Protein AF-0000000065913576 (afdb_homodimer)

Sequence (512 aa):
MQIKIGEIESKLNNIIEEEGAAYFVLIDPDEKNYREIANHVKDYADAIIIGGSIGIINLDEVTKEIKEITGLPVILFPGNVDGVTKEADAVLFMSLMNSKNTYWNMTAPTLGALTIKKYGLETLPMAYLGIEPISKTAVGFVGEVNEIPQKKPEIAGIYSLSASYFGMRWVYLEAGSGAEYPVNNEMIGVSKKLSGINIIVGGGIRTPEVAYEKVMSGADVIVTGTLTEKDPKAVEEMKKAIKKAGMDKLKMLSKKMQIKIGEIESKLNNIIEEEGAAYFVLIDPDEKNYREIANHVKDYADAIIIGGSIGIINLDEVTKEIKEITGLPVILFPGNVDGVTKEADAVLFMSLMNSKNTYWNMTAPTLGALTIKKYGLETLPMAYLGIEPISKTAVGFVGEVNEIPQKKPEIAGIYSLSASYFGMRWVYLEAGSGAEYPVNNEMIGVSKKLSGINIIVGGGIRTPEVAYEKVMSGADVIVTGTLTEKDPKAVEEMKKAIKKAGMDKLKMLSKK

Nearest PDB structures (foldseek):
  5ndy-assembly1_C  TM=9.199E-01  e=2.000E-26  Methanothermobacter thermautotrophicus str. Delta H
  5ndy-assembly1_A  TM=9.075E-01  e=5.983E-26  Methanothermobacter thermautotrophicus str. Delta H
  5nez-assembly1_C  TM=8.947E-01  e=2.519E-26  Methanothermobacter thermautotrophicus str. Delta H
  5ndy-assembly1_D  TM=9.399E-01  e=7.570E-25  Methanothermobacter thermautotrophicus str. Delta H
  4jej-assembly1_A-2  TM=9.334E-01  e=2.730E-21  Flavobacterium johnsoniae UW101

Radius of gyration: 23.65 Å; Cα contacts (8 Å, |Δi|>4): 1248; chains: 2; bounding box: 50×68×53 Å

pLDDT: mean 95.75, std 6.7, range [57.53, 98.94]

Foldseek 3Di:
DDDDADPQRVQLVVCCVVLVAFEEEEAELPQPCSLVLLQLCLVQHQEYEYEDDDPDDPLAVSLQNSCVNRVHQYEYDYPFLPRDDLNHQAYALEAQCQAPDVCRRPVGSVSNVVVCVVSVHHYQFEYEAEAPPACPAPSCVVRNGPHHYLVCLVVLLVVLQVSLVVVHQEYEYEHHAQHCAWRHLQSQQSNCVNRVHAYETEDHDAALVSLLSNSLSHHRYYYYYVNCSVPSNRSNSNSVSNSVSSVVSVVVVVVD/DDDDADPQRVQLVVCCVVQVAFEEEEAELPQPCSLVLLQLCLVQHQEYEYEDDDPDDPLAVSLQNSCVNRVHQYEYDYPFLPRDDLNHQAYALEAQCQAPDVCRRPVGSVSNVVVCVVSVHHYQFEYEAEAPPACPAPSVVVRNGPHHYLVCLVVLLVVLQVSLVVVHQEYEYEHHAQHCAWRHLQSQQSNCVNRVHAYETEDHDQALVSLLSNSLSHHRYYYYYVNCSVPSNRSNSNSVSNSVSSVVSVVVVVVD

Structure (mmCIF, N/CA/C/O backbone):
data_AF-0000000065913576-model_v1
#
loop_
_entity.id
_entity.type
_entity.pdbx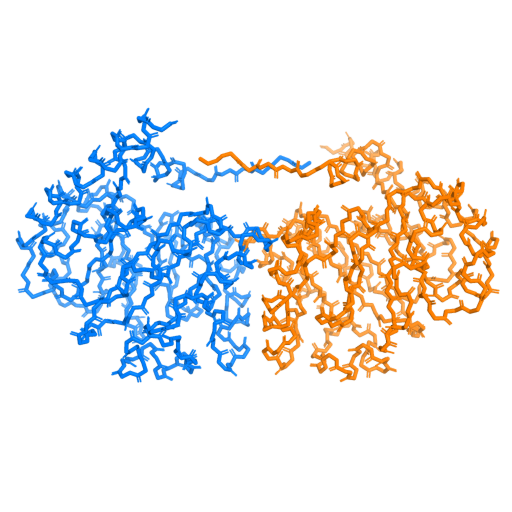_description
1 polymer 'Geranylgeranylglyceryl phosphate synthase'
#
loop_
_atom_site.group_PDB
_atom_site.id
_atom_site.type_symbol
_atom_site.label_atom_id
_atom_site.label_alt_id
_atom_site.label_comp_id
_atom_site.label_asym_id
_atom_site.label_entity_id
_atom_site.label_seq_id
_atom_site.pdbx_PDB_ins_code
_atom_site.Cartn_x
_atom_site.Cartn_y
_atom_site.Cartn_z
_atom_site.occupancy
_atom_site.B_iso_or_equiv
_atom_site.auth_seq_id
_atom_site.auth_comp_id
_atom_site.auth_asym_id
_atom_site.auth_atom_id
_atom_site.pdbx_PDB_model_num
ATOM 1 N N . MET A 1 1 ? 8.867 -12.695 8.68 1 57.53 1 MET A N 1
ATOM 2 C CA . MET A 1 1 ? 8.977 -11.25 8.477 1 57.53 1 MET A CA 1
ATOM 3 C C . MET A 1 1 ? 8.273 -10.492 9.602 1 57.53 1 MET A C 1
ATOM 5 O O . MET A 1 1 ? 7.152 -10.836 9.977 1 57.53 1 MET A O 1
ATOM 9 N N . GLN A 1 2 ? 8.945 -9.875 10.484 1 67.5 2 GLN A N 1
ATOM 10 C CA . GLN A 1 2 ? 8.328 -9.062 11.523 1 67.5 2 GLN A CA 1
ATOM 11 C C . GLN A 1 2 ? 8.156 -7.613 11.062 1 67.5 2 GLN A C 1
ATOM 13 O O . GLN A 1 2 ? 9.078 -7.027 10.492 1 67.5 2 GLN A O 1
ATOM 18 N N . ILE A 1 3 ? 6.883 -7.137 11.023 1 79.44 3 ILE A N 1
ATOM 19 C CA . ILE A 1 3 ? 6.609 -5.754 10.648 1 79.44 3 ILE A CA 1
ATOM 20 C C . ILE A 1 3 ? 7.023 -4.82 11.781 1 79.44 3 ILE A C 1
ATOM 22 O O . ILE A 1 3 ? 6.551 -4.957 12.914 1 79.44 3 ILE A O 1
ATOM 26 N N . LYS A 1 4 ? 8.016 -4.012 11.492 1 84.56 4 LYS A N 1
ATOM 27 C CA . LYS A 1 4 ? 8.5 -3.055 12.477 1 84.56 4 LYS A CA 1
ATOM 28 C C . LYS A 1 4 ? 7.902 -1.671 12.242 1 84.56 4 LYS A C 1
ATOM 30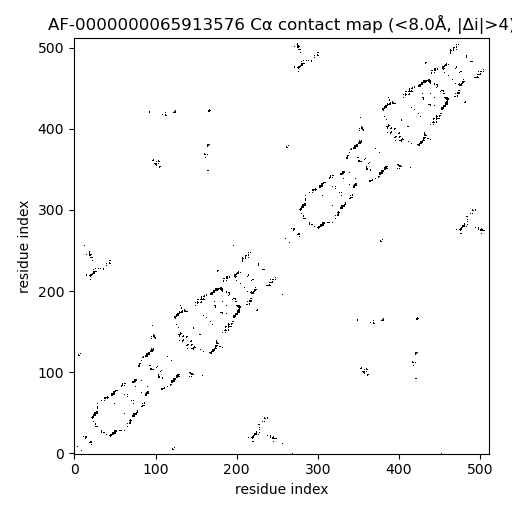 O O . LYS A 1 4 ? 7.988 -1.129 11.141 1 84.56 4 LYS A O 1
ATOM 35 N N . ILE A 1 5 ? 7.215 -1.186 13.25 1 94 5 ILE A N 1
ATOM 36 C CA . ILE A 1 5 ? 6.699 0.18 13.227 1 94 5 ILE A CA 1
ATOM 37 C C . ILE A 1 5 ? 7.789 1.15 13.68 1 94 5 ILE A C 1
ATOM 39 O O . ILE A 1 5 ? 8.461 0.912 14.68 1 94 5 ILE A O 1
ATOM 43 N N . GLY A 1 6 ? 8.031 2.223 12.953 1 96.25 6 GLY A N 1
ATOM 44 C CA . GLY A 1 6 ? 9.078 3.186 13.25 1 96.25 6 GLY A CA 1
ATOM 45 C C . GLY A 1 6 ? 8.828 3.957 14.539 1 96.25 6 GLY A C 1
ATOM 46 O O . GLY A 1 6 ? 7.746 3.877 15.117 1 96.25 6 GLY A O 1
ATOM 47 N N . GLU A 1 7 ? 9.758 4.668 14.984 1 97.62 7 GLU A N 1
ATOM 48 C CA . GLU A 1 7 ? 9.727 5.398 16.25 1 97.62 7 GLU A CA 1
ATOM 49 C C . GLU A 1 7 ? 8.664 6.492 16.219 1 97.62 7 GLU A C 1
ATOM 51 O O . GLU A 1 7 ? 7.902 6.652 17.172 1 97.62 7 GLU A O 1
ATOM 56 N N . ILE A 1 8 ? 8.625 7.258 15.148 1 98.62 8 ILE A N 1
ATOM 57 C CA . ILE A 1 8 ? 7.684 8.367 15.039 1 98.62 8 ILE A CA 1
ATOM 58 C C . ILE A 1 8 ? 6.254 7.828 15.031 1 98.62 8 ILE A C 1
ATOM 60 O O . ILE A 1 8 ? 5.395 8.312 15.773 1 98.62 8 ILE A O 1
ATOM 64 N N . GLU A 1 9 ? 6.016 6.852 14.203 1 98.12 9 GLU A N 1
ATOM 65 C CA . GLU A 1 9 ? 4.684 6.262 14.125 1 98.12 9 GLU A CA 1
ATOM 66 C C . GLU A 1 9 ? 4.266 5.668 15.469 1 98.12 9 GLU A C 1
ATOM 68 O O . GLU A 1 9 ? 3.105 5.789 15.867 1 98.12 9 GLU A O 1
ATOM 73 N N . SER A 1 10 ? 5.18 4.988 16.156 1 97.75 10 SER A N 1
ATOM 74 C CA . SER A 1 10 ? 4.891 4.426 17.469 1 97.75 10 SER A CA 1
ATOM 75 C C . SER A 1 10 ? 4.473 5.512 18.453 1 97.75 10 SER A C 1
ATOM 77 O O . SER A 1 10 ? 3.506 5.34 19.203 1 97.75 10 SER A O 1
ATOM 79 N N . LYS A 1 11 ? 5.172 6.617 18.391 1 98.19 11 LYS A N 1
ATOM 80 C CA . LYS A 1 11 ? 4.84 7.738 19.266 1 98.19 11 LYS A CA 1
ATOM 81 C C . LYS A 1 11 ? 3.445 8.281 18.953 1 98.19 11 LYS A C 1
ATOM 83 O O . LYS A 1 11 ? 2.66 8.539 19.875 1 98.19 11 LYS A O 1
ATOM 88 N N . LEU A 1 12 ? 3.16 8.43 17.734 1 98.56 12 LEU A N 1
ATOM 89 C CA . LEU A 1 12 ? 1.86 8.953 17.328 1 98.56 12 LEU A CA 1
ATOM 90 C C . LEU A 1 12 ? 0.745 7.977 17.688 1 98.56 12 LEU A C 1
ATOM 92 O O . LEU A 1 12 ? -0.314 8.391 18.172 1 98.56 12 LEU A O 1
ATOM 96 N N . ASN A 1 13 ? 1.003 6.672 17.453 1 98.06 13 ASN A N 1
ATOM 97 C CA . ASN A 1 13 ? 0.038 5.648 17.844 1 98.06 13 ASN A CA 1
ATOM 98 C C . ASN A 1 13 ? -0.236 5.676 19.344 1 98.06 13 ASN A C 1
ATOM 100 O O . ASN A 1 13 ? -1.38 5.523 19.781 1 98.06 13 ASN A O 1
ATOM 104 N N . ASN A 1 14 ? 0.768 5.879 20.094 1 98.19 14 ASN A N 1
ATOM 105 C CA . ASN A 1 14 ? 0.604 5.949 21.547 1 98.19 14 ASN A CA 1
ATOM 106 C C . ASN A 1 14 ? -0.275 7.129 21.953 1 98.19 14 ASN A C 1
ATOM 108 O O . ASN A 1 14 ? -1.13 6.996 22.828 1 98.19 14 ASN A O 1
ATOM 112 N N . ILE A 1 15 ? -0.072 8.25 21.312 1 98.56 15 ILE A N 1
ATOM 113 C CA . ILE A 1 15 ? -0.89 9.422 21.594 1 98.56 15 ILE A CA 1
ATOM 114 C C . ILE A 1 15 ? -2.352 9.125 21.281 1 98.56 15 ILE A C 1
ATOM 116 O O . ILE A 1 15 ? -3.24 9.398 22.094 1 98.56 15 ILE A O 1
ATOM 120 N N . ILE A 1 16 ? -2.572 8.539 20.125 1 98.44 16 ILE A N 1
ATOM 121 C CA . ILE A 1 16 ? -3.928 8.242 19.672 1 98.44 16 ILE A CA 1
ATOM 122 C C . ILE A 1 16 ? -4.574 7.238 20.625 1 98.44 16 ILE A C 1
ATOM 124 O O . ILE A 1 16 ? -5.746 7.375 20.984 1 98.44 16 ILE A O 1
ATOM 128 N N . GLU A 1 17 ? -3.83 6.223 21.047 1 97.06 17 GLU A N 1
ATOM 129 C CA . GLU A 1 17 ? -4.348 5.18 21.938 1 97.06 17 GLU A CA 1
ATOM 130 C C . GLU A 1 17 ? -4.652 5.73 23.312 1 97.06 17 GLU A C 1
ATOM 132 O O . GLU A 1 17 ? -5.676 5.391 23.922 1 97.06 17 GLU A O 1
ATOM 137 N N . GLU A 1 18 ? -3.838 6.613 23.812 1 97.81 18 GLU A N 1
ATOM 138 C CA . GLU A 1 18 ? -3.943 7.082 25.188 1 97.81 18 GLU A CA 1
ATOM 139 C C . GLU A 1 18 ? -4.871 8.289 25.297 1 97.81 18 GLU A C 1
ATOM 141 O O . GLU A 1 18 ? -5.566 8.461 26.297 1 97.81 18 GLU A O 1
ATOM 146 N N . GLU A 1 19 ? -4.844 9.102 24.203 1 98.44 19 GLU A N 1
ATOM 147 C CA . GLU A 1 19 ? -5.539 10.383 24.312 1 98.44 19 GLU A CA 1
ATOM 148 C C . GLU A 1 19 ? -6.734 10.438 23.359 1 98.44 19 GLU A C 1
ATOM 150 O O . GLU A 1 19 ? -7.5 11.398 23.375 1 98.44 19 GLU A O 1
ATOM 155 N N . GLY A 1 20 ? -6.84 9.5 22.516 1 98.25 20 GLY A N 1
ATOM 156 C CA . GLY A 1 20 ? -8 9.344 21.656 1 98.25 20 GLY A CA 1
ATOM 157 C C . GLY A 1 20 ? -7.867 10.086 20.344 1 98.25 20 GLY A C 1
ATOM 158 O O . GLY A 1 20 ? -8.562 9.773 19.375 1 98.25 20 GLY A O 1
ATOM 159 N N . ALA A 1 21 ? -6.965 11.07 20.297 1 98.81 21 ALA A N 1
ATOM 160 C CA . ALA A 1 21 ? -6.738 11.844 19.078 1 98.81 21 ALA A CA 1
ATOM 161 C C . ALA A 1 21 ? -5.457 12.664 19.172 1 98.81 21 ALA A C 1
ATOM 163 O O . ALA A 1 21 ? -4.984 12.953 20.266 1 98.81 21 ALA A O 1
ATOM 164 N N . ALA A 1 22 ? -4.906 12.977 18.094 1 98.94 22 ALA A N 1
ATOM 165 C CA . ALA A 1 22 ? -3.729 13.836 18 1 98.94 22 ALA A CA 1
ATOM 166 C C . ALA A 1 22 ? -4.012 15.078 17.156 1 98.94 22 ALA A C 1
ATOM 168 O O . ALA A 1 22 ? -4.98 15.102 16.391 1 98.94 22 ALA A O 1
ATOM 169 N N . TYR A 1 23 ? -3.217 16.078 17.359 1 98.88 23 TYR A N 1
ATOM 170 C CA . TYR A 1 23 ? -3.314 17.359 16.656 1 98.88 23 TYR A CA 1
ATOM 171 C C . TYR A 1 23 ? -2.033 17.656 15.891 1 98.88 23 TYR A C 1
ATOM 173 O O . TYR A 1 23 ? -0.972 17.844 16.5 1 98.88 23 TYR A O 1
ATOM 181 N N . PHE A 1 24 ? -2.139 17.656 14.547 1 98.81 24 PHE A N 1
ATOM 182 C CA . PHE A 1 24 ? -1.02 18.047 13.695 1 98.81 24 PHE A CA 1
ATOM 183 C C . PHE A 1 24 ? -1.224 19.453 13.141 1 98.81 24 PHE A C 1
ATOM 185 O O . PHE A 1 24 ? -2.34 19.828 12.781 1 98.81 24 PHE A O 1
ATOM 192 N N . VAL A 1 25 ? -0.173 20.188 13.062 1 98.19 25 VAL A N 1
ATOM 193 C CA . VAL A 1 25 ? -0.225 21.5 12.438 1 98.19 25 VAL A CA 1
ATOM 194 C C . VAL A 1 25 ? 0.643 21.516 11.18 1 98.19 25 VAL A C 1
ATOM 196 O O . VAL A 1 25 ? 1.811 21.125 11.219 1 98.19 25 VAL A O 1
ATOM 199 N N . LEU A 1 26 ? 0.047 21.891 10.102 1 96.94 26 LEU A N 1
ATOM 200 C CA . LEU A 1 26 ? 0.75 22.047 8.828 1 96.94 26 LEU A CA 1
ATOM 201 C C . LEU A 1 26 ? 1.43 23.406 8.734 1 96.94 26 LEU A C 1
ATOM 203 O O . LEU A 1 26 ? 0.79 24.438 8.945 1 96.94 26 LEU A O 1
ATOM 207 N N . ILE A 1 27 ? 2.658 23.391 8.516 1 95.12 27 ILE A N 1
ATOM 208 C CA . ILE A 1 27 ? 3.406 24.609 8.273 1 95.12 27 ILE A CA 1
ATOM 209 C C . ILE A 1 27 ? 3.941 24.625 6.848 1 95.12 27 ILE A C 1
ATOM 211 O O . ILE A 1 27 ? 4.66 23.703 6.441 1 95.12 27 ILE A O 1
ATOM 215 N N . ASP A 1 28 ? 3.568 25.594 6.117 1 92.5 28 ASP A N 1
ATOM 216 C CA . ASP A 1 28 ? 4.125 25.844 4.793 1 92.5 28 ASP A CA 1
ATOM 217 C C . ASP A 1 28 ? 5.512 26.484 4.887 1 92.5 28 ASP A C 1
ATOM 219 O O . ASP A 1 28 ? 5.656 27.594 5.402 1 92.5 28 ASP A O 1
ATOM 223 N N . PRO A 1 29 ? 6.445 25.859 4.332 1 91.44 29 PRO A N 1
ATOM 224 C CA . PRO A 1 29 ? 7.805 26.375 4.469 1 91.44 29 PRO A CA 1
ATOM 225 C C . PRO A 1 29 ? 8.008 27.703 3.734 1 91.44 29 PRO A C 1
ATOM 227 O O . PRO A 1 29 ? 8.992 28.406 3.98 1 91.44 29 PRO A O 1
ATOM 230 N N . ASP A 1 30 ? 7.117 28.031 2.869 1 88.38 30 ASP A N 1
ATOM 231 C CA . ASP A 1 30 ? 7.238 29.281 2.105 1 88.38 30 ASP A CA 1
ATOM 232 C C . ASP A 1 30 ? 6.582 30.438 2.838 1 88.38 30 ASP A C 1
ATOM 234 O O . ASP A 1 30 ? 6.711 31.594 2.426 1 88.38 30 ASP A O 1
ATOM 238 N N . GLU A 1 31 ? 5.918 30.141 3.92 1 88.69 31 GLU A N 1
ATOM 239 C CA . GLU A 1 31 ? 5.309 31.219 4.695 1 88.69 31 GLU A CA 1
ATOM 240 C C . GLU A 1 31 ? 6.367 32.062 5.398 1 88.69 31 GLU A C 1
ATOM 242 O O . GLU A 1 31 ? 7.25 31.516 6.07 1 88.69 31 GLU A O 1
ATOM 247 N N . LYS A 1 32 ? 6.277 33.312 5.324 1 88.31 32 LYS A N 1
ATOM 248 C CA . LYS A 1 32 ? 7.27 34.219 5.863 1 88.31 32 LYS A CA 1
ATOM 249 C C . LYS A 1 32 ? 7.293 34.188 7.387 1 88.31 32 LYS A C 1
ATOM 251 O O . LYS A 1 32 ? 8.336 34.406 8.008 1 88.31 32 LYS A O 1
ATOM 256 N N . ASN A 1 33 ? 6.207 33.812 7.973 1 92.19 33 ASN A N 1
ATOM 257 C CA . ASN A 1 33 ? 6.121 33.844 9.43 1 92.19 33 ASN A CA 1
ATOM 258 C C . ASN A 1 33 ? 6.156 32.438 10.023 1 92.19 33 ASN A C 1
ATOM 260 O O . ASN A 1 33 ? 5.562 32.219 11.078 1 92.19 33 ASN A O 1
ATOM 264 N N . TYR A 1 34 ? 6.816 31.469 9.352 1 93.75 34 TYR A N 1
ATOM 265 C CA . TYR A 1 34 ? 6.809 30.094 9.805 1 93.75 34 TYR A CA 1
ATOM 266 C C . TYR A 1 34 ? 7.43 29.969 11.195 1 93.75 34 TYR A C 1
ATOM 268 O O . TYR A 1 34 ? 7.035 29.109 11.992 1 93.75 34 TYR A O 1
ATOM 276 N N . ARG A 1 35 ? 8.375 30.875 11.602 1 96.12 35 ARG A N 1
ATOM 277 C CA . ARG A 1 35 ? 8.984 30.844 12.922 1 96.12 35 ARG A CA 1
ATOM 278 C C . ARG A 1 35 ? 7.973 31.203 14 1 96.12 35 ARG A C 1
ATOM 280 O O . ARG A 1 35 ? 7.93 30.578 15.062 1 96.12 35 ARG A O 1
ATOM 287 N N . GLU A 1 36 ? 7.293 32.219 13.703 1 95.44 36 GLU A N 1
ATOM 288 C CA . GLU A 1 36 ? 6.25 32.656 14.633 1 95.44 36 GLU A CA 1
ATOM 289 C C . GLU A 1 36 ? 5.215 31.547 14.836 1 95.44 36 GLU A C 1
ATOM 291 O O . GLU A 1 36 ? 4.812 31.266 15.961 1 95.44 36 GLU A O 1
ATOM 296 N N . ILE A 1 37 ? 4.785 30.969 13.742 1 96.31 37 ILE A N 1
ATOM 297 C CA . ILE A 1 37 ? 3.824 29.875 13.805 1 96.31 37 ILE A CA 1
ATOM 298 C C . ILE A 1 37 ? 4.387 28.75 14.672 1 96.31 37 ILE A C 1
ATOM 300 O O . ILE A 1 37 ? 3.725 28.281 15.602 1 96.31 37 ILE A O 1
ATOM 304 N N . ALA A 1 38 ? 5.664 28.359 14.406 1 97.56 38 ALA A N 1
ATOM 305 C CA . ALA A 1 38 ? 6.312 27.266 15.141 1 97.56 38 ALA A CA 1
ATOM 306 C C . ALA A 1 38 ? 6.348 27.562 16.641 1 97.56 38 ALA A C 1
ATOM 308 O O . ALA A 1 38 ? 6.078 26.688 17.453 1 97.56 38 ALA A O 1
ATOM 309 N N . ASN A 1 39 ? 6.574 28.781 17 1 97 39 ASN A N 1
ATOM 310 C CA . ASN A 1 39 ? 6.672 29.188 18.391 1 97 39 ASN A CA 1
ATOM 311 C C . ASN A 1 39 ? 5.32 29.109 19.094 1 97 39 ASN A C 1
ATOM 313 O O . ASN A 1 39 ? 5.254 28.828 20.297 1 97 39 ASN A O 1
ATOM 317 N N . HIS A 1 40 ? 4.301 29.344 18.422 1 95.5 40 HIS A N 1
ATOM 318 C CA . HIS A 1 40 ? 2.969 29.328 19 1 95.5 40 HIS A CA 1
ATOM 319 C C . HIS A 1 40 ? 2.422 27.906 19.094 1 95.5 40 HIS A C 1
ATOM 321 O O . HIS A 1 40 ? 1.656 27.594 20.016 1 95.5 40 HIS A O 1
ATOM 327 N N . VAL A 1 41 ? 2.855 27.094 18.172 1 96.31 41 VAL A N 1
ATOM 328 C CA . VAL A 1 41 ? 2.189 25.812 18.047 1 96.31 41 VAL A CA 1
ATOM 329 C C . VAL A 1 41 ? 2.924 24.766 18.891 1 96.31 41 VAL A C 1
ATOM 331 O O . VAL A 1 41 ? 2.361 23.719 19.219 1 96.31 41 VAL A O 1
ATOM 334 N N . LYS A 1 42 ? 4.16 25.031 19.281 1 97.31 42 LYS A N 1
ATOM 335 C CA . LYS A 1 42 ? 5.059 24.047 19.891 1 97.31 42 LYS A CA 1
ATOM 336 C C . LYS A 1 42 ? 4.461 23.484 21.172 1 97.31 42 LYS A C 1
ATOM 338 O O . LYS A 1 42 ? 4.727 22.328 21.531 1 97.31 42 LYS A O 1
ATOM 343 N N . ASP A 1 43 ? 3.58 24.188 21.859 1 96.88 43 ASP A N 1
ATOM 344 C CA . ASP A 1 43 ? 3.041 23.75 23.141 1 96.88 43 ASP A CA 1
ATOM 345 C C . ASP A 1 43 ? 1.685 23.062 22.953 1 96.88 43 ASP A C 1
ATOM 347 O O . ASP A 1 43 ? 1.113 22.547 23.922 1 96.88 43 ASP A O 1
ATOM 351 N N . TYR A 1 44 ? 1.19 23.047 21.766 1 98 44 TYR A N 1
ATOM 352 C CA . TYR A 1 44 ? -0.194 22.641 21.562 1 98 44 TYR A CA 1
ATOM 353 C C . TYR A 1 44 ? -0.287 21.5 20.562 1 98 44 TYR A C 1
ATOM 355 O O . TYR A 1 44 ? -1.075 20.562 20.734 1 98 44 TYR A O 1
ATOM 363 N N . ALA A 1 45 ? 0.55 21.422 19.547 1 98.56 45 ALA A N 1
ATOM 364 C CA . ALA A 1 45 ? 0.521 20.375 18.531 1 98.56 45 ALA A CA 1
ATOM 365 C C . ALA A 1 45 ? 1.227 19.109 19.016 1 98.56 45 ALA A C 1
ATOM 367 O O . ALA A 1 45 ? 2.09 19.172 19.891 1 98.56 45 ALA A O 1
ATOM 368 N N . ASP A 1 46 ? 0.812 18.016 18.5 1 98.75 46 ASP A N 1
ATOM 369 C CA . ASP A 1 46 ? 1.493 16.75 18.797 1 98.75 46 ASP A CA 1
ATOM 370 C C . ASP A 1 46 ? 2.584 16.469 17.766 1 98.75 46 ASP A C 1
ATOM 372 O O . ASP A 1 46 ? 3.527 15.727 18.047 1 98.75 46 ASP A O 1
ATOM 376 N N . ALA A 1 47 ? 2.467 16.984 16.594 1 98.81 47 ALA A N 1
ATOM 377 C CA . ALA A 1 47 ? 3.457 16.906 15.523 1 98.81 47 ALA A CA 1
ATOM 378 C C . ALA A 1 47 ? 3.299 18.062 14.539 1 98.81 47 ALA A C 1
ATOM 380 O O . ALA A 1 47 ? 2.238 18.688 14.477 1 98.81 47 ALA A O 1
ATOM 381 N N . ILE A 1 48 ? 4.395 18.359 13.852 1 98.38 48 ILE A N 1
ATOM 382 C CA . ILE A 1 48 ? 4.383 19.328 12.766 1 98.38 48 ILE A CA 1
ATOM 383 C C . ILE A 1 48 ? 4.457 18.609 11.422 1 98.38 48 ILE A C 1
ATOM 385 O O . ILE A 1 48 ? 5.262 17.688 11.242 1 98.38 48 ILE A O 1
ATOM 389 N N . ILE A 1 49 ? 3.6 18.953 10.531 1 97.62 49 ILE A N 1
ATOM 390 C CA . ILE A 1 49 ? 3.678 18.516 9.148 1 97.62 49 ILE A CA 1
ATOM 391 C C . ILE A 1 49 ? 4.184 19.641 8.266 1 97.62 49 ILE A C 1
ATOM 393 O O . ILE A 1 49 ? 3.703 20.781 8.367 1 97.62 49 ILE A O 1
ATOM 397 N N . ILE A 1 50 ? 5.172 19.406 7.469 1 96.06 50 ILE A N 1
ATOM 398 C CA . ILE A 1 50 ? 5.73 20.422 6.586 1 96.06 50 ILE A CA 1
ATOM 399 C C . ILE A 1 50 ? 5.348 20.109 5.141 1 96.06 50 ILE A C 1
ATOM 401 O O . ILE A 1 50 ? 5.691 19.047 4.609 1 96.06 50 ILE A O 1
ATOM 405 N N . GLY A 1 51 ? 4.652 20.969 4.531 1 91.12 51 GLY A N 1
ATOM 406 C CA . GLY A 1 51 ? 4.227 20.828 3.148 1 91.12 51 GLY A CA 1
ATOM 407 C C . GLY A 1 51 ? 3.379 21.984 2.668 1 91.12 51 GLY A C 1
ATOM 408 O O . GLY A 1 51 ? 3.281 23.016 3.346 1 91.12 51 GLY A O 1
ATOM 409 N N . GLY A 1 52 ? 2.686 21.875 1.479 1 70.44 52 GLY A N 1
ATOM 410 C CA . GLY A 1 52 ? 1.706 22.844 1.027 1 70.44 52 GLY A CA 1
ATOM 411 C C . GLY A 1 52 ? 2.131 23.578 -0.23 1 70.44 52 GLY A C 1
ATOM 412 O O . GLY A 1 52 ? 1.288 24.094 -0.97 1 70.44 52 GLY A O 1
ATOM 413 N N . SER A 1 53 ? 3.496 23.703 -0.396 1 65.38 53 SER A N 1
ATOM 414 C CA . SER A 1 53 ? 3.865 24.594 -1.484 1 65.38 53 SER A CA 1
ATOM 415 C C . SER A 1 53 ? 4.555 23.844 -2.615 1 65.38 53 SER A C 1
ATOM 417 O O . SER A 1 53 ? 5.164 22.797 -2.387 1 65.38 53 SER A O 1
ATOM 419 N N . ILE A 1 54 ? 4.051 24.406 -3.781 1 60.69 54 ILE A N 1
ATOM 420 C CA . ILE A 1 54 ? 4.73 24.016 -5.016 1 60.69 54 ILE A CA 1
ATOM 421 C C . ILE A 1 54 ? 6.086 24.719 -5.094 1 60.69 54 ILE A C 1
ATOM 423 O O . ILE A 1 54 ? 6.184 25.922 -4.875 1 60.69 54 ILE A O 1
ATOM 427 N N . GLY A 1 55 ? 7.121 24 -5.234 1 62.25 55 GLY A N 1
ATOM 428 C CA . GLY A 1 55 ? 8.43 24.547 -5.535 1 62.25 55 GLY A CA 1
ATOM 429 C C . GLY A 1 55 ? 9.172 25.031 -4.301 1 62.25 55 GLY A C 1
ATOM 430 O O . GLY A 1 55 ? 9.578 26.203 -4.23 1 62.25 55 GLY A O 1
ATOM 431 N N . ILE A 1 56 ? 9.219 24.25 -3.348 1 64.5 56 ILE A N 1
ATOM 432 C CA . ILE A 1 56 ? 9.781 24.609 -2.051 1 64.5 56 ILE A CA 1
ATOM 433 C C . ILE A 1 56 ? 11.258 24.938 -2.201 1 64.5 56 ILE A C 1
ATOM 435 O O . ILE A 1 56 ? 12.031 24.141 -2.736 1 64.5 56 ILE A O 1
ATOM 439 N N . ILE A 1 57 ? 11.484 26.219 -1.78 1 72.38 57 ILE A N 1
ATOM 440 C CA . ILE A 1 57 ? 12.883 26.656 -1.681 1 72.38 57 ILE A CA 1
ATOM 441 C C . ILE A 1 57 ? 13.336 26.578 -0.226 1 72.38 57 ILE A C 1
ATOM 443 O O . ILE A 1 57 ? 12.523 26.703 0.694 1 72.38 57 ILE A O 1
ATOM 447 N N . ASN A 1 58 ? 14.492 26.156 0.191 1 87.31 58 ASN A N 1
ATOM 448 C CA . ASN A 1 58 ? 15.172 26.156 1.482 1 87.31 58 ASN A CA 1
ATOM 449 C C . ASN A 1 58 ? 14.531 25.156 2.445 1 87.31 58 ASN A C 1
ATOM 451 O O . ASN A 1 58 ? 14.383 25.438 3.633 1 87.31 58 ASN A O 1
ATOM 455 N N . LEU A 1 59 ? 13.984 24.141 1.993 1 93.69 59 LEU A N 1
ATOM 456 C CA . LEU A 1 59 ? 13.289 23.109 2.771 1 93.69 59 LEU A CA 1
ATOM 457 C C . LEU A 1 59 ? 14.164 22.609 3.914 1 93.69 59 LEU A C 1
ATOM 459 O O . LEU A 1 59 ? 13.68 22.438 5.035 1 93.69 59 LEU A O 1
ATOM 463 N N . ASP A 1 60 ? 15.477 22.438 3.643 1 95.19 60 ASP A N 1
ATOM 464 C CA . ASP A 1 60 ? 16.406 21.953 4.664 1 95.19 60 ASP A CA 1
ATOM 465 C C . ASP A 1 60 ? 16.469 22.922 5.848 1 95.19 60 ASP A C 1
ATOM 467 O O . ASP A 1 60 ? 16.234 22.516 6.992 1 95.19 60 ASP A O 1
ATOM 471 N N . GLU A 1 61 ? 16.672 24.156 5.582 1 95.62 61 GLU A N 1
ATOM 472 C CA . GLU A 1 61 ? 16.844 25.172 6.617 1 95.62 61 GLU A CA 1
ATOM 473 C C . GLU A 1 61 ? 15.555 25.359 7.418 1 95.62 61 GLU A C 1
ATOM 475 O O . GLU A 1 61 ? 15.578 25.391 8.648 1 95.62 61 GLU A O 1
ATOM 480 N N . VAL A 1 62 ? 14.445 25.469 6.758 1 95.69 62 VAL A N 1
ATOM 481 C CA . VAL A 1 62 ? 13.164 25.719 7.41 1 95.69 62 VAL A CA 1
ATOM 482 C C . VAL A 1 62 ? 12.789 24.531 8.289 1 95.69 62 VAL A C 1
ATOM 484 O O . VAL A 1 62 ? 12.359 24.703 9.43 1 95.69 62 VAL A O 1
ATOM 487 N N . THR A 1 63 ? 13.016 23.328 7.793 1 97.25 63 THR A N 1
ATOM 488 C CA . THR A 1 63 ? 12.688 22.125 8.555 1 97.25 63 THR A CA 1
ATOM 489 C C . THR A 1 63 ? 13.547 22.016 9.812 1 97.25 63 THR A C 1
ATOM 491 O O . THR A 1 63 ? 13.039 21.75 10.898 1 97.25 63 THR A O 1
ATOM 494 N N . LYS A 1 64 ? 14.797 22.297 9.617 1 97.44 64 LYS A N 1
ATOM 495 C CA . LYS A 1 64 ? 15.711 22.266 10.75 1 97.44 64 LYS A CA 1
ATOM 496 C C . LYS A 1 64 ? 15.297 23.266 11.82 1 97.44 64 LYS A C 1
ATOM 498 O O . LYS A 1 64 ? 15.281 22.938 13.008 1 97.44 64 LYS A O 1
ATOM 503 N N . GLU A 1 65 ? 14.93 24.453 11.461 1 97.44 65 GLU A N 1
ATOM 504 C CA . GLU A 1 65 ? 14.547 25.5 12.391 1 97.44 65 GLU A CA 1
ATOM 505 C C . GLU A 1 65 ? 13.258 25.141 13.125 1 97.44 65 GLU A C 1
ATOM 507 O O . GLU A 1 65 ? 13.148 25.344 14.336 1 97.44 65 GLU A O 1
ATOM 512 N N . ILE A 1 66 ? 12.305 24.641 12.375 1 97.75 66 ILE A N 1
ATOM 513 C CA . ILE A 1 66 ? 11.031 24.281 12.977 1 97.75 66 ILE A CA 1
ATOM 514 C C . ILE A 1 66 ? 11.242 23.188 14.031 1 97.75 66 ILE A C 1
ATOM 516 O O . ILE A 1 66 ? 10.672 23.234 15.117 1 97.75 66 ILE A O 1
ATOM 520 N N . LYS A 1 67 ? 12.094 22.234 13.703 1 98.12 67 LYS A N 1
ATOM 521 C CA . LYS A 1 67 ? 12.406 21.156 14.641 1 98.12 67 LYS A CA 1
ATOM 522 C C . LYS A 1 67 ? 13.062 21.703 15.906 1 98.12 67 LYS A C 1
ATOM 524 O O . LYS A 1 67 ? 12.719 21.297 17.016 1 98.12 67 LYS A O 1
ATOM 529 N N . GLU A 1 68 ? 13.969 22.625 15.734 1 98.25 68 GLU A N 1
ATOM 530 C CA . GLU A 1 68 ? 14.68 23.219 16.859 1 98.25 68 GLU A CA 1
ATOM 531 C C . GLU A 1 68 ? 13.734 24.047 17.734 1 98.25 68 GLU A C 1
ATOM 533 O O . GLU A 1 68 ? 13.82 24.016 18.969 1 98.25 68 GLU A O 1
ATOM 538 N N . ILE A 1 69 ? 12.859 24.734 17.156 1 98.44 69 ILE A N 1
ATOM 539 C CA . ILE A 1 69 ? 11.953 25.625 17.875 1 98.44 69 ILE A CA 1
ATOM 540 C C . ILE A 1 69 ? 10.922 24.797 18.641 1 98.44 69 ILE A C 1
ATOM 542 O O . ILE A 1 69 ? 10.633 25.078 19.797 1 98.44 69 ILE A O 1
ATOM 546 N N . THR A 1 70 ? 10.359 23.75 18.031 1 98.38 70 THR A N 1
ATOM 547 C CA . THR A 1 70 ? 9.18 23.094 18.578 1 98.38 70 THR A CA 1
ATOM 548 C C . THR A 1 70 ? 9.578 21.906 19.453 1 98.38 70 THR A C 1
ATOM 550 O O . THR A 1 70 ? 8.891 21.578 20.422 1 98.38 70 THR A O 1
ATOM 553 N N . GLY A 1 71 ? 10.656 21.203 19 1 98.31 71 GLY A N 1
ATOM 554 C CA . GLY A 1 71 ? 11.008 19.969 19.656 1 98.31 71 GLY A CA 1
ATOM 555 C C . GLY A 1 71 ? 10.016 18.844 19.391 1 98.31 71 GLY A C 1
ATOM 556 O O . GLY A 1 71 ? 10 17.844 20.125 1 98.31 71 GLY A O 1
ATOM 557 N N . LEU A 1 72 ? 9.164 19.016 18.453 1 98.69 72 LEU A N 1
ATOM 558 C CA . LEU A 1 72 ? 8.125 18.047 18.109 1 98.69 72 LEU A CA 1
ATOM 559 C C . LEU A 1 72 ? 8.555 17.203 16.922 1 98.69 72 LEU A C 1
ATOM 561 O O . LEU A 1 72 ? 9.453 17.578 16.172 1 98.69 72 LEU A O 1
ATOM 565 N N . PRO A 1 73 ? 7.945 16.016 16.781 1 98.81 73 PRO A N 1
ATOM 566 C CA . PRO A 1 73 ? 8.141 15.297 15.516 1 98.81 73 PRO A CA 1
ATOM 567 C C . PRO A 1 73 ? 7.809 16.156 14.297 1 98.81 73 PRO A C 1
ATOM 569 O O . PRO A 1 73 ? 6.754 16.781 14.25 1 98.81 73 PRO A O 1
ATOM 572 N N . VAL A 1 74 ? 8.719 16.172 13.359 1 98.69 74 VAL A N 1
ATOM 573 C CA . VAL A 1 74 ? 8.516 16.891 12.109 1 98.69 74 VAL A CA 1
ATOM 574 C C . VAL A 1 74 ? 8.398 15.906 10.953 1 98.69 74 VAL A C 1
ATOM 576 O O . VAL A 1 74 ? 9.336 15.156 10.672 1 98.69 74 VAL A O 1
ATOM 579 N N . ILE A 1 75 ? 7.254 15.914 10.297 1 98.75 75 ILE A N 1
ATOM 580 C CA . ILE A 1 75 ? 6.902 14.945 9.258 1 98.75 75 ILE A CA 1
ATOM 581 C C . ILE A 1 75 ? 6.66 15.672 7.938 1 98.75 75 ILE A C 1
ATOM 583 O O . ILE A 1 75 ? 5.918 16.656 7.887 1 98.75 75 ILE A O 1
ATOM 587 N N . LEU A 1 76 ? 7.281 15.188 6.879 1 97.31 76 LEU A N 1
ATOM 588 C CA . LEU A 1 76 ? 7.125 15.82 5.574 1 97.31 76 LEU A CA 1
ATOM 589 C C . LEU A 1 76 ? 5.801 15.422 4.93 1 97.31 76 LEU A C 1
ATOM 591 O O . LEU A 1 76 ? 5.395 14.266 5.004 1 97.31 76 LEU A O 1
ATOM 595 N N . PHE A 1 77 ? 5.117 16.344 4.418 1 96.88 77 PHE A N 1
ATOM 596 C CA . PHE A 1 77 ? 3.947 16.219 3.557 1 96.88 77 PHE A CA 1
ATOM 597 C C . PHE A 1 77 ? 4.262 16.719 2.148 1 96.88 77 PHE A C 1
ATOM 599 O O . PHE A 1 77 ? 3.846 17.812 1.76 1 96.88 77 PHE A O 1
ATOM 606 N N . PRO A 1 78 ? 4.918 15.875 1.335 1 94.38 78 PRO A N 1
ATOM 607 C CA . PRO A 1 78 ? 5.512 16.359 0.088 1 94.38 78 PRO A CA 1
ATOM 608 C C . PRO A 1 78 ? 4.477 16.594 -1.012 1 94.38 78 PRO A C 1
ATOM 610 O O . PRO A 1 78 ? 3.551 15.781 -1.169 1 94.38 78 PRO A O 1
ATOM 613 N N . GLY A 1 79 ? 4.727 17.641 -1.774 1 91.56 79 GLY A N 1
ATOM 614 C CA . GLY A 1 79 ? 3.891 17.891 -2.939 1 91.56 79 GLY A CA 1
ATOM 615 C C . GLY A 1 79 ? 4.383 17.172 -4.184 1 91.56 79 GLY A C 1
ATOM 616 O O . GLY A 1 79 ? 3.627 16.984 -5.141 1 91.56 79 GLY A O 1
ATOM 617 N N . ASN A 1 80 ? 5.664 16.875 -4.164 1 92.31 80 ASN A N 1
ATOM 618 C CA . ASN A 1 80 ? 6.32 16.172 -5.266 1 92.31 80 ASN A CA 1
ATOM 619 C C . ASN A 1 80 ? 7.625 15.516 -4.82 1 92.31 80 ASN A C 1
ATOM 621 O O . ASN A 1 80 ? 7.934 15.492 -3.627 1 92.31 80 ASN A O 1
ATOM 625 N N . VAL A 1 81 ? 8.383 14.969 -5.723 1 92.75 81 VAL A N 1
ATOM 626 C CA . VAL A 1 81 ? 9.578 14.172 -5.465 1 92.75 81 VAL A CA 1
ATOM 627 C C . VAL A 1 81 ? 10.656 15.047 -4.812 1 92.75 81 VAL A C 1
ATOM 629 O O . VAL A 1 81 ? 11.508 14.547 -4.082 1 92.75 81 VAL A O 1
ATOM 632 N N . ASP A 1 82 ? 10.625 16.281 -5.027 1 89.38 82 ASP A N 1
ATOM 633 C CA . ASP A 1 82 ? 11.656 17.172 -4.52 1 89.38 82 ASP A CA 1
ATOM 634 C C . ASP A 1 82 ? 11.281 17.75 -3.156 1 89.38 82 ASP A C 1
ATOM 636 O O . ASP A 1 82 ? 12.008 18.562 -2.592 1 89.38 82 ASP A O 1
ATOM 640 N N . GLY A 1 83 ? 10.188 17.406 -2.58 1 92.5 83 GLY A N 1
ATOM 641 C CA . GLY A 1 83 ? 9.727 17.922 -1.299 1 92.5 83 GLY A CA 1
ATOM 642 C C . GLY A 1 83 ? 10.25 17.125 -0.116 1 92.5 83 GLY A C 1
ATOM 643 O O . GLY A 1 83 ? 9.555 16.969 0.889 1 92.5 83 GLY A O 1
ATOM 644 N N . VAL A 1 84 ? 11.445 16.578 -0.18 1 94.94 84 VAL A N 1
ATOM 645 C CA . VAL A 1 84 ? 11.984 15.781 0.918 1 94.94 84 VAL A CA 1
ATOM 646 C C . VAL A 1 84 ? 13.305 16.375 1.392 1 94.94 84 VAL A C 1
ATOM 648 O O . VAL A 1 84 ? 14.047 16.969 0.601 1 94.94 84 VAL A O 1
ATOM 651 N N . THR A 1 85 ? 13.562 16.266 2.67 1 96.38 85 THR A N 1
ATOM 652 C CA . THR A 1 85 ? 14.797 16.719 3.291 1 96.38 85 THR A CA 1
ATOM 653 C C . THR A 1 85 ? 15.25 15.758 4.383 1 96.38 85 THR A C 1
ATOM 655 O O . THR A 1 85 ? 14.422 15.18 5.09 1 96.38 85 THR A O 1
ATOM 658 N N . LYS A 1 86 ? 16.516 15.648 4.562 1 97.5 86 LYS A N 1
ATOM 659 C CA . LYS A 1 86 ? 17.094 14.766 5.566 1 97.5 86 LYS A CA 1
ATOM 660 C C . LYS A 1 86 ? 16.875 15.305 6.977 1 97.5 86 LYS A C 1
ATOM 662 O O . LYS A 1 86 ? 17.078 14.602 7.961 1 97.5 86 LYS A O 1
ATOM 667 N N . GLU A 1 87 ? 16.422 16.578 7.043 1 97.94 87 GLU A N 1
ATOM 668 C CA . GLU A 1 87 ? 16.297 17.25 8.336 1 97.94 87 GLU A CA 1
ATOM 669 C C . GLU A 1 87 ? 15.016 16.812 9.047 1 97.94 87 GLU A C 1
ATOM 671 O O . GLU A 1 87 ? 14.844 17.078 10.242 1 97.94 87 GLU A O 1
ATOM 676 N N . ALA A 1 88 ? 14.086 16.141 8.383 1 98.25 88 ALA A N 1
ATOM 677 C CA . ALA A 1 88 ? 12.812 15.734 8.977 1 98.25 88 ALA A CA 1
ATOM 678 C C . ALA A 1 88 ? 12.945 14.391 9.68 1 98.25 88 ALA A C 1
ATOM 680 O O . ALA A 1 88 ? 13.961 13.703 9.531 1 98.25 88 ALA A O 1
ATOM 681 N N . ASP A 1 89 ? 11.961 14.062 10.484 1 98.75 89 ASP A N 1
ATOM 682 C CA . ASP A 1 89 ? 11.969 12.805 11.211 1 98.75 89 ASP A CA 1
ATOM 683 C C . ASP A 1 89 ? 11.289 11.695 10.406 1 98.75 89 ASP A C 1
ATOM 685 O O . ASP A 1 89 ? 11.609 10.516 10.562 1 98.75 89 ASP A O 1
ATOM 689 N N . ALA A 1 90 ? 10.352 12.078 9.641 1 98.81 90 ALA A N 1
ATOM 690 C CA . ALA A 1 90 ? 9.531 11.125 8.891 1 98.81 90 ALA A CA 1
ATOM 691 C C . ALA A 1 90 ? 8.898 11.789 7.672 1 98.81 90 ALA A C 1
ATOM 693 O O . ALA A 1 90 ? 9.062 12.992 7.453 1 98.81 90 ALA A O 1
ATOM 694 N N . VAL A 1 91 ? 8.312 11 6.848 1 98.56 91 VAL A N 1
ATOM 695 C CA . VAL A 1 91 ? 7.602 11.469 5.664 1 98.56 91 VAL A CA 1
ATOM 696 C C . VAL A 1 91 ? 6.277 10.727 5.527 1 98.56 91 VAL A C 1
ATOM 698 O O . VAL A 1 91 ? 6.207 9.516 5.762 1 98.56 91 VAL A O 1
ATOM 701 N N . LEU A 1 92 ? 5.172 11.508 5.312 1 98.5 92 LEU A N 1
ATOM 702 C CA . LEU A 1 92 ? 3.951 10.852 4.852 1 98.5 92 LEU A CA 1
ATOM 703 C C . LEU A 1 92 ? 4.164 10.211 3.488 1 98.5 92 LEU A C 1
ATOM 705 O O . LEU A 1 92 ? 4.207 10.906 2.469 1 98.5 92 LEU A O 1
ATOM 709 N N . PHE A 1 93 ? 4.406 8.922 3.449 1 98.69 93 PHE A N 1
ATOM 710 C CA . PHE A 1 93 ? 4.57 8.242 2.172 1 98.69 93 PHE A CA 1
ATOM 711 C C . PHE A 1 93 ? 3.215 7.898 1.563 1 98.69 93 PHE A C 1
ATOM 713 O O . PHE A 1 93 ? 2.631 6.859 1.883 1 98.69 93 PHE A O 1
ATOM 720 N N . MET A 1 94 ? 2.832 8.734 0.569 1 97.62 94 MET A N 1
ATOM 721 C CA . MET A 1 94 ? 1.408 8.75 0.247 1 97.62 94 MET A CA 1
ATOM 722 C C . MET A 1 94 ? 1.173 8.328 -1.197 1 97.62 94 MET A C 1
ATOM 724 O O . MET A 1 94 ? 1.975 8.641 -2.08 1 97.62 94 MET A O 1
ATOM 728 N N . SER A 1 95 ? 0.145 7.637 -1.403 1 98.62 95 SER A N 1
ATOM 729 C CA . SER A 1 95 ? -0.508 7.48 -2.699 1 98.62 95 SER A CA 1
ATOM 730 C C . SER A 1 95 ? -1.771 8.328 -2.787 1 98.62 95 SER A C 1
ATOM 732 O O . SER A 1 95 ? -2.662 8.219 -1.945 1 98.62 95 SER A O 1
ATOM 734 N N . LEU A 1 96 ? -1.786 9.289 -3.727 1 98.5 96 LEU A N 1
ATOM 735 C CA . LEU A 1 96 ? -3.055 9.945 -4.027 1 98.5 96 LEU A CA 1
ATOM 736 C C . LEU A 1 96 ? -3.99 9.008 -4.773 1 98.5 96 LEU A C 1
ATOM 738 O O . LEU A 1 96 ? -4.117 9.094 -6 1 98.5 96 LEU A O 1
ATOM 742 N N . MET A 1 97 ? -4.762 8.188 -4.074 1 98.81 97 MET A N 1
ATOM 743 C CA . MET A 1 97 ? -5.387 6.977 -4.602 1 98.81 97 MET A CA 1
ATOM 744 C C . MET A 1 97 ? -6.496 7.316 -5.59 1 98.81 97 MET A C 1
ATOM 746 O O . MET A 1 97 ? -6.77 6.543 -6.508 1 98.81 97 MET A O 1
ATOM 750 N N . ASN A 1 98 ? -7.121 8.461 -5.352 1 98.75 98 ASN A N 1
ATOM 751 C CA . ASN A 1 98 ? -8.219 8.797 -6.254 1 98.75 98 ASN A CA 1
ATOM 752 C C . ASN A 1 98 ? -7.805 9.875 -7.254 1 98.75 98 ASN A C 1
ATOM 754 O O . ASN A 1 98 ? -8.625 10.703 -7.652 1 98.75 98 ASN A O 1
ATOM 758 N N . SER A 1 99 ? -6.539 9.984 -7.605 1 98.56 99 SER A N 1
ATOM 759 C CA . SER A 1 99 ? -6.082 10.789 -8.727 1 98.56 99 SER A CA 1
ATOM 760 C C . SER A 1 99 ? -6.406 10.125 -10.062 1 98.56 99 SER A C 1
ATOM 762 O O . SER A 1 99 ? -6.41 8.891 -10.164 1 98.56 99 SER A O 1
ATOM 764 N N . LYS A 1 100 ? -6.602 10.883 -11.094 1 98.19 100 LYS A N 1
ATOM 765 C CA . LYS A 1 100 ? -6.816 10.391 -12.453 1 98.19 100 LYS A CA 1
ATOM 766 C C . LYS A 1 100 ? -5.488 10.164 -13.172 1 98.19 100 LYS A C 1
ATOM 768 O O . LYS A 1 100 ? -5.465 9.734 -14.328 1 98.19 100 LYS A O 1
ATOM 773 N N . ASN A 1 101 ? -4.391 10.438 -12.484 1 98.25 101 ASN A N 1
ATOM 774 C CA . ASN A 1 101 ? -3.043 10.414 -13.047 1 98.25 101 ASN A CA 1
ATOM 775 C C . ASN A 1 101 ? -2.143 9.43 -12.297 1 98.25 101 ASN A C 1
ATOM 777 O O . ASN A 1 101 ? -1.919 9.586 -11.094 1 98.25 101 ASN A O 1
ATOM 781 N N . THR A 1 102 ? -1.567 8.43 -13.023 1 98.5 102 THR A N 1
ATOM 782 C CA . THR A 1 102 ? -0.736 7.406 -12.398 1 98.5 102 THR A CA 1
ATOM 783 C C . THR A 1 102 ? 0.496 8.031 -11.75 1 98.5 102 THR A C 1
ATOM 785 O O . THR A 1 102 ? 1.075 7.453 -10.828 1 98.5 102 THR A O 1
ATOM 788 N N . TYR A 1 103 ? 0.87 9.203 -12.203 1 98.06 103 TYR A N 1
ATOM 789 C CA . TYR A 1 103 ? 2.031 9.875 -11.625 1 98.06 103 TYR A CA 1
ATOM 790 C C . TYR A 1 103 ? 1.838 10.117 -10.133 1 98.06 103 TYR A C 1
ATOM 792 O O . TYR A 1 103 ? 2.736 9.844 -9.328 1 98.06 103 TYR A O 1
ATOM 800 N N . TRP A 1 104 ? 0.654 10.539 -9.719 1 97.69 104 TRP A N 1
ATOM 801 C CA . TRP A 1 104 ? 0.398 10.93 -8.336 1 97.69 104 TRP A CA 1
ATOM 802 C C . TRP A 1 104 ? -0.036 9.727 -7.508 1 97.69 104 TRP A C 1
ATOM 804 O O . TRP A 1 104 ? 0.115 9.727 -6.281 1 97.69 104 TRP A O 1
ATOM 814 N N . ASN A 1 105 ? -0.521 8.672 -8.203 1 97.44 105 ASN A N 1
ATOM 815 C CA . ASN A 1 105 ? -0.912 7.445 -7.52 1 97.44 105 ASN A CA 1
ATOM 816 C C . ASN A 1 105 ? 0.303 6.602 -7.145 1 97.44 105 ASN A C 1
ATOM 818 O O . ASN A 1 105 ? 0.337 5.992 -6.074 1 97.44 105 ASN A O 1
ATOM 822 N N . MET A 1 106 ? 1.25 6.613 -8.055 1 98.25 106 MET A N 1
ATOM 823 C CA . MET A 1 106 ? 2.258 5.566 -7.91 1 98.25 106 MET A CA 1
ATOM 824 C C . MET A 1 106 ? 3.643 6.094 -8.273 1 98.25 106 MET A C 1
ATOM 826 O O . MET A 1 106 ? 4.609 5.867 -7.539 1 98.25 106 MET A O 1
ATOM 830 N N . THR A 1 107 ? 3.773 6.883 -9.359 1 98.06 107 THR A N 1
ATOM 831 C CA . THR A 1 107 ? 5.07 7.184 -9.953 1 98.06 107 THR A CA 1
ATOM 832 C C . THR A 1 107 ? 5.867 8.133 -9.062 1 98.06 107 THR A C 1
ATOM 834 O O . THR A 1 107 ? 7.031 7.863 -8.742 1 98.06 107 THR A O 1
ATOM 837 N N . ALA A 1 108 ? 5.246 9.188 -8.602 1 97.5 108 ALA A N 1
ATOM 838 C CA . ALA A 1 108 ? 5.965 10.195 -7.828 1 97.5 108 ALA A CA 1
ATOM 839 C C . ALA A 1 108 ? 6.516 9.609 -6.531 1 97.5 108 ALA A C 1
ATOM 841 O O . ALA A 1 108 ? 7.711 9.711 -6.254 1 97.5 108 ALA A O 1
ATOM 842 N N . PRO A 1 109 ? 5.656 8.914 -5.691 1 97.94 109 PRO A N 1
ATOM 843 C CA . PRO A 1 109 ? 6.246 8.328 -4.488 1 97.94 109 PRO A CA 1
ATOM 844 C C . PRO A 1 109 ? 7.34 7.309 -4.805 1 97.94 109 PRO A C 1
ATOM 846 O O . PRO A 1 109 ? 8.344 7.23 -4.09 1 97.94 109 PRO A O 1
ATOM 849 N N . THR A 1 110 ? 7.184 6.598 -5.863 1 98.69 110 THR A N 1
ATOM 850 C CA . THR A 1 110 ? 8.18 5.605 -6.258 1 98.69 110 THR A CA 1
ATOM 851 C C . THR A 1 110 ? 9.5 6.281 -6.605 1 98.69 110 THR A C 1
ATOM 853 O O . THR A 1 110 ? 10.562 5.848 -6.156 1 98.69 110 THR A O 1
ATOM 856 N N . LEU A 1 111 ? 9.414 7.352 -7.336 1 97.94 111 LEU A N 1
ATOM 857 C CA . LEU A 1 111 ? 10.609 8.086 -7.742 1 97.94 111 LEU A CA 1
ATOM 858 C C . LEU A 1 111 ? 11.305 8.703 -6.535 1 97.94 111 LEU A C 1
ATOM 860 O O . LEU A 1 111 ? 12.523 8.883 -6.539 1 97.94 111 LEU A O 1
ATOM 864 N N . GLY A 1 112 ? 10.578 8.984 -5.453 1 97.69 112 GLY A N 1
ATOM 865 C CA . GLY A 1 112 ? 11.141 9.594 -4.258 1 97.69 112 GLY A CA 1
ATOM 866 C C . GLY A 1 112 ? 11.695 8.586 -3.273 1 97.69 112 GLY A C 1
ATOM 867 O O . GLY A 1 112 ? 12.406 8.945 -2.334 1 97.69 112 GLY A O 1
ATOM 868 N N . ALA A 1 113 ? 11.461 7.305 -3.48 1 98.44 113 ALA A N 1
ATOM 869 C CA . ALA A 1 113 ? 11.719 6.27 -2.482 1 98.44 113 ALA A CA 1
ATOM 870 C C . ALA A 1 113 ? 13.211 6.156 -2.188 1 98.44 113 ALA A C 1
ATOM 872 O O . ALA A 1 113 ? 13.609 6 -1.031 1 98.44 113 ALA A O 1
ATOM 873 N N . LEU A 1 114 ? 14.047 6.238 -3.205 1 97.19 114 LEU A N 1
ATOM 874 C CA . LEU A 1 114 ? 15.477 6.074 -2.994 1 97.19 114 LEU A CA 1
ATOM 875 C C . LEU A 1 114 ? 16.047 7.234 -2.182 1 97.19 114 LEU A C 1
ATOM 877 O O . LEU A 1 114 ? 16.906 7.035 -1.319 1 97.19 114 LEU A O 1
ATOM 881 N N . THR A 1 115 ? 15.586 8.445 -2.479 1 97.88 115 THR A N 1
ATOM 882 C CA . THR A 1 115 ? 16.016 9.609 -1.708 1 97.88 115 THR A CA 1
ATOM 883 C C . THR A 1 115 ? 15.586 9.477 -0.249 1 97.88 115 THR A C 1
ATOM 885 O O . THR A 1 115 ? 16.359 9.773 0.66 1 97.88 115 THR A O 1
ATOM 888 N N . ILE A 1 116 ? 14.406 9.016 -0.046 1 98.5 116 ILE A N 1
ATOM 889 C CA . ILE A 1 116 ? 13.883 8.797 1.3 1 98.5 116 ILE A CA 1
ATOM 890 C C . ILE A 1 116 ? 14.758 7.789 2.037 1 98.5 116 ILE A C 1
ATOM 892 O O . ILE A 1 116 ? 15.102 7.988 3.203 1 98.5 116 ILE A O 1
ATOM 896 N N . LYS A 1 117 ? 15.094 6.738 1.342 1 98.38 117 LYS A N 1
ATOM 897 C CA . LYS A 1 117 ? 15.977 5.734 1.922 1 98.38 117 LYS A CA 1
ATOM 898 C C . LYS A 1 117 ? 17.344 6.332 2.264 1 98.38 117 LYS A C 1
ATOM 900 O O . LYS A 1 117 ? 17.859 6.109 3.357 1 98.38 117 LYS A O 1
ATOM 905 N N . LYS A 1 118 ? 17.938 7.066 1.357 1 98.12 118 LYS A N 1
ATOM 906 C CA . LYS A 1 118 ? 19.234 7.68 1.542 1 98.12 118 LYS A CA 1
ATOM 907 C C . LYS A 1 118 ? 19.234 8.633 2.736 1 98.12 118 LYS A C 1
ATOM 909 O O . LYS A 1 118 ? 20.219 8.695 3.486 1 98.12 118 LYS A O 1
ATOM 914 N N . TYR A 1 119 ? 18.125 9.344 2.951 1 98.19 119 TYR A N 1
ATOM 915 C CA . TYR A 1 119 ? 18.016 10.336 4.02 1 98.19 119 TYR A CA 1
ATOM 916 C C . TYR A 1 119 ? 17.703 9.664 5.352 1 98.19 119 TYR A C 1
ATOM 918 O O . TYR A 1 119 ? 17.766 10.297 6.406 1 98.19 119 TYR A O 1
ATOM 926 N N . GLY A 1 120 ? 17.312 8.352 5.312 1 98.06 120 GLY A N 1
ATOM 927 C CA . GLY A 1 120 ? 16.969 7.637 6.535 1 98.06 120 GLY A CA 1
ATOM 928 C C . GLY A 1 120 ? 15.664 8.102 7.152 1 98.06 120 GLY A C 1
ATOM 929 O O . GLY A 1 120 ? 15.5 8.062 8.375 1 98.06 120 GLY A O 1
ATOM 930 N N . LEU A 1 121 ? 14.773 8.57 6.34 1 98.56 121 LEU A N 1
ATOM 931 C CA . LEU A 1 121 ? 13.484 9.039 6.836 1 98.56 121 LEU A CA 1
ATOM 932 C C . LEU A 1 121 ? 12.562 7.867 7.16 1 98.56 121 LEU A C 1
ATOM 934 O O . LEU A 1 121 ? 12.516 6.887 6.414 1 98.56 121 LEU A O 1
ATOM 938 N N . GLU A 1 122 ? 11.914 7.965 8.328 1 98.62 122 GLU A N 1
ATOM 939 C CA . GLU A 1 122 ? 10.82 7.035 8.609 1 98.62 122 GLU A CA 1
ATOM 940 C C . GLU A 1 122 ? 9.625 7.301 7.703 1 98.62 122 GLU A C 1
ATOM 942 O O . GLU A 1 122 ? 9.273 8.461 7.461 1 98.62 122 GLU A O 1
ATOM 947 N N . THR A 1 123 ? 9.07 6.227 7.148 1 98.62 123 THR A N 1
ATOM 948 C CA . THR A 1 123 ? 7.91 6.402 6.273 1 98.62 123 THR A CA 1
ATOM 949 C C . THR A 1 123 ? 6.621 6.047 7.008 1 98.62 123 THR A C 1
ATOM 951 O O . THR A 1 123 ? 6.582 5.078 7.766 1 98.62 123 THR A O 1
ATOM 954 N N . LEU A 1 124 ? 5.621 6.844 6.871 1 98.69 124 LEU A N 1
ATOM 955 C CA . LEU A 1 124 ? 4.258 6.531 7.285 1 98.69 124 LEU A CA 1
ATOM 956 C C . LEU A 1 124 ? 3.402 6.133 6.086 1 98.69 124 LEU A C 1
ATOM 958 O O . LEU A 1 124 ? 3.053 6.977 5.262 1 98.69 124 LEU A O 1
ATOM 962 N N . PRO A 1 125 ? 3.076 4.879 5.945 1 98.44 125 PRO A N 1
ATOM 963 C CA . PRO A 1 125 ? 2.307 4.434 4.781 1 98.44 125 PRO A CA 1
ATOM 964 C C . PRO A 1 125 ? 0.889 5 4.762 1 98.44 125 PRO A C 1
ATOM 966 O O . PRO A 1 125 ? 0.087 4.707 5.648 1 98.44 125 PRO A O 1
ATOM 969 N N . MET A 1 126 ? 0.566 5.715 3.66 1 98.06 126 MET A N 1
ATOM 970 C CA . MET A 1 126 ? -0.598 6.594 3.73 1 98.06 126 MET A CA 1
ATOM 971 C C . MET A 1 126 ? -1.38 6.566 2.422 1 98.06 126 MET A C 1
ATOM 973 O O . MET A 1 126 ? -0.806 6.75 1.347 1 98.06 126 MET A O 1
ATOM 977 N N . ALA A 1 127 ? -2.713 6.273 2.566 1 98.88 127 ALA A N 1
ATOM 978 C CA . ALA A 1 127 ? -3.627 6.656 1.492 1 98.88 127 ALA A CA 1
ATOM 979 C C . ALA A 1 127 ? -4.012 8.125 1.598 1 98.88 127 ALA A C 1
ATOM 981 O O . ALA A 1 127 ? -4.465 8.586 2.652 1 98.88 127 ALA A O 1
ATOM 982 N N . TYR A 1 128 ? -3.732 8.883 0.587 1 98.75 128 TYR A N 1
ATOM 983 C CA . TYR A 1 128 ? -4.176 10.266 0.485 1 98.75 128 TYR A CA 1
ATOM 984 C C . TYR A 1 128 ? -5.402 10.383 -0.412 1 98.75 128 TYR A C 1
ATOM 986 O O . TYR A 1 128 ? -5.34 10.078 -1.604 1 98.75 128 TYR A O 1
ATOM 994 N N . LEU A 1 129 ? -6.535 10.789 0.178 1 98.88 129 LEU A N 1
ATOM 995 C CA . LEU A 1 129 ? -7.809 10.867 -0.532 1 98.88 129 LEU A CA 1
ATOM 996 C C . LEU A 1 129 ? -8.305 12.305 -0.603 1 98.88 129 LEU A C 1
ATOM 998 O O . LEU A 1 129 ? -8.469 12.961 0.428 1 98.88 129 LEU A O 1
ATOM 1002 N N . GLY A 1 130 ? -8.492 12.766 -1.826 1 98.75 130 GLY A N 1
ATOM 1003 C CA . GLY A 1 130 ? -9.078 14.086 -2.023 1 98.75 130 GLY A CA 1
ATOM 1004 C C . GLY A 1 130 ? -10.594 14.078 -1.926 1 98.75 130 GLY A C 1
ATOM 1005 O O . GLY A 1 130 ? -11.266 13.383 -2.686 1 98.75 130 GLY A O 1
ATOM 1006 N N . ILE A 1 131 ? -11.086 14.875 -1.052 1 98.88 131 ILE A N 1
ATOM 1007 C CA . ILE A 1 131 ? -12.516 14.93 -0.759 1 98.88 131 ILE A CA 1
ATOM 1008 C C . ILE A 1 131 ? -13.086 16.266 -1.21 1 98.88 131 ILE A C 1
ATOM 1010 O O . ILE A 1 131 ? -12.438 17.312 -1.043 1 98.88 131 ILE A O 1
ATOM 1014 N N . GLU A 1 132 ? -14.188 16.203 -1.793 1 98.5 132 GLU A N 1
ATOM 1015 C CA . GLU A 1 132 ? -14.883 17.438 -2.098 1 98.5 132 GLU A CA 1
ATOM 1016 C C . GLU A 1 132 ? -14.914 18.359 -0.884 1 98.5 132 GLU A C 1
ATOM 1018 O O . GLU A 1 132 ? -15.234 17.938 0.225 1 98.5 132 GLU A O 1
ATOM 1023 N N . PRO A 1 133 ? -14.453 19.688 -1.134 1 98.38 133 PRO A N 1
ATOM 1024 C CA . PRO A 1 133 ? -14.359 20.438 -2.387 1 98.38 133 PRO A CA 1
ATOM 1025 C C . PRO A 1 133 ? -12.914 20.656 -2.832 1 98.38 133 PRO A C 1
ATOM 1027 O O . PRO A 1 133 ? -12.562 21.766 -3.248 1 98.38 133 PRO A O 1
ATOM 1030 N N . ILE A 1 134 ? -12.07 19.719 -2.807 1 97.62 134 ILE A N 1
ATOM 1031 C CA . ILE A 1 134 ? -10.633 19.828 -3 1 97.62 134 ILE A CA 1
ATOM 1032 C C . ILE A 1 134 ? -10.336 20.266 -4.43 1 97.62 134 ILE A C 1
ATOM 1034 O O . ILE A 1 134 ? -9.266 20.812 -4.711 1 97.62 134 ILE A O 1
ATOM 1038 N N . SER A 1 135 ? -11.266 19.953 -5.375 1 96.12 135 SER A N 1
ATOM 1039 C CA . SER A 1 135 ? -11.047 20.281 -6.781 1 96.12 135 SER A CA 1
ATOM 1040 C C . SER A 1 135 ? -10.867 21.781 -6.98 1 96.12 135 SER A C 1
ATOM 1042 O O . SER A 1 135 ? -10.359 22.219 -8.016 1 96.12 135 SER A O 1
ATOM 1044 N N . LYS A 1 136 ? -11.211 22.578 -6.02 1 94.06 136 LYS A N 1
ATOM 1045 C CA . LYS A 1 136 ? -11.102 24.031 -6.094 1 94.06 136 LYS A CA 1
ATOM 1046 C C . LYS A 1 136 ? -9.805 24.516 -5.457 1 94.06 136 LYS A C 1
ATOM 1048 O O . LYS A 1 136 ? -9.586 25.734 -5.32 1 94.06 136 LYS A O 1
ATOM 1053 N N . THR A 1 137 ? -8.977 23.641 -5.043 1 92.31 137 THR A N 1
ATOM 1054 C CA . THR A 1 137 ? -7.719 23.969 -4.387 1 92.31 137 THR A CA 1
ATOM 1055 C C . THR A 1 137 ? -6.535 23.609 -5.273 1 92.31 137 THR A C 1
ATOM 1057 O O . THR A 1 137 ? -6.699 22.922 -6.289 1 92.31 137 THR A O 1
ATOM 1060 N N . ALA A 1 138 ? -5.34 24.031 -4.867 1 88.81 138 ALA A N 1
ATOM 1061 C CA . ALA A 1 138 ? -4.113 23.734 -5.605 1 88.81 138 ALA A CA 1
ATOM 1062 C C . ALA A 1 138 ? -3.865 22.234 -5.691 1 88.81 138 ALA A C 1
ATOM 1064 O O . ALA A 1 138 ? -3.543 21.719 -6.762 1 88.81 138 ALA A O 1
ATOM 1065 N N . VAL A 1 139 ? -4.055 21.547 -4.656 1 92.12 139 VAL A N 1
ATOM 1066 C CA . VAL A 1 139 ? -3.811 20.109 -4.598 1 92.12 139 VAL A CA 1
ATOM 1067 C C . VAL A 1 139 ? -4.762 19.391 -5.543 1 92.12 139 VAL A C 1
ATOM 1069 O O . VAL A 1 139 ? -4.371 18.438 -6.211 1 92.12 139 VAL A O 1
ATOM 1072 N N . GLY A 1 140 ? -6.027 19.844 -5.512 1 95.25 140 GLY A N 1
ATOM 1073 C CA . GLY A 1 140 ? -6.988 19.234 -6.414 1 95.25 140 GLY A CA 1
ATOM 1074 C C . GLY A 1 140 ? -6.617 19.391 -7.875 1 95.25 140 GLY A C 1
ATOM 1075 O O . GLY A 1 140 ? -6.711 18.438 -8.656 1 95.25 140 GLY A O 1
ATOM 1076 N N . PHE A 1 141 ? -6.199 20.609 -8.195 1 94.31 141 PHE A N 1
ATOM 1077 C CA . PHE A 1 141 ? -5.855 20.906 -9.578 1 94.31 141 PHE A CA 1
ATOM 1078 C C . PHE A 1 141 ? -4.582 20.188 -9.992 1 94.31 141 PHE A C 1
ATOM 1080 O O . PHE A 1 141 ? -4.582 19.422 -10.961 1 94.31 141 PHE A O 1
ATOM 1087 N N . VAL A 1 142 ? -3.48 20.328 -9.258 1 93.62 142 VAL A N 1
ATOM 1088 C CA . VAL A 1 142 ? -2.17 19.781 -9.594 1 93.62 142 VAL A CA 1
ATOM 1089 C C . VAL A 1 142 ? -2.219 18.266 -9.539 1 93.62 142 VAL A C 1
ATOM 1091 O O . VAL A 1 142 ? -1.647 17.594 -10.406 1 93.62 142 VAL A O 1
ATOM 1094 N N . GLY A 1 143 ? -2.932 17.703 -8.547 1 96.38 143 GLY A N 1
ATOM 1095 C CA . GLY A 1 143 ? -2.986 16.266 -8.328 1 96.38 143 GLY A CA 1
ATOM 1096 C C . GLY A 1 143 ? -3.963 15.547 -9.242 1 96.38 143 GLY A C 1
ATOM 1097 O O . GLY A 1 143 ? -4.074 14.32 -9.211 1 96.38 143 GLY A O 1
ATOM 1098 N N . GLU A 1 144 ? -4.715 16.375 -10.062 1 97.62 144 GLU A N 1
ATOM 1099 C CA . GLU A 1 144 ? -5.746 15.82 -10.93 1 97.62 144 GLU A CA 1
ATOM 1100 C C . GLU A 1 144 ? -6.676 14.891 -10.148 1 97.62 144 GLU A C 1
ATOM 1102 O O . GLU A 1 144 ? -6.922 13.758 -10.57 1 97.62 144 GLU A O 1
ATOM 1107 N N . VAL A 1 145 ? -7.195 15.406 -9.094 1 98.12 145 VAL A N 1
ATOM 1108 C CA . VAL A 1 145 ? -7.965 14.602 -8.148 1 98.12 145 VAL A CA 1
ATOM 1109 C C . VAL A 1 145 ? -9.359 14.344 -8.711 1 98.12 145 VAL A C 1
ATOM 1111 O O . VAL A 1 145 ? -10.016 15.258 -9.203 1 98.12 145 VAL A O 1
ATOM 1114 N N . ASN A 1 146 ? -9.828 13.109 -8.734 1 98.31 146 ASN A N 1
ATOM 1115 C CA . ASN A 1 146 ? -11.242 12.75 -8.844 1 98.31 146 ASN A CA 1
ATOM 1116 C C . ASN A 1 146 ? -11.945 12.812 -7.492 1 98.31 146 ASN A C 1
ATOM 1118 O O . ASN A 1 146 ? -12.125 11.789 -6.836 1 98.31 146 ASN A O 1
ATOM 1122 N N . GLU A 1 147 ? -12.297 14 -7.09 1 98.5 147 GLU A N 1
ATOM 1123 C CA . GLU A 1 147 ? -12.695 14.211 -5.703 1 98.5 147 GLU A CA 1
ATOM 1124 C C . GLU A 1 147 ? -13.875 13.312 -5.332 1 98.5 147 GLU A C 1
ATOM 1126 O O . GLU A 1 147 ? -14.773 13.086 -6.145 1 98.5 147 GLU A O 1
ATOM 1131 N N . ILE A 1 148 ? -13.891 12.75 -4.207 1 98.81 148 ILE A N 1
ATOM 1132 C CA . ILE A 1 148 ? -14.992 11.961 -3.662 1 98.81 148 ILE A CA 1
ATOM 1133 C C . ILE A 1 148 ? -16.094 12.883 -3.139 1 98.81 148 ILE A C 1
ATOM 1135 O O . ILE A 1 148 ? -15.828 13.758 -2.305 1 98.81 148 ILE A O 1
ATOM 1139 N N . PRO A 1 149 ? -17.297 12.719 -3.621 1 98.69 149 PRO A N 1
ATOM 1140 C CA . PRO A 1 149 ? -18.375 13.594 -3.16 1 98.69 149 PRO A CA 1
ATOM 1141 C C . PRO A 1 149 ? -18.688 13.406 -1.68 1 98.69 149 PRO A C 1
ATOM 1143 O O . PRO A 1 149 ? -18.766 12.266 -1.199 1 98.69 149 PRO A O 1
ATOM 1146 N N . GLN A 1 150 ? -18.938 14.492 -0.979 1 97.75 150 GLN A N 1
ATOM 1147 C CA . GLN A 1 150 ? -19.25 14.445 0.446 1 97.75 150 GLN A CA 1
ATOM 1148 C C . GLN A 1 150 ? -20.469 13.57 0.719 1 97.75 150 GLN A C 1
ATOM 1150 O O . GLN A 1 150 ? -20.547 12.922 1.767 1 97.75 150 GLN A O 1
ATOM 1155 N N . LYS A 1 151 ? -21.344 13.492 -0.18 1 98.12 151 LYS A N 1
ATOM 1156 C CA . LYS A 1 151 ? -22.609 12.789 0.004 1 98.12 151 LYS A CA 1
ATOM 1157 C C . LYS A 1 151 ? -22.453 11.297 -0.291 1 98.12 151 LYS A C 1
ATOM 1159 O O . LYS A 1 151 ? -23.422 10.539 -0.171 1 98.12 151 LYS A O 1
ATOM 1164 N N . LYS A 1 152 ? -21.328 10.852 -0.647 1 98.44 152 LYS A N 1
ATOM 1165 C CA . LYS A 1 152 ? -21.062 9.438 -0.897 1 98.44 152 LYS A CA 1
ATOM 1166 C C . LYS A 1 152 ? -19.969 8.906 0.036 1 98.44 152 LYS A C 1
ATOM 1168 O O . LYS A 1 152 ? -18.922 8.453 -0.42 1 98.44 152 LYS A O 1
ATOM 1173 N N . PRO A 1 153 ? -20.266 8.867 1.308 1 98.62 153 PRO A N 1
ATOM 1174 C CA . PRO A 1 153 ? -19.266 8.484 2.303 1 98.62 153 PRO A CA 1
ATOM 1175 C C . PRO A 1 153 ? -18.719 7.07 2.08 1 98.62 153 PRO A C 1
ATOM 1177 O O . PRO A 1 153 ? -17.562 6.789 2.42 1 98.62 153 PRO A O 1
ATOM 1180 N N . GLU A 1 154 ? -19.516 6.223 1.432 1 98.31 154 GLU A N 1
ATOM 1181 C CA . GLU A 1 154 ? -19.125 4.828 1.237 1 98.31 154 GLU A CA 1
ATOM 1182 C C . GLU A 1 154 ? -17.938 4.719 0.3 1 98.31 154 GLU A C 1
ATOM 1184 O O . GLU A 1 154 ? -17.125 3.797 0.426 1 98.31 154 GLU A O 1
ATOM 1189 N N . ILE A 1 155 ? -17.828 5.672 -0.62 1 98.69 155 ILE A N 1
ATOM 1190 C CA . ILE A 1 155 ? -16.703 5.648 -1.555 1 98.69 155 ILE A CA 1
ATOM 1191 C C . ILE A 1 155 ? -15.398 5.836 -0.796 1 98.69 155 ILE A C 1
ATOM 1193 O O . ILE A 1 155 ? -14.453 5.07 -0.985 1 98.69 155 ILE A O 1
ATOM 1197 N N . ALA A 1 156 ? -15.359 6.777 0.13 1 98.88 156 ALA A N 1
ATOM 1198 C CA . ALA A 1 156 ? -14.172 6.973 0.952 1 98.88 156 ALA A CA 1
ATOM 1199 C C . ALA A 1 156 ? -13.906 5.754 1.832 1 98.88 156 ALA A C 1
ATOM 1201 O O . ALA A 1 156 ? -12.75 5.375 2.051 1 98.88 156 ALA A O 1
ATOM 1202 N N . GLY A 1 157 ? -15 5.215 2.32 1 98.88 157 GLY A N 1
ATOM 1203 C CA . GLY A 1 157 ? -14.867 4.004 3.119 1 98.88 157 GLY A CA 1
ATOM 1204 C C . GLY A 1 157 ? -14.211 2.863 2.369 1 98.88 157 GLY A C 1
ATOM 1205 O O . GLY A 1 157 ? -13.305 2.207 2.895 1 98.88 157 GLY A O 1
ATOM 1206 N N . ILE A 1 158 ? -14.602 2.664 1.146 1 98.81 158 ILE A N 1
ATOM 1207 C CA . ILE A 1 158 ? -14.086 1.563 0.341 1 98.81 158 ILE A CA 1
ATOM 1208 C C . ILE A 1 158 ? -12.617 1.818 0.001 1 98.81 158 ILE A C 1
ATOM 1210 O O . ILE A 1 158 ? -11.797 0.896 0.027 1 98.81 158 ILE A O 1
ATOM 1214 N N . TYR A 1 159 ? -12.273 3.059 -0.311 1 98.94 159 TYR A N 1
ATOM 1215 C CA . TYR A 1 159 ? -10.875 3.402 -0.534 1 98.94 159 TYR A CA 1
ATOM 1216 C C . TYR A 1 159 ? -10.047 3.146 0.718 1 98.94 159 TYR A C 1
ATOM 1218 O O . TYR A 1 159 ? -8.93 2.631 0.635 1 98.94 159 TYR A O 1
ATOM 1226 N N . SER A 1 160 ? -10.586 3.484 1.869 1 98.94 160 SER A N 1
ATOM 1227 C CA . SER A 1 160 ? -9.875 3.275 3.127 1 98.94 160 SER A CA 1
ATOM 1228 C C . SER A 1 160 ? -9.68 1.791 3.414 1 98.94 160 SER A C 1
ATOM 1230 O O . SER A 1 160 ? -8.617 1.373 3.863 1 98.94 160 SER A O 1
ATOM 1232 N N . LEU A 1 161 ? -10.719 1.046 3.152 1 98.88 161 LEU A N 1
ATOM 1233 C CA . LEU A 1 161 ? -10.617 -0.403 3.289 1 98.88 161 LEU A CA 1
ATOM 1234 C C . LEU A 1 161 ? -9.523 -0.958 2.379 1 98.88 161 LEU A C 1
ATOM 1236 O O . LEU A 1 161 ? -8.68 -1.735 2.824 1 98.88 161 LEU A O 1
ATOM 1240 N N . SER A 1 162 ? -9.57 -0.52 1.159 1 98.88 162 SER A N 1
ATOM 1241 C CA . SER A 1 162 ? -8.57 -0.935 0.183 1 98.88 162 SER A CA 1
ATOM 1242 C C . SER A 1 162 ? -7.16 -0.588 0.653 1 98.88 162 SER A C 1
ATOM 1244 O O . SER A 1 162 ? -6.246 -1.409 0.551 1 98.88 162 SER A O 1
ATOM 1246 N N . ALA A 1 163 ? -6.98 0.604 1.174 1 98.81 163 ALA A N 1
ATOM 1247 C CA . ALA A 1 163 ? -5.688 1.031 1.703 1 98.81 163 ALA A CA 1
ATOM 1248 C C . ALA A 1 163 ? -5.191 0.069 2.779 1 98.81 163 ALA A C 1
ATOM 1250 O O . ALA A 1 163 ? -4.02 -0.319 2.779 1 98.81 163 ALA A O 1
ATOM 1251 N N . SER A 1 164 ? -6.074 -0.355 3.65 1 98.44 164 SER A N 1
ATOM 1252 C CA . SER A 1 164 ? -5.691 -1.294 4.699 1 98.44 164 SER A CA 1
ATOM 1253 C C . SER A 1 164 ? -5.273 -2.639 4.117 1 98.44 164 SER A C 1
ATOM 1255 O O . SER A 1 164 ? -4.336 -3.271 4.609 1 98.44 164 SER A O 1
ATOM 1257 N N . TYR A 1 165 ? -5.91 -3.053 3.041 1 98.5 165 TYR A N 1
ATOM 1258 C CA . TYR A 1 165 ? -5.574 -4.32 2.402 1 98.5 165 TYR A CA 1
ATOM 1259 C C . TYR A 1 165 ? -4.211 -4.246 1.725 1 98.5 165 TYR A C 1
ATOM 1261 O O . TYR A 1 165 ? -3.49 -5.246 1.654 1 98.5 165 TYR A O 1
ATOM 1269 N N . PHE A 1 166 ? -3.811 -3.051 1.259 1 98.5 166 PHE A N 1
ATOM 1270 C CA . PHE A 1 166 ? -2.492 -2.855 0.663 1 98.5 166 PHE A CA 1
ATOM 1271 C C . PHE A 1 166 ? -1.409 -2.854 1.734 1 98.5 166 PHE A C 1
ATOM 1273 O O . PHE A 1 166 ? -0.223 -2.99 1.425 1 98.5 166 PHE A O 1
ATOM 1280 N N . GLY A 1 167 ? -1.802 -2.701 2.994 1 97.38 167 GLY A N 1
ATOM 1281 C CA . GLY A 1 167 ? -0.845 -2.654 4.086 1 97.38 167 GLY A CA 1
ATOM 1282 C C . GLY A 1 167 ? -0.605 -1.25 4.609 1 97.38 167 GLY A C 1
ATOM 1283 O O . GLY A 1 167 ? 0.2 -1.051 5.523 1 97.38 167 GLY A O 1
ATOM 1284 N N . MET A 1 168 ? -1.315 -0.286 4.027 1 98.19 168 MET A N 1
ATOM 1285 C CA . MET A 1 168 ? -1.215 1.067 4.566 1 98.19 168 MET A CA 1
ATOM 1286 C C . MET A 1 168 ? -1.817 1.144 5.965 1 98.19 168 MET A C 1
ATOM 1288 O O . MET A 1 168 ? -2.697 0.354 6.309 1 98.19 168 MET A O 1
ATOM 1292 N N . ARG A 1 169 ? -1.333 2.109 6.75 1 98.12 169 ARG A N 1
ATOM 1293 C CA . ARG A 1 169 ? -1.764 2.15 8.141 1 98.12 169 ARG A CA 1
ATOM 1294 C C . ARG A 1 169 ? -2.428 3.482 8.469 1 98.12 169 ARG A C 1
ATOM 1296 O O . ARG A 1 169 ? -2.982 3.654 9.555 1 98.12 169 ARG A O 1
ATOM 1303 N N . TRP A 1 170 ? -2.406 4.41 7.453 1 98.69 170 TRP A N 1
ATOM 1304 C CA . TRP A 1 170 ? -3.002 5.734 7.605 1 98.69 170 TRP A CA 1
ATOM 1305 C C . TRP A 1 170 ? -3.818 6.105 6.371 1 98.69 170 TRP A C 1
ATOM 1307 O O . TRP A 1 170 ? -3.471 5.723 5.25 1 98.69 170 TRP A O 1
ATOM 1317 N N . VAL A 1 171 ? -4.891 6.809 6.594 1 98.88 171 VAL A N 1
ATOM 1318 C CA . VAL A 1 171 ? -5.641 7.469 5.531 1 98.88 171 VAL A CA 1
ATOM 1319 C C . VAL A 1 171 ? -5.789 8.953 5.852 1 98.88 171 VAL A C 1
ATOM 1321 O O . VAL A 1 171 ? -6.133 9.328 6.977 1 98.88 171 VAL A O 1
ATOM 1324 N N . TYR A 1 172 ? -5.449 9.797 4.945 1 98.88 172 TYR A N 1
ATOM 1325 C CA . TYR A 1 172 ? -5.672 11.234 5.039 1 98.88 172 TYR A CA 1
ATOM 1326 C C . TYR A 1 172 ? -6.875 11.656 4.203 1 98.88 172 TYR A C 1
ATOM 1328 O O . TYR A 1 172 ? -6.805 11.68 2.973 1 98.88 172 TYR A O 1
ATOM 1336 N N . LEU A 1 173 ? -8 11.883 4.863 1 98.94 173 LEU A N 1
ATOM 1337 C CA . LEU A 1 173 ? -9.156 12.5 4.215 1 98.94 173 LEU A CA 1
ATOM 1338 C C . LEU A 1 173 ? -8.984 14.008 4.125 1 98.94 173 LEU A C 1
ATOM 1340 O O . LEU A 1 173 ? -9.086 14.711 5.133 1 98.94 173 LEU A O 1
ATOM 1344 N N . GLU A 1 174 ? -8.773 14.508 2.912 1 98.38 174 GLU A N 1
ATOM 1345 C CA . GLU A 1 174 ? -8.344 15.891 2.725 1 98.38 174 GLU A CA 1
ATOM 1346 C C . GLU A 1 174 ? -9.352 16.672 1.891 1 98.38 174 GLU A C 1
ATOM 1348 O O . GLU A 1 174 ? -9.57 16.359 0.717 1 98.38 174 GLU A O 1
ATOM 1353 N N . ALA A 1 175 ? -9.891 17.734 2.473 1 98.25 175 ALA A N 1
ATOM 1354 C CA . ALA A 1 175 ? -10.797 18.594 1.735 1 98.25 175 ALA A CA 1
ATOM 1355 C C . ALA A 1 175 ? -10.031 19.672 0.97 1 98.25 175 ALA A C 1
ATOM 1357 O O . ALA A 1 175 ? -10.578 20.297 0.06 1 98.25 175 ALA A O 1
ATOM 1358 N N . GLY A 1 176 ? -8.836 19.922 1.32 1 95.5 176 GLY A N 1
ATOM 1359 C CA . GLY A 1 176 ? -7.996 20.906 0.653 1 95.5 176 GLY A CA 1
ATOM 1360 C C . GLY A 1 176 ? -7.742 22.156 1.492 1 95.5 176 GLY A C 1
ATOM 1361 O O . GLY A 1 176 ? -8.609 22.562 2.268 1 95.5 176 GLY A O 1
ATOM 1362 N N . SER A 1 177 ? -6.559 22.719 1.315 1 91.88 177 SER A N 1
ATOM 1363 C CA . SER A 1 177 ? -6.234 23.953 2.006 1 91.88 177 SER A CA 1
ATOM 1364 C C . SER A 1 177 ? -7.23 25.062 1.657 1 91.88 177 SER A C 1
ATOM 1366 O O . SER A 1 177 ? -7.461 25.344 0.48 1 91.88 177 SER A O 1
ATOM 1368 N N . GLY A 1 178 ? -7.844 25.641 2.676 1 90.88 178 GLY A N 1
ATOM 1369 C CA . GLY A 1 178 ? -8.773 26.734 2.455 1 90.88 178 GLY A CA 1
ATOM 1370 C C . GLY A 1 178 ? -10.133 26.281 1.958 1 90.88 178 GLY A C 1
ATOM 1371 O O . GLY A 1 178 ? -10.953 27.094 1.534 1 90.88 178 GLY A O 1
ATOM 1372 N N . ALA A 1 179 ? -10.359 25 2.035 1 95 179 ALA A N 1
ATOM 1373 C CA . ALA A 1 179 ? -11.617 24.453 1.544 1 95 179 ALA A CA 1
ATOM 1374 C C . ALA A 1 179 ? -12.82 25.156 2.172 1 95 179 ALA A C 1
ATOM 1376 O O . ALA A 1 179 ? -12.781 25.531 3.348 1 95 179 ALA A O 1
ATOM 1377 N N . GLU A 1 180 ? -13.906 25.203 1.441 1 95.56 180 GLU A N 1
ATOM 1378 C CA . GLU A 1 180 ? -15.125 25.891 1.859 1 95.56 180 GLU A CA 1
ATOM 1379 C C . GLU A 1 180 ? -15.758 25.203 3.072 1 95.56 180 GLU A C 1
ATOM 1381 O O . GLU A 1 180 ? -16.312 25.875 3.945 1 95.56 180 GLU A O 1
ATOM 1386 N N . TYR A 1 181 ? -15.695 23.953 3.092 1 97.12 181 TYR A N 1
ATOM 1387 C CA . TYR A 1 181 ? -16.219 23.141 4.191 1 97.12 181 TYR A CA 1
ATOM 1388 C C . TYR A 1 181 ? -15.383 21.891 4.406 1 97.12 181 TYR A C 1
ATOM 1390 O O . TYR A 1 181 ? -14.695 21.438 3.49 1 97.12 181 TYR A O 1
ATOM 1398 N N . PRO A 1 182 ? -15.391 21.359 5.656 1 98.31 182 PRO A N 1
ATOM 1399 C CA . PRO A 1 182 ? -14.547 20.203 5.977 1 98.31 182 PRO A CA 1
ATOM 1400 C C . PRO A 1 182 ? -15.172 18.875 5.539 1 98.31 182 PRO A C 1
ATOM 1402 O O . PRO A 1 182 ? -16.312 18.844 5.086 1 98.31 182 PRO A O 1
ATOM 1405 N N . VAL A 1 183 ? -14.43 17.797 5.66 1 98.81 183 VAL A N 1
ATOM 1406 C CA . VAL A 1 183 ? -14.859 16.438 5.355 1 98.81 183 VAL A CA 1
ATOM 1407 C C . VAL A 1 183 ? -16.094 16.094 6.172 1 98.81 183 VAL A C 1
ATOM 1409 O O . VAL A 1 183 ? -16.172 16.406 7.363 1 98.81 183 VAL A O 1
ATOM 1412 N N . ASN A 1 184 ? -16.922 15.383 5.523 1 98 184 ASN A N 1
ATOM 1413 C CA . ASN A 1 184 ? -18.188 14.953 6.133 1 98 184 ASN A CA 1
ATOM 1414 C C . ASN A 1 184 ? -17.938 13.984 7.285 1 98 184 ASN A C 1
ATOM 1416 O O . ASN A 1 184 ? -17.078 13.117 7.203 1 98 184 ASN A O 1
ATOM 1420 N N . ASN A 1 185 ? -18.797 14.203 8.391 1 98.81 185 ASN A N 1
ATOM 1421 C CA . ASN A 1 185 ? -18.625 13.367 9.578 1 98.81 185 ASN A CA 1
ATOM 1422 C C . ASN A 1 185 ? -18.922 11.898 9.273 1 98.81 185 ASN A C 1
ATOM 1424 O O . ASN A 1 185 ? -18.203 11.008 9.742 1 98.81 185 ASN A O 1
ATOM 1428 N N . GLU A 1 186 ? -19.938 11.664 8.523 1 98.88 186 GLU A N 1
ATOM 1429 C CA . GLU A 1 186 ? -20.312 10.289 8.188 1 98.88 186 GLU A CA 1
ATOM 1430 C C . GLU A 1 186 ? -19.188 9.594 7.418 1 98.88 186 GLU A C 1
ATOM 1432 O O . GLU A 1 186 ? -18.922 8.414 7.641 1 98.88 186 GLU A O 1
ATOM 1437 N N . MET A 1 187 ? -18.547 10.328 6.559 1 98.88 187 MET A N 1
ATOM 1438 C CA . MET A 1 187 ? -17.438 9.805 5.77 1 98.88 187 MET A CA 1
ATOM 1439 C C . MET A 1 187 ? -16.297 9.359 6.668 1 98.88 187 MET A C 1
ATOM 1441 O O . MET A 1 187 ? -15.703 8.297 6.457 1 98.88 187 MET A O 1
ATOM 1445 N N . ILE A 1 188 ? -15.984 10.141 7.652 1 98.94 188 ILE A N 1
ATOM 1446 C CA . ILE A 1 188 ? -14.93 9.82 8.609 1 98.94 188 ILE A CA 1
ATOM 1447 C C . ILE A 1 188 ? -15.273 8.523 9.336 1 98.94 188 ILE A C 1
ATOM 1449 O O . ILE A 1 188 ? -14.445 7.613 9.414 1 98.94 188 ILE A O 1
ATOM 1453 N N . GLY A 1 189 ? -16.5 8.453 9.789 1 98.81 189 GLY A N 1
ATOM 1454 C CA . GLY A 1 189 ? -16.938 7.289 10.539 1 98.81 189 GLY A CA 1
ATOM 1455 C C . GLY A 1 189 ? -16.891 6.008 9.727 1 98.81 189 GLY A C 1
ATOM 1456 O O . GLY A 1 189 ? -16.391 4.984 10.195 1 98.81 189 GLY A O 1
ATOM 1457 N N . VAL A 1 190 ? -17.438 6.051 8.492 1 98.81 190 VAL A N 1
ATOM 1458 C CA . VAL A 1 190 ? -17.484 4.867 7.633 1 98.81 190 VAL A CA 1
ATOM 1459 C C . VAL A 1 190 ? -16.078 4.426 7.27 1 98.81 190 VAL A C 1
ATOM 1461 O O . VAL A 1 190 ? -15.781 3.23 7.238 1 98.81 190 VAL A O 1
ATOM 1464 N N . SER A 1 191 ? -15.18 5.367 7.023 1 98.88 191 SER A N 1
ATOM 1465 C CA . SER A 1 191 ? -13.789 5.055 6.699 1 98.88 191 SER A CA 1
ATOM 1466 C C . SER A 1 191 ? -13.094 4.359 7.863 1 98.88 191 SER A C 1
ATOM 1468 O O . SER A 1 191 ? -12.391 3.365 7.668 1 98.88 191 SER A O 1
ATOM 1470 N N . LYS A 1 192 ? -13.328 4.887 9.062 1 98.62 192 LYS A N 1
ATOM 1471 C CA . LYS A 1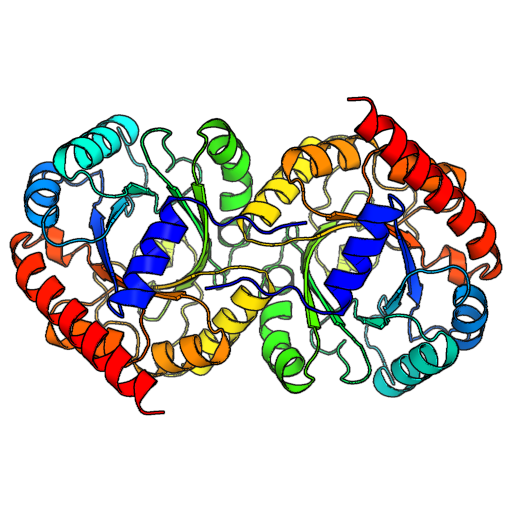 192 ? -12.75 4.297 10.258 1 98.62 192 LYS A CA 1
ATOM 1472 C C . LYS A 1 192 ? -13.273 2.883 10.492 1 98.62 192 LYS A C 1
ATOM 1474 O O . LYS A 1 192 ? -12.5 1.953 10.719 1 98.62 192 LYS A O 1
ATOM 1479 N N . LYS A 1 193 ? -14.508 2.738 10.383 1 98.12 193 LYS A N 1
ATOM 1480 C CA . LYS A 1 193 ? -15.148 1.458 10.664 1 98.12 193 LYS A CA 1
ATOM 1481 C C . LYS A 1 193 ? -14.703 0.388 9.672 1 98.12 193 LYS A C 1
ATOM 1483 O O . LYS A 1 193 ? -14.406 -0.744 10.062 1 98.12 193 LYS A O 1
ATOM 1488 N N . LEU A 1 194 ? -14.609 0.723 8.43 1 98.38 194 LEU A N 1
ATOM 1489 C CA . LEU A 1 194 ? -14.312 -0.267 7.402 1 98.38 194 LEU A CA 1
ATOM 1490 C C . LEU A 1 194 ? -12.836 -0.626 7.41 1 98.38 194 LEU A C 1
ATOM 1492 O O . LEU A 1 194 ? -12.469 -1.785 7.199 1 98.38 194 LEU A O 1
ATOM 1496 N N . SER A 1 195 ? -11.977 0.333 7.617 1 97.81 195 SER A N 1
ATOM 1497 C CA . SER A 1 195 ? -10.555 0.089 7.406 1 97.81 195 SER A CA 1
ATOM 1498 C C . SER A 1 195 ? -9.867 -0.316 8.703 1 97.81 195 SER A C 1
ATOM 1500 O O . SER A 1 195 ? -8.891 -1.074 8.688 1 97.81 195 SER A O 1
ATOM 1502 N N . GLY A 1 196 ? -10.32 0.352 9.789 1 97.06 196 GLY A N 1
ATOM 1503 C CA . GLY A 1 196 ? -9.695 0.091 11.078 1 97.06 196 GLY A CA 1
ATOM 1504 C C . GLY A 1 196 ? -8.344 0.763 11.234 1 97.06 196 GLY A C 1
ATOM 1505 O O . GLY A 1 196 ? -7.664 0.575 12.25 1 97.06 196 GLY A O 1
ATOM 1506 N N . ILE A 1 197 ? -7.855 1.497 10.258 1 97.81 197 ILE A N 1
ATOM 1507 C CA . ILE A 1 197 ? -6.543 2.123 10.359 1 97.81 197 ILE A CA 1
ATOM 1508 C C . ILE A 1 197 ? -6.699 3.59 10.75 1 97.81 197 ILE A C 1
ATOM 1510 O O . ILE A 1 197 ? -7.816 4.078 10.914 1 97.81 197 ILE A O 1
ATOM 1514 N N . ASN A 1 198 ? -5.629 4.328 11.031 1 98.75 198 ASN A N 1
ATOM 1515 C CA . ASN A 1 198 ? -5.684 5.691 11.539 1 98.75 198 ASN A CA 1
ATOM 1516 C C . ASN A 1 198 ? -6.238 6.66 10.5 1 98.75 198 ASN A C 1
ATOM 1518 O O . ASN A 1 198 ? -5.82 6.637 9.344 1 98.75 198 ASN A O 1
ATOM 1522 N N . ILE A 1 199 ? -7.156 7.535 10.93 1 98.94 199 ILE A N 1
ATOM 1523 C CA . ILE A 1 199 ? -7.781 8.5 10.023 1 98.94 199 ILE A CA 1
ATOM 1524 C C . ILE A 1 199 ? -7.297 9.906 10.359 1 98.94 199 ILE A C 1
ATOM 1526 O O . ILE A 1 199 ? -7.504 10.391 11.477 1 98.94 199 ILE A O 1
ATOM 1530 N N . ILE A 1 200 ? -6.664 10.523 9.406 1 98.94 200 ILE A N 1
ATOM 1531 C CA . ILE A 1 200 ? -6.32 11.945 9.461 1 98.94 200 ILE A CA 1
ATOM 1532 C C . ILE A 1 200 ? -7.363 12.75 8.695 1 98.94 200 ILE A C 1
ATOM 1534 O O . ILE A 1 200 ? -7.797 12.352 7.609 1 98.94 200 ILE A O 1
ATOM 1538 N N . VAL A 1 201 ? -7.785 13.836 9.258 1 98.94 201 VAL A N 1
ATOM 1539 C CA . VAL A 1 201 ? -8.734 14.711 8.586 1 98.94 201 VAL A CA 1
ATOM 1540 C C . VAL A 1 201 ? -8.172 16.125 8.516 1 98.94 201 VAL A C 1
ATOM 1542 O O . VAL A 1 201 ? -7.688 16.656 9.516 1 98.94 201 VAL A O 1
ATOM 1545 N N . GLY A 1 202 ? -8.195 16.719 7.336 1 98.25 202 GLY A N 1
ATOM 1546 C CA . GLY A 1 202 ? -7.75 18.078 7.133 1 98.25 202 GLY A CA 1
ATOM 1547 C C . GLY A 1 202 ? -8.578 18.844 6.109 1 98.25 202 GLY A C 1
ATOM 1548 O O . GLY A 1 202 ? -9.328 18.234 5.344 1 98.25 202 GLY A O 1
ATOM 1549 N N . GLY A 1 203 ? -8.438 20.141 6.145 1 97 203 GLY A N 1
ATOM 1550 C CA . GLY A 1 203 ? -9.125 21.016 5.207 1 97 203 GLY A CA 1
ATOM 1551 C C . GLY A 1 203 ? -10.438 21.547 5.742 1 97 203 GLY A C 1
ATOM 1552 O O . GLY A 1 203 ? -11.344 20.781 6.066 1 97 203 GLY A O 1
ATOM 1553 N N . GLY A 1 204 ? -10.539 22.828 5.852 1 96.5 204 GLY A N 1
ATOM 1554 C CA . GLY A 1 204 ? -11.805 23.484 6.152 1 96.5 204 GLY A CA 1
ATOM 1555 C C . GLY A 1 204 ? -12.148 23.469 7.629 1 96.5 204 GLY A C 1
ATOM 1556 O O . GLY A 1 204 ? -13.266 23.812 8.016 1 96.5 204 GLY A O 1
ATOM 1557 N N . ILE A 1 205 ? -11.281 23.047 8.484 1 98.06 205 ILE A N 1
ATOM 1558 C CA . ILE A 1 205 ? -11.539 23.031 9.922 1 98.06 205 ILE A CA 1
ATOM 1559 C C . ILE A 1 205 ? -11.133 24.375 10.539 1 98.06 205 ILE A C 1
ATOM 1561 O O . ILE A 1 205 ? -9.945 24.641 10.719 1 98.06 205 ILE A O 1
ATOM 1565 N N . ARG A 1 206 ? -12.133 25.172 11.031 1 96.81 206 ARG A N 1
ATOM 1566 C CA . ARG A 1 206 ? -11.844 26.547 11.383 1 96.81 206 ARG A CA 1
ATOM 1567 C C . ARG A 1 206 ? -12.195 26.828 12.844 1 96.81 206 ARG A C 1
ATOM 1569 O O . ARG A 1 206 ? -11.805 27.859 13.391 1 96.81 206 ARG A O 1
ATOM 1576 N N . THR A 1 207 ? -12.992 25.938 13.43 1 97.62 207 THR A N 1
ATOM 1577 C CA . THR A 1 207 ? -13.391 26.172 14.812 1 97.62 207 THR A CA 1
ATOM 1578 C C . THR A 1 207 ? -13.133 24.938 15.664 1 97.62 207 THR A C 1
ATOM 1580 O O . THR A 1 207 ? -13.117 23.812 15.148 1 97.62 207 THR A O 1
ATOM 1583 N N . PRO A 1 208 ? -12.953 25.156 16.953 1 98.5 208 PRO A N 1
ATOM 1584 C CA . PRO A 1 208 ? -12.781 24.016 17.859 1 98.5 208 PRO A CA 1
ATOM 1585 C C . PRO A 1 208 ? -13.969 23.047 17.844 1 98.5 208 PRO A C 1
ATOM 1587 O O . PRO A 1 208 ? -13.781 21.844 17.969 1 98.5 208 PRO A O 1
ATOM 1590 N N . GLU A 1 209 ? -15.172 23.609 17.641 1 98.69 209 GLU A N 1
ATOM 1591 C CA . GLU A 1 209 ? -16.375 22.781 17.625 1 98.69 209 GLU A CA 1
ATOM 1592 C C . GLU A 1 209 ? -16.328 21.781 16.469 1 98.69 209 GLU A C 1
ATOM 1594 O O . GLU A 1 209 ? -16.703 20.609 16.625 1 98.69 209 GLU A O 1
ATOM 1599 N N . VAL A 1 210 ? -15.914 22.25 15.336 1 98.69 210 VAL A N 1
ATOM 1600 C CA . VAL A 1 210 ? -15.828 21.391 14.164 1 98.69 210 VAL A CA 1
ATOM 1601 C C . VAL A 1 210 ? -14.773 20.312 14.398 1 98.69 210 VAL A C 1
ATOM 1603 O O . VAL A 1 210 ? -15.008 19.141 14.102 1 98.69 210 VAL A O 1
ATOM 1606 N N . ALA A 1 211 ? -13.609 20.672 14.953 1 98.88 211 ALA A N 1
ATOM 1607 C CA . ALA A 1 211 ? -12.562 19.719 15.266 1 98.88 211 ALA A CA 1
ATOM 1608 C C . ALA A 1 211 ? -13.07 18.625 16.203 1 98.88 211 ALA A C 1
ATOM 1610 O O . ALA A 1 211 ? -12.812 17.438 16 1 98.88 211 ALA A O 1
ATOM 1611 N N . TYR A 1 212 ? -13.781 19.094 17.219 1 98.88 212 TYR A N 1
ATOM 1612 C CA . TYR A 1 212 ? -14.367 18.172 18.188 1 98.88 212 TYR A CA 1
ATOM 1613 C C . TYR A 1 212 ? -15.258 17.141 17.484 1 98.88 212 TYR A C 1
ATOM 1615 O O . TYR A 1 212 ? -15.141 15.938 17.734 1 98.88 212 TYR A O 1
ATOM 1623 N N . GLU A 1 213 ? -16.094 17.641 16.609 1 98.81 213 GLU A N 1
ATOM 1624 C CA . GLU A 1 213 ? -17.047 16.781 15.906 1 98.81 213 GLU A CA 1
ATOM 1625 C C . GLU A 1 213 ? -16.312 15.758 15.047 1 98.81 213 GLU A C 1
ATOM 1627 O O . GLU A 1 213 ? -16.734 14.602 14.953 1 98.81 213 GLU A O 1
ATOM 1632 N N . LYS A 1 214 ? -15.273 16.219 14.359 1 98.94 214 LYS A N 1
ATOM 1633 C CA . LYS A 1 214 ? -14.523 15.305 13.492 1 98.94 214 LYS A CA 1
ATOM 1634 C C . LYS A 1 214 ? -13.914 14.164 14.305 1 98.94 214 LYS A C 1
ATOM 1636 O O . LYS A 1 214 ? -13.961 13 13.883 1 98.94 214 LYS A O 1
ATOM 1641 N N . VAL A 1 215 ? -13.344 14.477 15.461 1 98.94 215 VAL A N 1
ATOM 1642 C CA . VAL A 1 215 ? -12.734 13.461 16.312 1 98.94 215 VAL A CA 1
ATOM 1643 C C . VAL A 1 215 ? -13.812 12.492 16.797 1 98.94 215 VAL A C 1
ATOM 1645 O O . VAL A 1 215 ? -13.633 11.273 16.734 1 98.94 215 VAL A O 1
ATOM 1648 N N . MET A 1 216 ? -14.938 13.016 17.188 1 98.88 216 MET A N 1
ATOM 1649 C CA . MET A 1 216 ? -16.031 12.18 17.688 1 98.88 216 MET A CA 1
ATOM 1650 C C . MET A 1 216 ? -16.562 11.258 16.578 1 98.88 216 MET A C 1
ATOM 1652 O O . MET A 1 216 ? -17.094 10.188 16.875 1 98.88 216 MET A O 1
ATOM 1656 N N . SER A 1 217 ? -16.375 11.664 15.375 1 98.81 217 SER A N 1
ATOM 1657 C CA . SER A 1 217 ? -16.859 10.891 14.242 1 98.81 217 SER A CA 1
ATOM 1658 C C . SER A 1 217 ? -15.875 9.797 13.852 1 98.81 217 SER A C 1
ATOM 1660 O O . SER A 1 217 ? -16.156 8.984 12.969 1 98.81 217 SER A O 1
ATOM 1662 N N . GLY A 1 218 ? -14.672 9.781 14.445 1 98.62 218 GLY A N 1
ATOM 1663 C CA . GLY A 1 218 ? -13.766 8.672 14.211 1 98.62 218 GLY A CA 1
ATOM 1664 C C . GLY A 1 218 ? -12.375 9.125 13.789 1 98.62 218 GLY A C 1
ATOM 1665 O O . GLY A 1 218 ? -11.477 8.297 13.625 1 98.62 218 GLY A O 1
ATOM 1666 N N . ALA A 1 219 ? -12.164 10.453 13.609 1 98.94 219 ALA A N 1
ATOM 1667 C CA . ALA A 1 219 ? -10.836 10.938 13.25 1 98.94 219 ALA A CA 1
ATOM 1668 C C . ALA A 1 219 ? -9.828 10.672 14.367 1 98.94 219 ALA A C 1
ATOM 1670 O O . ALA A 1 219 ? -10.125 10.883 15.539 1 98.94 219 ALA A O 1
ATOM 1671 N N . ASP A 1 220 ? -8.688 10.203 14.031 1 98.88 220 ASP A N 1
ATOM 1672 C CA . ASP A 1 220 ? -7.605 9.984 14.984 1 98.88 220 ASP A CA 1
ATOM 1673 C C . ASP A 1 220 ? -6.664 11.18 15.039 1 98.88 220 ASP A C 1
ATOM 1675 O O . ASP A 1 220 ? -5.965 11.383 16.031 1 98.88 220 ASP A O 1
ATOM 1679 N N . VAL A 1 221 ? -6.605 11.938 13.938 1 98.94 221 VAL A N 1
ATOM 1680 C CA . VAL A 1 221 ? -5.758 13.125 13.852 1 98.94 221 VAL A CA 1
ATOM 1681 C C . VAL A 1 221 ? -6.508 14.25 13.148 1 98.94 221 VAL A C 1
ATOM 1683 O O . VAL A 1 221 ? -7.18 14.023 12.141 1 98.94 221 VAL A O 1
ATOM 1686 N N . ILE A 1 222 ? -6.43 15.414 13.68 1 98.94 222 ILE A N 1
ATOM 1687 C CA . ILE A 1 222 ? -6.887 16.625 13.023 1 98.94 222 ILE A CA 1
ATOM 1688 C C . ILE A 1 222 ? -5.684 17.453 12.547 1 98.94 222 ILE A C 1
ATOM 1690 O O . ILE A 1 222 ? -4.707 17.609 13.281 1 98.94 222 ILE A O 1
ATOM 1694 N N . VAL A 1 223 ? -5.766 17.906 11.336 1 98.62 223 VAL A N 1
ATOM 1695 C CA . VAL A 1 223 ? -4.715 18.766 10.789 1 98.62 223 VAL A CA 1
ATOM 1696 C C . VAL A 1 223 ? -5.273 20.156 10.508 1 98.62 223 VAL A C 1
ATOM 1698 O O . VAL A 1 223 ? -6.32 20.297 9.875 1 98.62 223 VAL A O 1
ATOM 1701 N N . THR A 1 224 ? -4.641 21.188 10.977 1 97.56 224 THR A N 1
ATOM 1702 C CA . THR A 1 224 ? -4.93 22.562 10.562 1 97.56 224 THR A CA 1
ATOM 1703 C C . THR A 1 224 ? -3.691 23.203 9.953 1 97.56 224 THR A C 1
ATOM 1705 O O . THR A 1 224 ? -2.562 22.875 10.328 1 97.56 224 THR A O 1
ATOM 1708 N N . GLY A 1 225 ? -3.861 24.047 8.961 1 94.81 225 GLY A N 1
ATOM 1709 C CA . GLY A 1 225 ? -2.797 24.781 8.289 1 94.81 225 GLY A CA 1
ATOM 1710 C C . GLY A 1 225 ? -3.113 26.25 8.102 1 94.81 225 GLY A C 1
ATOM 1711 O O . GLY A 1 225 ? -2.684 27.094 8.898 1 94.81 225 GLY A O 1
ATOM 1712 N N . THR A 1 226 ? -4.145 26.562 7.281 1 90.88 226 THR A N 1
ATOM 1713 C CA . THR A 1 226 ? -4.555 27.922 6.973 1 90.88 226 THR A CA 1
ATOM 1714 C C . THR A 1 226 ? -4.961 28.672 8.242 1 90.88 226 THR A C 1
ATOM 1716 O O . THR A 1 226 ? -4.688 29.859 8.391 1 90.88 226 THR A O 1
ATOM 1719 N N . LEU A 1 227 ? -5.57 28.016 9.148 1 91.31 227 LEU A N 1
ATOM 1720 C CA . LEU A 1 227 ? -6.004 28.594 10.406 1 91.31 227 LEU A CA 1
ATOM 1721 C C . LEU A 1 227 ? -4.82 29.172 11.18 1 91.31 227 LEU A C 1
ATOM 1723 O O . LEU A 1 227 ? -4.863 30.312 11.633 1 91.31 227 LEU A O 1
ATOM 1727 N N . THR A 1 228 ? -3.771 28.344 11.289 1 91.25 228 THR A N 1
ATOM 1728 C CA . THR A 1 228 ? -2.615 28.75 12.094 1 91.25 228 THR A CA 1
ATOM 1729 C C . THR A 1 228 ? -1.808 29.828 11.375 1 91.25 228 THR A C 1
ATOM 1731 O O . THR A 1 228 ? -1.15 30.641 12.023 1 91.25 228 THR A O 1
ATOM 1734 N N . GLU A 1 229 ? -1.851 29.797 10.062 1 91 229 GLU A N 1
ATOM 1735 C CA . GLU A 1 229 ? -1.201 30.844 9.281 1 91 229 GLU A CA 1
ATOM 1736 C C . GLU A 1 229 ? -1.846 32.219 9.547 1 91 229 GLU A C 1
ATOM 1738 O O . GLU A 1 229 ? -1.151 33.219 9.641 1 91 229 GLU A O 1
ATOM 1743 N N . LYS A 1 230 ? -3.145 32.188 9.711 1 91.56 230 LYS A N 1
ATOM 1744 C CA . LYS A 1 230 ? -3.895 33.438 9.906 1 91.56 230 LYS A CA 1
ATOM 1745 C C . LYS A 1 230 ? -3.883 33.844 11.375 1 91.56 230 LYS A C 1
ATOM 1747 O O . LYS A 1 230 ? -3.771 35.031 11.68 1 91.56 230 LYS A O 1
ATOM 1752 N N . ASP A 1 231 ? -4.023 32.875 12.227 1 93.25 231 ASP A N 1
ATOM 1753 C CA . ASP A 1 231 ? -4.059 33.125 13.664 1 93.25 231 ASP A CA 1
ATOM 1754 C C . ASP A 1 231 ? -3.373 31.984 14.438 1 93.25 231 ASP A C 1
ATOM 1756 O O . ASP A 1 231 ? -4.039 31.094 14.961 1 93.25 231 ASP A O 1
ATOM 1760 N N . PRO A 1 232 ? -2.102 32.125 14.672 1 92.81 232 PRO A N 1
ATOM 1761 C CA . PRO A 1 232 ? -1.344 31.062 15.344 1 92.81 232 PRO A CA 1
ATOM 1762 C C . PRO A 1 232 ? -1.848 30.781 16.75 1 92.81 232 PRO A C 1
ATOM 1764 O O . PRO A 1 232 ? -1.69 29.672 17.266 1 92.81 232 PRO A O 1
ATOM 1767 N N . LYS A 1 233 ? -2.553 31.703 17.422 1 93.56 233 LYS A N 1
ATOM 1768 C CA . LYS A 1 233 ? -3.002 31.531 18.812 1 93.56 233 LYS A CA 1
ATOM 1769 C C . LYS A 1 233 ? -4.227 30.625 18.875 1 93.56 233 LYS A C 1
ATOM 1771 O O . LYS A 1 233 ? -4.57 30.125 19.953 1 93.56 233 LYS A O 1
ATOM 1776 N N . ALA A 1 234 ? -4.863 30.406 17.781 1 94.81 234 ALA A N 1
ATOM 1777 C CA . ALA A 1 234 ? -6.07 29.578 17.719 1 94.81 234 ALA A CA 1
ATOM 1778 C C . ALA A 1 234 ? -5.77 28.141 18.094 1 94.81 234 ALA A C 1
ATOM 1780 O O . ALA A 1 234 ? -6.684 27.375 18.422 1 94.81 234 ALA A O 1
ATOM 1781 N N . VAL A 1 235 ? -4.484 27.75 18.109 1 96.5 235 VAL A N 1
ATOM 1782 C CA . VAL A 1 235 ? -4.082 26.359 18.328 1 96.5 235 VAL A CA 1
ATOM 1783 C C . VAL A 1 235 ? -4.438 25.938 19.75 1 96.5 235 VAL A C 1
ATOM 1785 O O . VAL A 1 235 ? -4.668 24.75 20 1 96.5 235 VAL A O 1
ATOM 1788 N N . GLU A 1 236 ? -4.453 26.875 20.641 1 97.44 236 GLU A N 1
ATOM 1789 C CA . GLU A 1 236 ? -4.754 26.531 22.031 1 97.44 236 GLU A CA 1
ATOM 1790 C C . GLU A 1 236 ? -6.164 25.969 22.156 1 97.44 236 GLU A C 1
ATOM 1792 O O . GLU A 1 236 ? -6.352 24.875 22.719 1 97.44 236 GLU A O 1
ATOM 1797 N N . GLU A 1 237 ? -7.152 26.719 21.609 1 98.06 237 GLU A N 1
ATOM 1798 C CA . GLU A 1 237 ? -8.539 26.266 21.703 1 98.06 237 GLU A CA 1
ATOM 1799 C C . GLU A 1 237 ? -8.75 25.016 20.859 1 98.06 237 GLU A C 1
ATOM 1801 O O . GLU A 1 237 ? -9.555 24.141 21.234 1 98.06 237 GLU A O 1
ATOM 1806 N N . MET A 1 238 ? -8.039 24.875 19.75 1 98.38 238 MET A N 1
ATOM 1807 C CA . MET A 1 238 ? -8.125 23.688 18.922 1 98.38 238 MET A CA 1
ATOM 1808 C C . MET A 1 238 ? -7.641 22.453 19.672 1 98.38 238 MET A C 1
ATOM 1810 O O . MET A 1 238 ? -8.312 21.422 19.703 1 98.38 238 MET A O 1
ATOM 1814 N N . LYS A 1 239 ? -6.5 22.594 20.312 1 98.56 239 LYS A N 1
ATOM 1815 C CA . LYS A 1 239 ? -5.938 21.5 21.078 1 98.56 239 LYS A CA 1
ATOM 1816 C C . LYS A 1 239 ? -6.906 21.047 22.172 1 98.56 239 LYS A C 1
ATOM 1818 O O . LYS A 1 239 ? -7.133 19.844 22.344 1 98.56 239 LYS A O 1
ATOM 1823 N N . LYS A 1 240 ? -7.461 22.016 22.891 1 98.69 240 LYS A N 1
ATOM 1824 C CA . LYS A 1 240 ? -8.383 21.688 23.969 1 98.69 240 LYS A CA 1
ATOM 1825 C C . LYS A 1 240 ? -9.586 20.891 23.453 1 98.69 240 LYS A C 1
ATOM 1827 O O . LYS A 1 240 ? -9.977 19.891 24.047 1 98.69 240 LYS A O 1
ATOM 1832 N N . ALA A 1 241 ? -10.125 21.344 22.328 1 98.88 241 ALA A N 1
ATOM 1833 C CA . ALA A 1 241 ? -11.289 20.672 21.766 1 98.88 241 ALA A CA 1
ATOM 1834 C C . ALA A 1 241 ? -10.938 19.281 21.266 1 98.88 241 ALA A C 1
ATOM 1836 O O . ALA A 1 241 ? -11.695 18.328 21.484 1 98.88 241 ALA A O 1
ATOM 1837 N N . ILE A 1 242 ? -9.82 19.094 20.625 1 98.88 242 ILE A N 1
ATOM 1838 C CA . ILE A 1 242 ? -9.391 17.828 20.047 1 98.88 242 ILE A CA 1
ATOM 1839 C C . ILE A 1 242 ? -9.125 16.828 21.172 1 98.88 242 ILE A C 1
ATOM 1841 O O . ILE A 1 242 ? -9.57 15.672 21.094 1 98.88 242 ILE A O 1
ATOM 1845 N N . LYS A 1 243 ? -8.438 17.281 22.234 1 98.69 243 LYS A N 1
ATOM 1846 C CA . LYS A 1 243 ? -8.102 16.391 23.344 1 98.69 243 LYS A CA 1
ATOM 1847 C C . LYS A 1 243 ? -9.352 16.016 24.141 1 98.69 243 LYS A C 1
ATOM 1849 O O . LYS A 1 243 ? -9.5 14.875 24.578 1 98.69 243 LYS A O 1
ATOM 1854 N N . LYS A 1 244 ? -10.211 16.984 24.328 1 98.81 244 LYS A N 1
ATOM 1855 C CA . LYS A 1 244 ? -11.477 16.672 24.969 1 98.81 244 LYS A CA 1
ATOM 1856 C C . LYS A 1 244 ? -12.258 15.625 24.172 1 98.81 244 LYS A C 1
ATOM 1858 O O . LYS A 1 244 ? -12.766 14.656 24.75 1 98.81 244 LYS A O 1
ATOM 1863 N N . ALA A 1 245 ? -12.383 15.859 22.875 1 98.88 245 ALA A N 1
ATOM 1864 C CA . ALA A 1 245 ? -13.086 14.914 22 1 98.88 245 ALA A CA 1
ATOM 1865 C C . ALA A 1 245 ? -12.438 13.531 22.062 1 98.88 245 ALA A C 1
ATOM 1867 O O . ALA A 1 245 ? -13.133 12.508 22.031 1 98.88 245 ALA A O 1
ATOM 1868 N N . GLY A 1 246 ? -11.039 13.539 22.078 1 98.81 246 GLY A N 1
ATOM 1869 C CA . GLY A 1 246 ? -10.336 12.273 22.188 1 98.81 246 GLY A CA 1
ATOM 1870 C C . GLY A 1 246 ? -10.719 11.484 23.438 1 98.81 246 GLY A C 1
ATOM 1871 O O . GLY A 1 246 ? -11.008 10.289 23.359 1 98.81 246 GLY A O 1
ATOM 1872 N N . MET A 1 247 ? -10.758 12.125 24.5 1 98.31 247 MET A N 1
ATOM 1873 C CA . MET A 1 247 ? -11.125 11.484 25.766 1 98.31 247 MET A CA 1
ATOM 1874 C C . MET A 1 247 ? -12.57 11 25.719 1 98.31 247 MET A C 1
ATOM 1876 O O . MET A 1 247 ? -12.883 9.914 26.203 1 98.31 247 MET A O 1
ATOM 1880 N N . ASP A 1 248 ? -13.414 11.844 25.219 1 98.56 248 ASP A N 1
ATOM 1881 C CA . ASP A 1 248 ? -14.82 11.461 25.094 1 98.56 248 ASP A CA 1
ATOM 1882 C C . ASP A 1 248 ? -14.984 10.234 24.203 1 98.56 248 ASP A C 1
ATOM 1884 O O . ASP A 1 248 ? -15.781 9.344 24.484 1 98.56 248 ASP A O 1
ATOM 1888 N N . LYS A 1 249 ? -14.266 10.266 23.109 1 97.88 249 LYS A N 1
ATOM 1889 C CA . LYS A 1 249 ? -14.266 9.148 22.156 1 97.88 249 LYS A CA 1
ATOM 1890 C C . LYS A 1 249 ? -13.8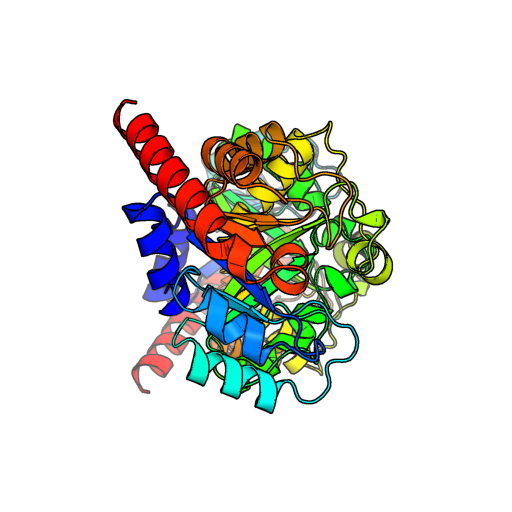2 7.855 22.844 1 97.88 249 LYS A C 1
ATOM 1892 O O . LYS A 1 249 ? -14.438 6.805 22.656 1 97.88 249 LYS A O 1
ATOM 1897 N N . LEU A 1 250 ? -12.773 7.883 23.688 1 97.31 250 LEU A N 1
ATOM 1898 C CA . LEU A 1 250 ? -12.258 6.715 24.391 1 97.31 250 LEU A CA 1
ATOM 1899 C C . LEU A 1 250 ? -13.281 6.199 25.406 1 97.31 250 LEU A C 1
ATOM 1901 O O . LEU A 1 250 ? -13.438 4.988 25.562 1 97.31 250 LEU A O 1
ATOM 1905 N N . LYS A 1 251 ? -13.93 7.105 26.047 1 96.44 251 LYS A N 1
ATOM 1906 C CA . LYS A 1 251 ? -14.953 6.734 27.016 1 96.44 251 LYS A CA 1
ATOM 1907 C C . LYS A 1 251 ? -16.109 5.996 26.344 1 96.44 251 LYS A C 1
ATOM 1909 O O . LYS A 1 251 ? -16.641 5.035 26.906 1 96.44 251 LYS A O 1
ATOM 1914 N N . MET A 1 252 ? -16.422 6.461 25.266 1 93.44 252 MET A N 1
ATOM 1915 C CA . MET A 1 252 ? -17.516 5.836 24.531 1 93.44 252 MET A CA 1
ATOM 1916 C C . MET A 1 252 ? -17.141 4.43 24.078 1 93.44 252 MET A C 1
ATOM 1918 O O . MET A 1 252 ? -17.984 3.527 24.078 1 93.44 252 MET A O 1
ATOM 1922 N N . LEU A 1 253 ? -15.875 4.27 23.672 1 87.88 253 LEU A N 1
ATOM 1923 C CA . LEU A 1 253 ? -15.406 2.98 23.172 1 87.88 253 LEU A CA 1
ATOM 1924 C C . LEU A 1 253 ? -15.266 1.979 24.328 1 87.88 253 LEU A C 1
ATOM 1926 O O . LEU A 1 253 ? -15.398 0.771 24.109 1 87.88 253 LEU A O 1
ATOM 1930 N N . SER A 1 254 ? -14.898 2.469 25.5 1 87.5 254 SER A N 1
ATOM 1931 C CA . SER A 1 254 ? -14.75 1.598 26.656 1 87.5 254 SER A CA 1
ATOM 1932 C C . SER A 1 254 ? -16.109 1.111 27.172 1 87.5 254 SER A C 1
ATOM 1934 O O . SER A 1 254 ? -16.188 0.102 27.875 1 87.5 254 SER A O 1
ATOM 1936 N N . LYS A 1 255 ? -17.172 1.723 26.891 1 76 255 LYS A N 1
ATOM 1937 C CA . LYS A 1 255 ? -18.5 1.306 27.344 1 76 255 LYS A CA 1
ATOM 1938 C C . LYS A 1 255 ? -19.094 0.251 26.406 1 76 255 LYS A C 1
ATOM 1940 O O . LYS A 1 255 ? -20.094 -0.385 26.75 1 76 255 LYS A O 1
ATOM 1945 N N . LYS A 1 256 ? -18.516 0.081 25.375 1 66.31 256 LYS A N 1
ATOM 1946 C CA . LYS A 1 256 ? -19.047 -0.947 24.484 1 66.31 256 LYS A CA 1
ATOM 1947 C C . LYS A 1 256 ? -18.344 -2.283 24.703 1 66.31 256 LYS A C 1
ATOM 1949 O O . LYS A 1 256 ? -18.953 -3.344 24.547 1 66.31 256 LYS A O 1
ATOM 1954 N N . MET B 1 1 ? -1.75 0.109 17.453 1 57.78 1 MET B N 1
ATOM 1955 C CA . MET B 1 1 ? -2.193 -0.697 16.328 1 57.78 1 MET B CA 1
ATOM 1956 C C . MET B 1 1 ? -1.255 -1.875 16.094 1 57.78 1 MET B C 1
ATOM 1958 O O . MET B 1 1 ? -0.033 -1.713 16.109 1 57.78 1 MET B O 1
ATOM 1962 N N . GLN B 1 2 ? -1.603 -3.059 16.391 1 67.69 2 GLN B N 1
ATOM 1963 C CA . GLN B 1 2 ? -0.78 -4.23 16.094 1 67.69 2 GLN B CA 1
ATOM 1964 C C . GLN B 1 2 ? -1.095 -4.797 14.711 1 67.69 2 GLN B C 1
ATOM 1966 O O . GLN B 1 2 ? -2.264 -4.934 14.344 1 67.69 2 GLN B O 1
ATOM 1971 N N . ILE B 1 3 ? -0.066 -4.848 13.836 1 79.94 3 ILE B N 1
ATOM 1972 C CA . ILE B 1 3 ? -0.239 -5.43 12.508 1 79.94 3 ILE B CA 1
ATOM 1973 C C . ILE B 1 3 ? -0.374 -6.945 12.625 1 79.94 3 ILE B C 1
ATOM 1975 O O . ILE B 1 3 ? 0.511 -7.613 13.164 1 79.94 3 ILE B O 1
ATOM 1979 N N . LYS B 1 4 ? -1.532 -7.418 12.258 1 84.62 4 LYS B N 1
ATOM 1980 C CA . LYS B 1 4 ? -1.788 -8.852 12.297 1 84.62 4 LYS B CA 1
ATOM 1981 C C . LYS B 1 4 ? -1.597 -9.484 10.922 1 84.62 4 LYS B C 1
ATOM 1983 O O . LYS B 1 4 ? -2.201 -9.047 9.945 1 84.62 4 LYS B O 1
ATOM 1988 N N . ILE B 1 5 ? -0.687 -10.422 10.867 1 94 5 ILE B N 1
ATOM 1989 C CA . ILE B 1 5 ? -0.484 -11.211 9.656 1 94 5 ILE B CA 1
ATOM 1990 C C . ILE B 1 5 ? -1.468 -12.375 9.633 1 94 5 ILE B C 1
ATOM 1992 O O . ILE B 1 5 ? -1.633 -13.078 10.633 1 94 5 ILE B O 1
ATOM 1996 N N . GLY B 1 6 ? -2.16 -12.617 8.539 1 96.31 6 GLY B N 1
ATOM 1997 C CA . GLY B 1 6 ? -3.166 -13.656 8.414 1 96.31 6 GLY B CA 1
ATOM 1998 C C . GLY B 1 6 ? -2.582 -15.055 8.461 1 96.31 6 GLY B C 1
ATOM 1999 O O . GLY B 1 6 ? -1.362 -15.227 8.414 1 96.31 6 GLY B O 1
ATOM 2000 N N . GLU B 1 7 ? -3.385 -16.016 8.547 1 97.62 7 GLU B N 1
ATOM 2001 C CA . GLU B 1 7 ? -2.988 -17.422 8.703 1 97.62 7 GLU B CA 1
ATOM 2002 C C . GLU B 1 7 ? -2.246 -17.922 7.465 1 97.62 7 GLU B C 1
ATOM 2004 O O . GLU B 1 7 ? -1.213 -18.578 7.582 1 97.62 7 GLU B O 1
ATOM 2009 N N . ILE B 1 8 ? -2.768 -17.625 6.297 1 98.62 8 ILE B N 1
ATOM 2010 C CA . ILE B 1 8 ? -2.164 -18.094 5.055 1 98.62 8 ILE B CA 1
ATOM 2011 C C . ILE B 1 8 ? -0.783 -17.469 4.879 1 98.62 8 ILE B C 1
ATOM 2013 O O . ILE B 1 8 ? 0.192 -18.172 4.598 1 98.62 8 ILE B O 1
ATOM 2017 N N . GLU B 1 9 ? -0.717 -16.188 5.043 1 98.12 9 GLU B N 1
ATOM 2018 C CA . GLU B 1 9 ? 0.563 -15.5 4.91 1 98.12 9 GLU B CA 1
ATOM 2019 C C . GLU B 1 9 ? 1.577 -16.016 5.926 1 98.12 9 GLU B C 1
ATOM 2021 O O . GLU B 1 9 ? 2.756 -16.172 5.605 1 98.12 9 GLU B O 1
ATOM 2026 N N . SER B 1 10 ? 1.146 -16.25 7.16 1 97.69 10 SER B N 1
ATOM 2027 C CA . SER B 1 10 ? 2.027 -16.781 8.188 1 97.69 10 SER B CA 1
ATOM 2028 C C . SER B 1 10 ? 2.59 -18.141 7.777 1 97.69 10 SER B C 1
ATOM 2030 O O . SER B 1 10 ? 3.785 -18.406 7.938 1 97.69 10 SER B O 1
ATOM 2032 N N . LYS B 1 11 ? 1.731 -18.938 7.211 1 98.19 11 LYS B N 1
ATOM 2033 C CA . LYS B 1 11 ? 2.164 -20.25 6.742 1 98.19 11 LYS B CA 1
ATOM 2034 C C . LYS B 1 11 ? 3.201 -20.125 5.629 1 98.19 11 LYS B C 1
ATOM 2036 O O . LYS B 1 11 ? 4.219 -20.828 5.637 1 98.19 11 LYS B O 1
ATOM 2041 N N . LEU B 1 12 ? 2.955 -19.281 4.723 1 98.56 12 LEU B N 1
ATOM 2042 C CA . LEU B 1 12 ? 3.867 -19.078 3.604 1 98.56 12 LEU B CA 1
ATOM 2043 C C . LEU B 1 12 ? 5.195 -18.5 4.082 1 98.56 12 LEU B C 1
ATOM 2045 O O . LEU B 1 12 ? 6.262 -18.922 3.633 1 98.56 12 LEU B O 1
ATOM 2049 N N . ASN B 1 13 ? 5.109 -17.516 5.016 1 98.06 13 ASN B N 1
ATOM 2050 C CA . ASN B 1 13 ? 6.32 -16.953 5.602 1 98.06 13 ASN B CA 1
ATOM 2051 C C . ASN B 1 13 ? 7.148 -18.031 6.305 1 98.06 13 ASN B C 1
ATOM 2053 O O . ASN B 1 13 ? 8.375 -18.031 6.203 1 98.06 13 ASN B O 1
ATOM 2057 N N . ASN B 1 14 ? 6.504 -18.891 6.969 1 98.19 14 ASN B N 1
ATOM 2058 C CA . ASN B 1 14 ? 7.207 -19.969 7.656 1 98.19 14 ASN B CA 1
ATOM 2059 C C . ASN B 1 14 ? 7.938 -20.875 6.676 1 98.19 14 ASN B C 1
ATOM 2061 O O . ASN B 1 14 ? 9.078 -21.281 6.922 1 98.19 14 ASN B O 1
ATOM 2065 N N . ILE B 1 15 ? 7.297 -21.188 5.578 1 98.56 15 ILE B N 1
ATOM 2066 C CA . ILE B 1 15 ? 7.93 -22.016 4.555 1 98.56 15 ILE B CA 1
ATOM 2067 C C . ILE B 1 15 ? 9.18 -21.312 4.02 1 98.56 15 ILE B C 1
ATOM 2069 O O . ILE B 1 15 ? 10.242 -21.922 3.918 1 98.56 15 ILE B O 1
ATOM 2073 N N . ILE B 1 16 ? 9.031 -20.047 3.719 1 98.44 16 ILE B N 1
ATOM 2074 C CA . ILE B 1 16 ? 10.133 -19.266 3.156 1 98.44 16 ILE B CA 1
ATOM 2075 C C . ILE B 1 16 ? 11.273 -19.188 4.168 1 98.44 16 ILE B C 1
ATOM 2077 O O . ILE B 1 16 ? 12.445 -19.312 3.803 1 98.44 16 ILE B O 1
ATOM 2081 N N . GLU B 1 17 ? 10.953 -18.969 5.438 1 97.12 17 GLU B N 1
ATOM 2082 C CA . GLU B 1 17 ? 11.961 -18.844 6.488 1 97.12 17 GLU B CA 1
ATOM 2083 C C . GLU B 1 17 ? 12.68 -20.156 6.734 1 97.12 17 GLU B C 1
ATOM 2085 O O . GLU B 1 17 ? 13.898 -20.188 6.914 1 97.12 17 GLU B O 1
ATOM 2090 N N . GLU B 1 18 ? 11.977 -21.266 6.68 1 97.88 18 GLU B N 1
ATOM 2091 C CA . GLU B 1 18 ? 12.531 -22.562 7.055 1 97.88 18 GLU B CA 1
ATOM 2092 C C . GLU B 1 18 ? 13.18 -23.25 5.859 1 97.88 18 GLU B C 1
ATOM 2094 O O . GLU B 1 18 ? 14.172 -23.969 6.016 1 97.88 18 GLU B O 1
ATOM 2099 N N . GLU B 1 19 ? 12.578 -22.984 4.676 1 98.44 19 GLU B N 1
ATOM 2100 C CA . GLU B 1 19 ? 13.016 -23.766 3.52 1 98.44 19 GLU B CA 1
ATOM 2101 C C . GLU B 1 19 ? 13.703 -22.875 2.486 1 98.44 19 GLU B C 1
ATOM 2103 O O . GLU B 1 19 ? 14.227 -23.375 1.485 1 98.44 19 GLU B O 1
ATOM 2108 N N . GLY B 1 20 ? 13.641 -21.625 2.662 1 98.31 20 GLY B N 1
ATOM 2109 C CA . GLY B 1 20 ? 14.367 -20.672 1.842 1 98.31 20 GLY B CA 1
ATOM 2110 C C . GLY B 1 20 ? 13.594 -20.219 0.619 1 98.31 20 GLY B C 1
ATOM 2111 O O . GLY B 1 20 ? 13.898 -19.188 0.031 1 98.31 20 GLY B O 1
ATOM 2112 N N . ALA B 1 21 ? 12.578 -21 0.231 1 98.81 21 ALA B N 1
ATOM 2113 C CA . ALA B 1 21 ? 11.758 -20.656 -0.927 1 98.81 21 ALA B CA 1
ATOM 2114 C C . ALA B 1 21 ? 10.484 -21.5 -0.967 1 98.81 21 ALA B C 1
ATOM 2116 O O . ALA B 1 21 ? 10.43 -22.578 -0.382 1 98.81 21 ALA B O 1
ATOM 2117 N N . ALA B 1 22 ? 9.508 -21.016 -1.589 1 98.94 22 ALA B N 1
ATOM 2118 C CA . ALA B 1 22 ? 8.258 -21.734 -1.805 1 98.94 22 ALA B CA 1
ATOM 2119 C C . ALA B 1 22 ? 7.949 -21.875 -3.293 1 98.94 22 ALA B C 1
ATOM 2121 O O . ALA B 1 22 ? 8.523 -21.156 -4.117 1 98.94 22 ALA B O 1
ATOM 2122 N N . TYR B 1 23 ? 7.133 -22.828 -3.605 1 98.88 23 TYR B N 1
ATOM 2123 C CA . TYR B 1 23 ? 6.711 -23.125 -4.969 1 98.88 23 TYR B CA 1
ATOM 2124 C C . TYR B 1 23 ? 5.199 -23 -5.113 1 98.88 23 TYR B C 1
ATOM 2126 O O . TYR B 1 23 ? 4.445 -23.766 -4.5 1 98.88 23 TYR B O 1
ATOM 2134 N N . PHE B 1 24 ? 4.762 -22 -5.906 1 98.81 24 PHE B N 1
ATOM 2135 C CA . PHE B 1 24 ? 3.35 -21.844 -6.227 1 98.81 24 PHE B CA 1
ATOM 2136 C C . PHE B 1 24 ? 3.057 -22.312 -7.645 1 98.81 24 PHE B C 1
ATOM 2138 O O . PHE B 1 24 ? 3.85 -22.078 -8.555 1 98.81 24 PHE B O 1
ATOM 2145 N N . VAL B 1 25 ? 1.94 -22.922 -7.816 1 98.12 25 VAL B N 1
ATOM 2146 C CA . VAL B 1 25 ? 1.496 -23.312 -9.148 1 98.12 25 VAL B CA 1
ATOM 2147 C C . VAL B 1 25 ? 0.219 -22.562 -9.516 1 98.12 25 VAL B C 1
ATOM 2149 O O . VAL B 1 25 ? -0.742 -22.547 -8.742 1 98.12 25 VAL B O 1
ATOM 2152 N N . LEU B 1 26 ? 0.26 -21.922 -10.625 1 96.94 26 LEU B N 1
ATOM 2153 C CA . LEU B 1 26 ? -0.899 -21.203 -11.156 1 96.94 26 LEU B CA 1
ATOM 2154 C C . LEU B 1 26 ? -1.801 -22.156 -11.945 1 96.94 26 LEU B C 1
ATOM 2156 O O . LEU B 1 26 ? -1.334 -22.859 -12.836 1 96.94 26 LEU B O 1
ATOM 2160 N N . ILE B 1 27 ? -2.99 -22.203 -11.57 1 95.12 27 ILE B N 1
ATOM 2161 C CA . ILE B 1 27 ? -3.984 -22.984 -12.312 1 95.12 27 ILE B CA 1
ATOM 2162 C C . ILE B 1 27 ? -5.027 -22.031 -12.906 1 95.12 27 ILE B C 1
ATOM 2164 O O . ILE B 1 27 ? -5.664 -21.266 -12.18 1 95.12 27 ILE B O 1
ATOM 2168 N N . ASP B 1 28 ? -5.156 -22.062 -14.172 1 92.44 28 ASP B N 1
ATOM 2169 C CA . ASP B 1 28 ? -6.223 -21.359 -14.875 1 92.44 28 ASP B CA 1
ATOM 2170 C C . ASP B 1 28 ? -7.555 -22.094 -14.742 1 92.44 28 ASP B C 1
ATOM 2172 O O . ASP B 1 28 ? -7.691 -23.219 -15.211 1 92.44 28 ASP B O 1
ATOM 2176 N N . PRO B 1 29 ? -8.492 -21.453 -14.234 1 91.38 29 PRO B N 1
ATOM 2177 C CA . PRO B 1 29 ? -9.766 -22.141 -14 1 91.38 29 PRO B CA 1
ATOM 2178 C C . PRO B 1 29 ? -10.484 -22.516 -15.305 1 91.38 29 PRO B C 1
ATOM 2180 O O . PRO B 1 29 ? -11.398 -23.328 -15.297 1 91.38 29 PRO B O 1
ATOM 2183 N N . ASP B 1 30 ? -10.078 -21.922 -16.375 1 88.25 30 ASP B N 1
ATOM 2184 C CA . ASP B 1 30 ? -10.719 -22.203 -17.656 1 88.25 30 ASP B CA 1
ATOM 2185 C C . ASP B 1 30 ? -10.055 -23.391 -18.359 1 88.25 30 ASP B C 1
ATOM 2187 O O . ASP B 1 30 ? -10.555 -23.859 -19.375 1 88.25 30 ASP B O 1
ATOM 2191 N N . GLU B 1 31 ? -8.969 -23.859 -17.797 1 88.5 31 GLU B N 1
ATOM 2192 C CA . GLU B 1 31 ? -8.32 -25.031 -18.391 1 88.5 31 GLU B CA 1
ATOM 2193 C C . GLU B 1 31 ? -9.164 -26.281 -18.203 1 88.5 31 GLU B C 1
ATOM 2195 O O . GLU B 1 31 ? -9.586 -26.594 -17.078 1 88.5 31 GLU B O 1
ATOM 2200 N N . LYS B 1 32 ? -9.352 -27.031 -19.188 1 88.12 32 LYS B N 1
ATOM 2201 C CA . LYS B 1 32 ? -10.211 -28.219 -19.172 1 88.12 32 LYS B CA 1
ATOM 2202 C C . LYS B 1 32 ? -9.625 -29.297 -18.281 1 88.12 32 LYS B C 1
ATOM 2204 O O . LYS B 1 32 ? -10.367 -30.094 -17.688 1 88.12 32 LYS B O 1
ATOM 2209 N N . ASN B 1 33 ? -8.352 -29.312 -18.125 1 92.06 33 ASN B N 1
ATOM 2210 C CA . ASN B 1 33 ? -7.715 -30.391 -17.375 1 92.06 33 ASN B CA 1
ATOM 2211 C C . ASN B 1 33 ? -7.246 -29.906 -16 1 92.06 33 ASN B C 1
ATOM 2213 O O . ASN B 1 33 ? -6.258 -30.406 -15.461 1 92.06 33 ASN B O 1
ATOM 2217 N N . TYR B 1 34 ? -7.914 -28.891 -15.406 1 93.69 34 TYR B N 1
ATOM 2218 C CA . TYR B 1 34 ? -7.465 -28.312 -14.141 1 93.69 34 TYR B CA 1
ATOM 2219 C C . TYR B 1 34 ? -7.461 -29.359 -13.039 1 93.69 34 TYR B C 1
ATOM 2221 O O . TYR B 1 34 ? -6.633 -29.312 -12.125 1 93.69 34 TYR B O 1
ATOM 2229 N N . ARG B 1 35 ? -8.32 -30.422 -13.094 1 96.06 35 ARG B N 1
ATOM 2230 C CA . ARG B 1 35 ? -8.352 -31.484 -12.094 1 96.06 35 ARG B CA 1
ATOM 2231 C C . ARG B 1 35 ? -7.082 -32.344 -12.156 1 96.06 35 ARG B C 1
ATOM 2233 O O . ARG B 1 35 ? -6.512 -32.688 -11.125 1 96.06 35 ARG B O 1
ATOM 2240 N N . GLU B 1 36 ? -6.785 -32.656 -13.336 1 95.31 36 GLU B N 1
ATOM 2241 C CA . GLU B 1 36 ? -5.562 -33.438 -13.539 1 95.31 36 GLU B CA 1
ATOM 2242 C C . GLU B 1 36 ? -4.344 -32.656 -13.031 1 95.31 36 GLU B C 1
ATOM 2244 O O . GLU B 1 36 ? -3.486 -33.219 -12.352 1 95.31 36 GLU B O 1
ATOM 2249 N N . ILE B 1 37 ? -4.273 -31.406 -13.391 1 96.19 37 ILE B N 1
ATOM 2250 C CA . ILE B 1 37 ? -3.172 -30.562 -12.93 1 96.19 37 ILE B CA 1
ATOM 2251 C C . ILE B 1 37 ? -3.129 -30.547 -11.406 1 96.19 37 ILE B C 1
ATOM 2253 O O . ILE B 1 37 ? -2.078 -30.797 -10.805 1 96.19 37 ILE B O 1
ATOM 2257 N N . ALA B 1 38 ? -4.309 -30.328 -10.766 1 97.5 38 ALA B N 1
ATOM 2258 C CA . ALA B 1 38 ? -4.402 -30.281 -9.305 1 97.5 38 ALA B CA 1
ATOM 2259 C C . ALA B 1 38 ? -3.902 -31.578 -8.68 1 97.5 38 ALA B C 1
ATOM 2261 O O . ALA B 1 38 ? -3.17 -31.547 -7.684 1 97.5 38 ALA B O 1
ATOM 2262 N N . ASN B 1 39 ? -4.199 -32.688 -9.266 1 96.94 39 ASN B N 1
ATOM 2263 C CA . ASN B 1 39 ? -3.816 -33.969 -8.75 1 96.94 39 ASN B CA 1
ATOM 2264 C C . ASN B 1 39 ? -2.309 -34.188 -8.828 1 96.94 39 ASN B C 1
ATOM 2266 O O . ASN B 1 39 ? -1.725 -34.875 -7.977 1 96.94 39 ASN B O 1
ATOM 2270 N N . HIS B 1 40 ? -1.7 -33.656 -9.789 1 95.25 40 HIS B N 1
ATOM 2271 C CA . HIS B 1 40 ? -0.264 -33.844 -9.977 1 95.25 40 HIS B CA 1
ATOM 2272 C C . HIS B 1 40 ? 0.527 -32.875 -9.102 1 95.25 40 HIS B C 1
ATOM 2274 O O . HIS B 1 40 ? 1.632 -33.219 -8.656 1 95.25 40 HIS B O 1
ATOM 2280 N N . VAL B 1 41 ? -0.076 -31.75 -8.852 1 96.19 41 VAL B N 1
ATOM 2281 C CA . VAL B 1 41 ? 0.715 -30.688 -8.234 1 96.19 41 VAL B CA 1
ATOM 2282 C C . VAL B 1 41 ? 0.578 -30.766 -6.711 1 96.19 41 VAL B C 1
ATOM 2284 O O . VAL B 1 41 ? 1.412 -30.219 -5.984 1 96.19 41 VAL B O 1
ATOM 2287 N N . LYS B 1 42 ? -0.423 -31.453 -6.207 1 97.31 42 LYS B N 1
ATOM 2288 C CA . LYS B 1 42 ? -0.811 -31.422 -4.801 1 97.31 42 LYS B CA 1
ATOM 2289 C C . LYS B 1 42 ? 0.337 -31.875 -3.904 1 97.31 42 LYS B C 1
ATOM 2291 O O . LYS B 1 42 ? 0.454 -31.438 -2.76 1 97.31 42 LYS B O 1
ATOM 2296 N N . ASP B 1 43 ? 1.269 -32.688 -4.387 1 96.75 43 ASP B N 1
ATOM 2297 C CA . ASP B 1 43 ? 2.34 -33.219 -3.564 1 96.75 43 ASP B CA 1
ATOM 2298 C C . ASP B 1 43 ? 3.617 -32.406 -3.699 1 96.75 43 ASP B C 1
ATOM 2300 O O . ASP B 1 43 ? 4.605 -32.656 -3.008 1 96.75 43 ASP B O 1
ATOM 2304 N N . TYR B 1 44 ? 3.596 -31.438 -4.555 1 98 44 TYR B N 1
ATOM 2305 C CA . TYR B 1 44 ? 4.848 -30.766 -4.902 1 98 44 TYR B CA 1
ATOM 2306 C C . TYR B 1 44 ? 4.75 -29.266 -4.66 1 98 44 TYR B C 1
ATOM 2308 O O . TYR B 1 44 ? 5.703 -28.641 -4.191 1 98 44 TYR B O 1
ATOM 2316 N N . ALA B 1 45 ? 3.605 -28.625 -4.832 1 98.5 45 ALA B N 1
ATOM 2317 C CA . ALA B 1 45 ? 3.43 -27.188 -4.645 1 98.5 45 ALA B CA 1
ATOM 2318 C C . ALA B 1 45 ? 3.217 -26.844 -3.17 1 98.5 45 ALA B C 1
ATOM 2320 O O . ALA B 1 45 ? 2.773 -27.703 -2.391 1 98.5 45 ALA B O 1
ATOM 2321 N N . ASP B 1 46 ? 3.598 -25.672 -2.809 1 98.69 46 ASP B N 1
ATOM 2322 C CA . ASP B 1 46 ? 3.33 -25.188 -1.458 1 98.69 46 ASP B CA 1
ATOM 2323 C C . ASP B 1 46 ? 1.993 -24.453 -1.396 1 98.69 46 ASP B C 1
ATOM 2325 O O . ASP B 1 46 ? 1.389 -24.344 -0.327 1 98.69 46 ASP B O 1
ATOM 2329 N N . ALA B 1 47 ? 1.543 -23.906 -2.48 1 98.81 47 ALA B N 1
ATOM 2330 C CA . ALA B 1 47 ? 0.246 -23.25 -2.625 1 98.81 47 ALA B CA 1
ATOM 2331 C C . ALA B 1 47 ? -0.213 -23.266 -4.082 1 98.81 47 ALA B C 1
ATOM 2333 O O . ALA B 1 47 ? 0.6 -23.438 -4.992 1 98.81 47 ALA B O 1
ATOM 2334 N N . ILE B 1 48 ? -1.53 -23.141 -4.25 1 98.38 48 ILE B N 1
ATOM 2335 C CA . ILE B 1 48 ? -2.129 -22.984 -5.57 1 98.38 48 ILE B CA 1
ATOM 2336 C C . ILE B 1 48 ? -2.592 -21.547 -5.758 1 98.38 48 ILE B C 1
ATOM 2338 O O . ILE B 1 48 ? -3.219 -20.969 -4.867 1 98.38 48 ILE B O 1
ATOM 2342 N N . ILE B 1 49 ? -2.234 -20.969 -6.836 1 97.62 49 ILE B N 1
ATOM 2343 C CA . ILE B 1 49 ? -2.768 -19.672 -7.242 1 97.62 49 ILE B CA 1
ATOM 2344 C C . ILE B 1 49 ? -3.781 -19.859 -8.367 1 97.62 49 ILE B C 1
ATOM 2346 O O . ILE B 1 49 ? -3.523 -20.594 -9.328 1 97.62 49 ILE B O 1
ATOM 2350 N N . ILE B 1 50 ? -4.922 -19.297 -8.234 1 96 50 ILE B N 1
ATOM 2351 C CA . ILE B 1 50 ? -5.965 -19.422 -9.25 1 96 50 ILE B CA 1
ATOM 2352 C C . ILE B 1 50 ? -6.129 -18.078 -9.977 1 96 50 ILE B C 1
ATOM 2354 O O . ILE B 1 50 ? -6.453 -17.062 -9.359 1 96 50 ILE B O 1
ATOM 2358 N N . GLY B 1 51 ? -5.906 -18.062 -11.219 1 91.06 51 GLY B N 1
ATOM 2359 C CA . GLY B 1 51 ? -6.039 -16.875 -12.055 1 91.06 51 GLY B CA 1
ATOM 2360 C C . GLY B 1 51 ? -5.684 -17.125 -13.5 1 91.06 51 GLY B C 1
ATOM 2361 O O . GLY B 1 51 ? -5.508 -18.266 -13.914 1 91.06 51 GLY B O 1
ATOM 2362 N N . GLY B 1 52 ? -5.5 -16.047 -14.367 1 70.62 52 GLY B N 1
ATOM 2363 C CA . GLY B 1 52 ? -4.984 -16.172 -15.727 1 70.62 52 GLY B CA 1
ATOM 2364 C C . GLY B 1 52 ? -6.008 -15.82 -16.781 1 70.62 52 GLY B C 1
ATOM 2365 O O . GLY B 1 52 ? -5.645 -15.461 -17.906 1 70.62 52 GLY B O 1
ATOM 2366 N N . SER B 1 53 ? -7.332 -16.062 -16.422 1 65.38 53 SER B N 1
ATOM 2367 C CA . SER B 1 53 ? -8.266 -15.93 -17.547 1 65.38 53 SER B CA 1
ATOM 2368 C C . SER B 1 53 ? -9.188 -14.727 -17.344 1 65.38 53 SER B C 1
ATOM 2370 O O . SER B 1 53 ? -9.453 -14.312 -16.219 1 65.38 53 SER B O 1
ATOM 2372 N N . ILE B 1 54 ? -9.281 -14.141 -18.625 1 59.97 54 ILE B N 1
ATOM 2373 C CA . ILE B 1 54 ? -10.297 -13.109 -18.781 1 59.97 54 ILE B CA 1
ATOM 2374 C C . ILE B 1 54 ? -11.68 -13.75 -18.797 1 59.97 54 ILE B C 1
ATOM 2376 O O . ILE B 1 54 ? -11.922 -14.711 -19.531 1 59.97 54 ILE B O 1
ATOM 2380 N N . GLY B 1 55 ? -12.516 -13.453 -17.906 1 61.41 55 GLY B N 1
ATOM 2381 C CA . GLY B 1 55 ? -13.922 -13.828 -17.969 1 61.41 55 GLY B CA 1
ATOM 2382 C C . GLY B 1 55 ? -14.203 -15.172 -17.328 1 61.41 55 GLY B C 1
ATOM 2383 O O . GLY B 1 55 ? -14.766 -16.062 -17.969 1 61.41 55 GLY B O 1
ATOM 2384 N N . ILE B 1 56 ? -13.703 -15.344 -16.203 1 64.12 56 ILE B N 1
ATOM 2385 C CA . ILE B 1 56 ? -13.773 -16.625 -15.508 1 64.12 56 ILE B CA 1
ATOM 2386 C C . ILE B 1 56 ? -15.227 -17.016 -15.266 1 64.12 56 ILE B C 1
ATOM 2388 O O . ILE B 1 56 ? -15.992 -16.234 -14.68 1 64.12 56 ILE B O 1
ATOM 2392 N N . ILE B 1 57 ? -15.516 -18.203 -15.891 1 71.88 57 ILE B N 1
ATOM 2393 C CA . ILE B 1 57 ? -16.812 -18.797 -15.609 1 71.88 57 ILE B CA 1
ATOM 2394 C C . ILE B 1 57 ? -16.656 -19.906 -14.562 1 71.88 57 ILE B C 1
ATOM 2396 O O . ILE B 1 57 ? -15.594 -20.516 -14.469 1 71.88 57 ILE B O 1
ATOM 2400 N N . ASN B 1 58 ? -17.453 -20.125 -13.57 1 87.25 58 ASN B N 1
ATOM 2401 C CA . ASN B 1 58 ? -17.547 -21.188 -12.57 1 87.25 58 ASN B CA 1
ATOM 2402 C C . ASN B 1 58 ? -16.422 -21.125 -11.555 1 87.25 58 ASN B C 1
ATOM 2404 O O . ASN B 1 58 ? -15.867 -22.141 -11.156 1 87.25 58 ASN B O 1
ATOM 2408 N N . LEU B 1 59 ? -15.906 -20.016 -11.289 1 93.69 59 LEU B N 1
ATOM 2409 C CA . LEU B 1 59 ? -14.781 -19.797 -10.383 1 93.69 59 LEU B CA 1
ATOM 2410 C C . LEU B 1 59 ? -15.023 -20.469 -9.039 1 93.69 59 LEU B C 1
ATOM 2412 O O . LEU B 1 59 ? -14.109 -21.078 -8.477 1 93.69 59 LEU B O 1
ATOM 2416 N N . ASP B 1 60 ? -16.281 -20.391 -8.539 1 95.19 60 ASP B N 1
ATOM 2417 C CA . A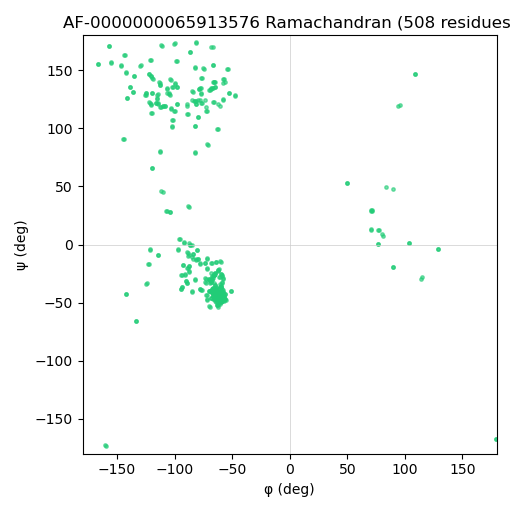SP B 1 60 ? -16.625 -21 -7.258 1 95.19 60 ASP B CA 1
ATOM 2418 C C . ASP B 1 60 ? -16.391 -22.516 -7.285 1 95.19 60 ASP B C 1
ATOM 2420 O O . ASP B 1 60 ? -15.656 -23.047 -6.449 1 95.19 60 ASP B O 1
ATOM 2424 N N . GLU B 1 61 ? -16.906 -23.156 -8.258 1 95.56 61 GLU B N 1
ATOM 2425 C CA . GLU B 1 61 ? -16.844 -24.625 -8.359 1 95.56 61 GLU B CA 1
ATOM 2426 C C . GLU B 1 61 ? -15.406 -25.094 -8.562 1 95.56 61 GLU B C 1
ATOM 2428 O O . GLU B 1 61 ? -14.945 -26.016 -7.887 1 95.56 61 GLU B O 1
ATOM 2433 N N . VAL B 1 62 ? -14.688 -24.469 -9.461 1 95.62 62 VAL B N 1
ATOM 2434 C CA . VAL B 1 62 ? -13.32 -24.875 -9.781 1 95.62 62 VAL B CA 1
ATOM 2435 C C . VAL B 1 62 ? -12.422 -24.672 -8.562 1 95.62 62 VAL B C 1
ATOM 2437 O O . VAL B 1 62 ? -11.617 -25.547 -8.227 1 95.62 62 VAL B O 1
ATOM 2440 N N . THR B 1 63 ? -12.594 -23.562 -7.859 1 97.25 63 THR B N 1
ATOM 2441 C CA . THR B 1 63 ? -11.781 -23.266 -6.684 1 97.25 63 THR B CA 1
ATOM 2442 C C . THR B 1 63 ? -12.047 -24.281 -5.578 1 97.25 63 THR B C 1
ATOM 2444 O O . THR B 1 63 ? -11.102 -24.812 -4.973 1 97.25 63 THR B O 1
ATOM 2447 N N . LYS B 1 64 ? -13.289 -24.547 -5.391 1 97.38 64 LYS B N 1
ATOM 2448 C CA . LYS B 1 64 ? -13.664 -25.531 -4.379 1 97.38 64 LYS B CA 1
ATOM 2449 C C . LYS B 1 64 ? -13.055 -26.906 -4.684 1 97.38 64 LYS B C 1
ATOM 2451 O O . LYS B 1 64 ? -12.508 -27.562 -3.795 1 97.38 64 LYS B O 1
ATOM 2456 N N . GLU B 1 65 ? -13.086 -27.344 -5.898 1 97.38 65 GLU B N 1
ATOM 2457 C CA . GLU B 1 65 ? -12.562 -28.641 -6.305 1 97.38 65 GLU B CA 1
ATOM 2458 C C . GLU B 1 65 ? -11.047 -28.703 -6.148 1 97.38 65 GLU B C 1
ATOM 2460 O O . GLU B 1 65 ? -10.508 -29.703 -5.652 1 97.38 65 GLU B O 1
ATOM 2465 N N . ILE B 1 66 ? -10.391 -27.656 -6.562 1 97.75 66 ILE B N 1
ATOM 2466 C CA . ILE B 1 66 ? -8.938 -27.609 -6.461 1 97.75 66 ILE B CA 1
ATOM 2467 C C . ILE B 1 66 ? -8.523 -27.719 -4.992 1 97.75 66 ILE B C 1
ATOM 2469 O O . ILE B 1 66 ? -7.586 -28.438 -4.656 1 97.75 66 ILE B O 1
ATOM 2473 N N . LYS B 1 67 ? -9.234 -27 -4.133 1 98.06 67 LYS B N 1
ATOM 2474 C CA . LYS B 1 67 ? -8.953 -27.047 -2.699 1 98.06 67 LYS B CA 1
ATOM 2475 C C . LYS B 1 67 ? -9.148 -28.453 -2.141 1 98.06 67 LYS B C 1
ATOM 2477 O O . LYS B 1 67 ? -8.32 -28.938 -1.367 1 98.06 67 LYS B O 1
ATOM 2482 N N . GLU B 1 68 ? -10.203 -29.109 -2.562 1 98.25 68 GLU B N 1
ATOM 2483 C CA . GLU B 1 68 ? -10.508 -30.453 -2.092 1 98.25 68 GLU B CA 1
ATOM 2484 C C . GLU B 1 68 ? -9.469 -31.453 -2.588 1 98.25 68 GLU B C 1
ATOM 2486 O O . GLU B 1 68 ? -9.055 -32.344 -1.845 1 98.25 68 GLU B O 1
ATOM 2491 N N . ILE B 1 69 ? -9.039 -31.312 -3.756 1 98.44 69 ILE B N 1
ATOM 2492 C CA . ILE B 1 69 ? -8.102 -32.25 -4.367 1 98.44 69 ILE B CA 1
ATOM 2493 C C . ILE B 1 69 ? -6.723 -32.094 -3.744 1 98.44 69 ILE B C 1
ATOM 2495 O O . ILE B 1 69 ? -6.055 -33.062 -3.416 1 98.44 69 ILE B O 1
ATOM 2499 N N . THR B 1 70 ? -6.254 -30.859 -3.531 1 98.38 70 THR B N 1
ATOM 2500 C CA . THR B 1 70 ? -4.852 -30.609 -3.213 1 98.38 70 THR B CA 1
ATOM 2501 C C . THR B 1 70 ? -4.645 -30.547 -1.702 1 98.38 70 THR B C 1
ATOM 2503 O O . THR B 1 70 ? -3.588 -30.922 -1.198 1 98.38 70 THR B O 1
ATOM 2506 N N . GLY B 1 71 ? -5.676 -29.953 -1.019 1 98.31 71 GLY B N 1
ATOM 2507 C CA . GLY B 1 71 ? -5.5 -29.688 0.401 1 98.31 71 GLY B CA 1
ATOM 2508 C C . GLY B 1 71 ? -4.504 -28.578 0.688 1 98.31 71 GLY B C 1
ATOM 2509 O O . GLY B 1 71 ? -4.016 -28.453 1.812 1 98.31 71 GLY B O 1
ATOM 2510 N N . LEU B 1 72 ? -4.133 -27.844 -0.297 1 98.69 72 LEU B N 1
ATOM 2511 C CA . LEU B 1 72 ? -3.156 -26.766 -0.191 1 98.69 72 LEU B CA 1
ATOM 2512 C C . LEU B 1 72 ? -3.854 -25.406 -0.055 1 98.69 72 LEU B C 1
ATOM 2514 O O . LEU B 1 72 ? -5.027 -25.281 -0.404 1 98.69 72 LEU B O 1
ATOM 2518 N N . PRO B 1 73 ? -3.139 -24.422 0.499 1 98.81 73 PRO B N 1
ATOM 2519 C CA . PRO B 1 73 ? -3.68 -23.062 0.399 1 98.81 73 PRO B CA 1
ATOM 2520 C C . PRO B 1 73 ? -4.02 -22.656 -1.036 1 98.81 73 PRO B C 1
ATOM 2522 O O . PRO B 1 73 ? -3.203 -22.844 -1.941 1 98.81 73 PRO B O 1
ATOM 2525 N N . VAL B 1 74 ? -5.203 -22.156 -1.212 1 98.69 74 VAL B N 1
ATOM 2526 C CA . VAL B 1 74 ? -5.645 -21.688 -2.518 1 98.69 74 VAL B CA 1
ATOM 2527 C C . VAL B 1 74 ? -5.816 -20.172 -2.484 1 98.69 74 VAL B C 1
ATOM 2529 O O . VAL B 1 74 ? -6.633 -19.641 -1.721 1 98.69 74 VAL B O 1
ATOM 2532 N N . ILE B 1 75 ? -5.047 -19.469 -3.307 1 98.69 75 ILE B N 1
ATOM 2533 C CA . ILE B 1 75 ? -4.961 -18.016 -3.307 1 98.69 75 ILE B CA 1
ATOM 2534 C C . ILE B 1 75 ? -5.391 -17.469 -4.668 1 98.69 75 ILE B C 1
ATOM 2536 O O . ILE B 1 75 ? -4.922 -17.938 -5.707 1 98.69 75 ILE B O 1
ATOM 2540 N N . LEU B 1 76 ? -6.277 -16.5 -4.652 1 97.25 76 LEU B N 1
ATOM 2541 C CA . LEU B 1 76 ? -6.773 -15.93 -5.898 1 97.25 76 LEU B CA 1
ATOM 2542 C C . LEU B 1 76 ? -5.762 -14.945 -6.484 1 97.25 76 LEU B C 1
ATOM 2544 O O . LEU B 1 76 ? -5.148 -14.164 -5.754 1 97.25 76 LEU B O 1
ATOM 2548 N N . PHE B 1 77 ? -5.523 -15.047 -7.707 1 96.81 77 PHE B N 1
ATOM 2549 C CA . PHE B 1 77 ? -4.789 -14.117 -8.555 1 96.81 77 PHE B CA 1
ATOM 2550 C C . PHE B 1 77 ? -5.715 -13.469 -9.578 1 96.81 77 PHE B C 1
ATOM 2552 O O . PHE B 1 77 ? -5.691 -13.82 -10.758 1 96.81 77 PHE B O 1
ATOM 2559 N N . PRO B 1 78 ? -6.48 -12.445 -9.164 1 94.38 78 PRO B N 1
ATOM 2560 C CA . PRO B 1 78 ? -7.598 -11.969 -9.977 1 94.38 78 PRO B CA 1
ATOM 2561 C C . PRO B 1 78 ? -7.137 -11.117 -11.164 1 94.38 78 PRO B C 1
ATOM 2563 O O . PRO B 1 78 ? -6.219 -10.305 -11.023 1 94.38 78 PRO B O 1
ATOM 2566 N N . GLY B 1 79 ? -7.859 -11.297 -12.266 1 91.44 79 GLY B N 1
ATOM 2567 C CA . GLY B 1 79 ? -7.609 -10.445 -13.422 1 91.44 79 GLY B CA 1
ATOM 2568 C C . GLY B 1 79 ? -8.406 -9.156 -13.391 1 91.44 79 GLY B C 1
ATOM 2569 O O . GLY B 1 79 ? -8.07 -8.195 -14.086 1 91.44 79 GLY B O 1
ATOM 2570 N N . ASN B 1 80 ? -9.492 -9.203 -12.641 1 92.31 80 ASN B N 1
ATOM 2571 C CA . ASN B 1 80 ? -10.383 -8.062 -12.484 1 92.31 80 ASN B CA 1
ATOM 2572 C C . ASN B 1 80 ? -11.258 -8.195 -11.242 1 92.31 80 ASN B C 1
ATOM 2574 O O . ASN B 1 80 ? -11.062 -9.109 -10.438 1 92.31 80 ASN B O 1
ATOM 2578 N N . VAL B 1 81 ? -12.203 -7.32 -11.047 1 92.62 81 VAL B N 1
ATOM 2579 C CA . VAL B 1 81 ? -13.023 -7.207 -9.852 1 92.62 81 VAL B CA 1
ATOM 2580 C C . VAL B 1 81 ? -13.898 -8.453 -9.703 1 92.62 81 VAL B C 1
ATOM 2582 O O . VAL B 1 81 ? -14.281 -8.82 -8.586 1 92.62 81 VAL B O 1
ATOM 2585 N N . ASP B 1 82 ? -14.195 -9.094 -10.734 1 89.38 82 ASP B N 1
ATOM 2586 C CA . ASP B 1 82 ? -15.094 -10.242 -10.695 1 89.38 82 ASP B CA 1
ATOM 2587 C C . ASP B 1 82 ? -14.32 -11.547 -10.508 1 89.38 82 ASP B C 1
ATOM 2589 O O . ASP B 1 82 ? -14.914 -12.625 -10.516 1 89.38 82 ASP B O 1
ATOM 2593 N N . GLY B 1 83 ? -13.055 -11.547 -10.375 1 92.5 83 GLY B N 1
ATOM 2594 C CA . GLY B 1 83 ? -12.234 -12.734 -10.234 1 92.5 83 GLY B CA 1
ATOM 2595 C C . GLY B 1 83 ? -12.086 -13.188 -8.789 1 92.5 83 GLY B C 1
ATOM 2596 O O . GLY B 1 83 ? -11.031 -13.695 -8.398 1 92.5 83 GLY B O 1
ATOM 2597 N N . VAL B 1 84 ? -13.078 -13 -7.949 1 94.88 84 VAL B N 1
ATOM 2598 C CA . VAL B 1 84 ? -12.977 -13.391 -6.547 1 94.88 84 VAL B CA 1
ATOM 2599 C C . VAL B 1 84 ? -14.094 -14.367 -6.199 1 94.88 84 VAL B C 1
ATOM 2601 O O . VAL B 1 84 ? -15.18 -14.312 -6.777 1 94.88 84 VAL B O 1
ATOM 2604 N N . THR B 1 85 ? -13.789 -15.273 -5.301 1 96.38 85 THR B N 1
ATOM 2605 C CA . THR B 1 85 ? -14.742 -16.266 -4.812 1 96.38 85 THR B CA 1
ATOM 2606 C C . THR B 1 85 ? -14.539 -16.516 -3.32 1 96.38 85 THR B C 1
ATOM 2608 O O . THR B 1 85 ? -13.406 -16.5 -2.832 1 96.38 85 THR B O 1
ATOM 2611 N N . LYS B 1 86 ? -15.594 -16.812 -2.646 1 97.5 86 LYS B N 1
ATOM 2612 C CA . LYS B 1 86 ? -15.562 -17.078 -1.212 1 97.5 86 LYS B CA 1
ATOM 2613 C C . LYS B 1 86 ? -14.906 -18.422 -0.92 1 97.5 86 LYS B C 1
ATOM 2615 O O . LYS B 1 86 ? -14.586 -18.734 0.231 1 97.5 86 LYS B O 1
ATOM 2620 N N . GLU B 1 87 ? -14.711 -19.234 -1.993 1 97.94 87 GLU B N 1
ATOM 2621 C CA . GLU B 1 87 ? -14.211 -20.594 -1.817 1 97.94 87 GLU B CA 1
ATOM 2622 C C . GLU B 1 87 ? -12.695 -20.594 -1.605 1 97.94 87 GLU B C 1
ATOM 2624 O O . GLU B 1 87 ? -12.125 -21.609 -1.199 1 97.94 87 GLU B O 1
ATOM 2629 N N . ALA B 1 88 ? -11.992 -19.5 -1.842 1 98.25 88 ALA B N 1
ATOM 2630 C CA . ALA B 1 88 ? -10.539 -19.422 -1.711 1 98.25 88 ALA B CA 1
ATOM 2631 C C . ALA B 1 88 ? -10.133 -19.094 -0.279 1 98.25 88 ALA B C 1
ATOM 2633 O O . ALA B 1 88 ? -10.977 -18.719 0.54 1 98.25 88 ALA B O 1
ATOM 2634 N N . ASP B 1 89 ? -8.867 -19.281 0.015 1 98.75 89 ASP B N 1
ATOM 2635 C CA . ASP B 1 89 ? -8.352 -19 1.349 1 98.75 89 ASP B CA 1
ATOM 2636 C C . ASP B 1 89 ? -7.859 -17.547 1.443 1 98.75 89 ASP B C 1
ATOM 2638 O O . ASP B 1 89 ? -7.867 -16.953 2.521 1 98.75 89 ASP B O 1
ATOM 2642 N N . ALA B 1 90 ? -7.387 -17.062 0.372 1 98.81 90 ALA B N 1
ATOM 2643 C CA . ALA B 1 90 ? -6.773 -15.742 0.333 1 98.81 90 ALA B CA 1
ATOM 2644 C C . ALA B 1 90 ? -6.805 -15.164 -1.079 1 98.81 90 ALA B C 1
ATOM 2646 O O . ALA B 1 90 ? -7.262 -15.828 -2.016 1 98.81 90 ALA B O 1
ATOM 2647 N N . VAL B 1 91 ? -6.449 -13.93 -1.189 1 98.56 91 VAL B N 1
ATOM 2648 C CA . VAL B 1 91 ? -6.359 -13.242 -2.471 1 98.56 91 VAL B CA 1
ATOM 2649 C C . VAL B 1 91 ? -5.082 -12.406 -2.523 1 98.56 91 VAL B C 1
ATOM 2651 O O . VAL B 1 91 ? -4.703 -11.773 -1.534 1 98.56 91 VAL B O 1
ATOM 2654 N N . LEU B 1 92 ? -4.32 -12.562 -3.645 1 98.5 92 LEU B N 1
ATOM 2655 C CA . LEU B 1 92 ? -3.279 -11.57 -3.9 1 98.5 92 LEU B CA 1
ATOM 2656 C C . LEU B 1 92 ? -3.887 -10.188 -4.102 1 98.5 92 LEU B C 1
ATOM 2658 O O . LEU B 1 92 ? -4.457 -9.898 -5.156 1 98.5 92 LEU B O 1
ATOM 2662 N N . PHE B 1 93 ? -3.883 -9.359 -3.088 1 98.69 93 PHE B N 1
ATOM 2663 C CA . PHE B 1 93 ? -4.402 -8.008 -3.23 1 98.69 93 PHE B CA 1
ATOM 2664 C C . PHE B 1 93 ? -3.357 -7.086 -3.852 1 98.69 93 PHE B C 1
ATOM 2666 O O . PHE B 1 93 ? -2.508 -6.539 -3.146 1 98.69 93 PHE B O 1
ATOM 2673 N N . MET B 1 94 ? -3.559 -6.832 -5.176 1 97.69 94 MET B N 1
ATOM 2674 C CA . MET B 1 94 ? -2.408 -6.348 -5.938 1 97.69 94 MET B CA 1
ATOM 2675 C C . MET B 1 94 ? -2.678 -4.961 -6.508 1 97.69 94 MET B C 1
ATOM 2677 O O . MET B 1 94 ? -3.803 -4.656 -6.906 1 97.69 94 MET B O 1
ATOM 2681 N N . SER B 1 95 ? -1.704 -4.172 -6.52 1 98.69 95 SER B N 1
ATOM 2682 C CA . SER B 1 95 ? -1.594 -2.996 -7.375 1 98.69 95 SER B CA 1
ATOM 2683 C C . SER B 1 95 ? -0.647 -3.248 -8.547 1 98.69 95 SER B C 1
ATOM 2685 O O . SER B 1 95 ? 0.51 -3.621 -8.344 1 98.69 95 SER B O 1
ATOM 2687 N N . LEU B 1 96 ? -1.178 -3.191 -9.766 1 98.5 96 LEU B N 1
ATOM 2688 C CA . LEU B 1 96 ? -0.276 -3.168 -10.914 1 98.5 96 LEU B CA 1
ATOM 2689 C C . LEU B 1 96 ? 0.451 -1.83 -11.008 1 98.5 96 LEU B C 1
ATOM 2691 O O . LEU B 1 96 ? 0.069 -0.965 -11.797 1 98.5 96 LEU B O 1
ATOM 2695 N N . MET B 1 97 ? 1.569 -1.663 -10.312 1 98.81 97 MET B N 1
ATOM 2696 C CA . MET B 1 97 ? 2.152 -0.371 -9.961 1 98.81 97 MET B CA 1
ATOM 2697 C C . MET B 1 97 ? 2.699 0.334 -11.203 1 98.81 97 MET B C 1
ATOM 2699 O O . MET B 1 97 ? 2.732 1.564 -11.258 1 98.81 97 MET B O 1
ATOM 2703 N N . ASN B 1 98 ? 3.146 -0.471 -12.156 1 98.75 98 ASN B N 1
ATOM 2704 C CA . ASN B 1 98 ? 3.715 0.168 -13.336 1 98.75 98 ASN B CA 1
ATOM 2705 C C . ASN B 1 98 ? 2.754 0.117 -14.516 1 98.75 98 ASN B C 1
ATOM 2707 O O . ASN B 1 98 ? 3.182 0.01 -15.664 1 98.75 98 ASN B O 1
ATOM 2711 N N . SER B 1 99 ? 1.46 0.081 -14.289 1 98.56 99 SER B N 1
ATOM 2712 C CA . SER B 1 99 ? 0.453 0.292 -15.328 1 98.56 99 SER B CA 1
ATOM 2713 C C . SER B 1 99 ? 0.351 1.765 -15.703 1 98.56 99 SER B C 1
ATOM 2715 O O . SER B 1 99 ? 0.542 2.645 -14.859 1 98.56 99 SER B O 1
ATOM 2717 N N . LYS B 1 100 ? -0.031 2.064 -16.922 1 98.19 100 LYS B N 1
ATOM 2718 C CA . LYS B 1 100 ? -0.279 3.422 -17.391 1 98.19 100 LYS B CA 1
ATOM 2719 C C . LYS B 1 100 ? -1.713 3.854 -17.109 1 98.19 100 LYS B C 1
ATOM 2721 O O . LYS B 1 100 ? -2.109 4.973 -17.438 1 98.19 100 LYS B O 1
ATOM 2726 N N . ASN B 1 101 ? -2.484 2.965 -16.484 1 98.25 101 ASN B N 1
ATOM 2727 C CA . ASN B 1 101 ? -3.912 3.148 -16.25 1 98.25 101 ASN B CA 1
ATOM 2728 C C . ASN B 1 101 ? -4.246 3.07 -14.758 1 98.25 101 ASN B C 1
ATOM 2730 O O . ASN B 1 101 ? -4 2.049 -14.117 1 98.25 101 ASN B O 1
ATOM 2734 N N . THR B 1 102 ? -4.867 4.148 -14.203 1 98.5 102 THR B N 1
ATOM 2735 C CA . THR B 1 102 ? -5.184 4.207 -12.773 1 98.5 102 THR B CA 1
ATOM 2736 C C . THR B 1 102 ? -6.156 3.096 -12.391 1 98.5 102 THR B C 1
ATOM 2738 O O . THR B 1 102 ? -6.215 2.686 -11.234 1 98.5 102 THR B O 1
ATOM 2741 N N . TYR B 1 103 ? -6.883 2.584 -13.352 1 98.06 103 TYR B N 1
ATOM 2742 C CA . TYR B 1 103 ? -7.828 1.507 -13.07 1 98.06 103 TYR B CA 1
ATOM 2743 C C . TYR B 1 103 ? -7.113 0.29 -12.5 1 98.06 103 TYR B C 1
ATOM 2745 O O . TYR B 1 103 ? -7.559 -0.286 -11.5 1 98.06 103 TYR B O 1
ATOM 2753 N N . TRP B 1 104 ? -5.961 -0.065 -13.039 1 97.69 104 TRP B N 1
ATOM 2754 C CA . TRP B 1 104 ? -5.258 -1.286 -12.656 1 97.69 104 TRP B CA 1
ATOM 2755 C C . TRP B 1 104 ? -4.316 -1.029 -11.492 1 97.69 104 TRP B C 1
ATOM 2757 O O . TRP B 1 104 ? -3.971 -1.953 -10.75 1 97.69 104 TRP B O 1
ATOM 2767 N N . ASN B 1 105 ? -3.961 0.26 -11.297 1 97.38 105 ASN B N 1
ATOM 2768 C CA . ASN B 1 105 ? -3.113 0.637 -10.172 1 97.38 105 ASN B CA 1
ATOM 2769 C C . ASN B 1 105 ? -3.906 0.695 -8.867 1 97.38 105 ASN B C 1
ATOM 2771 O O . ASN B 1 105 ? -3.402 0.305 -7.809 1 97.38 105 ASN B O 1
ATOM 2775 N N . MET B 1 106 ? -5.117 1.177 -9.008 1 98.31 106 MET B N 1
ATOM 2776 C CA . MET B 1 106 ? -5.773 1.569 -7.762 1 98.31 106 MET B CA 1
ATOM 2777 C C . MET B 1 106 ? -7.262 1.235 -7.805 1 98.31 106 MET B C 1
ATOM 2779 O O . MET B 1 106 ? -7.801 0.661 -6.855 1 98.31 106 MET B O 1
ATOM 2783 N N . THR B 1 107 ? -7.957 1.489 -8.93 1 98.06 107 THR B N 1
ATOM 2784 C CA . THR B 1 107 ? -9.414 1.488 -8.969 1 98.06 107 THR B CA 1
ATOM 2785 C C . THR B 1 107 ? -9.961 0.066 -8.859 1 98.06 107 THR B C 1
ATOM 2787 O O . THR B 1 107 ? -10.828 -0.208 -8.039 1 98.06 107 THR B O 1
ATOM 2790 N N . ALA B 1 108 ? -9.406 -0.843 -9.625 1 97.56 108 ALA B N 1
ATOM 2791 C CA . ALA B 1 108 ? -9.945 -2.203 -9.656 1 97.56 108 ALA B CA 1
ATOM 2792 C C . ALA B 1 108 ? -9.82 -2.873 -8.289 1 97.56 108 ALA B C 1
ATOM 2794 O O . ALA B 1 108 ? -10.812 -3.365 -7.746 1 97.56 108 ALA B O 1
ATOM 2795 N N . PRO B 1 109 ? -8.594 -2.881 -7.652 1 97.94 109 PRO B N 1
ATOM 2796 C CA . PRO B 1 109 ? -8.547 -3.486 -6.32 1 97.94 109 PRO B CA 1
ATOM 2797 C C . PRO B 1 109 ? -9.469 -2.793 -5.324 1 97.94 109 PRO B C 1
ATOM 2799 O O . PRO B 1 109 ? -10.078 -3.453 -4.477 1 97.94 109 PRO B O 1
ATOM 2802 N N . THR B 1 110 ? -9.602 -1.521 -5.453 1 98.69 110 THR B N 1
ATOM 2803 C CA . THR B 1 110 ? -10.477 -0.772 -4.555 1 98.69 110 THR B CA 1
ATOM 2804 C C . THR B 1 110 ? -11.93 -1.2 -4.723 1 98.69 110 THR B C 1
ATOM 2806 O O . THR B 1 110 ? -12.625 -1.445 -3.74 1 98.69 110 THR B O 1
ATOM 2809 N N . LEU B 1 111 ? -12.344 -1.347 -5.949 1 97.94 111 LEU B N 1
ATOM 2810 C CA . LEU B 1 111 ? -13.711 -1.747 -6.246 1 97.94 111 LEU B CA 1
ATOM 2811 C C . LEU B 1 111 ? -13.977 -3.168 -5.758 1 97.94 111 LEU B C 1
ATOM 2813 O O . LEU B 1 111 ? -15.117 -3.506 -5.418 1 97.94 111 LEU B O 1
ATOM 2817 N N . GLY B 1 112 ? -12.961 -4.008 -5.637 1 97.69 112 GLY B N 1
ATOM 2818 C CA . GLY B 1 112 ? -13.109 -5.387 -5.203 1 97.69 112 GLY B CA 1
ATOM 2819 C C . GLY B 1 112 ? -13.039 -5.551 -3.697 1 97.69 112 GLY B C 1
ATOM 2820 O O . GLY B 1 112 ? -13.375 -6.609 -3.164 1 97.69 112 GLY B O 1
ATOM 2821 N N . ALA B 1 113 ? -12.664 -4.52 -2.973 1 98.5 113 ALA B N 1
ATOM 2822 C CA . ALA B 1 113 ? -12.312 -4.629 -1.56 1 98.5 113 ALA B CA 1
ATOM 2823 C C . ALA B 1 113 ? -13.516 -5.047 -0.724 1 98.5 113 ALA B C 1
ATOM 2825 O O . ALA B 1 113 ? -13.398 -5.867 0.188 1 98.5 113 ALA B O 1
ATOM 2826 N N . LEU B 1 114 ? -14.68 -4.508 -1.021 1 97.25 114 LEU B N 1
ATOM 2827 C CA . LEU B 1 114 ? -15.859 -4.82 -0.219 1 97.25 114 LEU B CA 1
ATOM 2828 C C . LEU B 1 114 ? -16.266 -6.281 -0.399 1 97.25 114 LEU B C 1
ATOM 2830 O O . LEU B 1 114 ? -16.656 -6.941 0.562 1 97.25 114 LEU B O 1
ATOM 2834 N N . THR B 1 115 ? -16.188 -6.766 -1.63 1 97.88 115 THR B N 1
ATOM 2835 C CA . THR B 1 115 ? -16.484 -8.172 -1.886 1 97.88 115 THR B CA 1
ATOM 2836 C C . THR B 1 115 ? -15.508 -9.078 -1.151 1 97.88 115 THR B C 1
ATOM 2838 O O . THR B 1 115 ? -15.906 -10.086 -0.563 1 97.88 115 THR B O 1
ATOM 2841 N N . ILE B 1 116 ? -14.281 -8.703 -1.163 1 98.5 116 ILE B N 1
ATOM 2842 C CA . ILE B 1 116 ? -13.242 -9.453 -0.466 1 98.5 116 ILE B CA 1
ATOM 2843 C C . ILE B 1 116 ? -13.547 -9.5 1.028 1 98.5 116 ILE B C 1
ATOM 2845 O O . ILE B 1 116 ? -13.438 -10.547 1.663 1 98.5 116 ILE B O 1
ATOM 2849 N N . LYS B 1 117 ? -13.93 -8.359 1.544 1 98.44 117 LYS B N 1
ATOM 2850 C CA . LYS B 1 117 ? -14.312 -8.297 2.951 1 98.44 117 LYS B CA 1
ATOM 2851 C C . LYS B 1 117 ? -15.516 -9.188 3.238 1 98.44 117 LYS B C 1
ATOM 2853 O O . LYS B 1 117 ? -15.516 -9.945 4.211 1 98.44 117 LYS B O 1
ATOM 2858 N N . LYS B 1 118 ? -16.531 -9.117 2.43 1 98.12 118 LYS B N 1
ATOM 2859 C CA . LYS B 1 118 ? -17.766 -9.898 2.598 1 98.12 118 LYS B CA 1
ATOM 2860 C C . LYS B 1 118 ? -17.469 -11.391 2.559 1 98.12 118 LYS B C 1
ATOM 2862 O O . LYS B 1 118 ? -18.062 -12.164 3.311 1 98.12 118 LYS B O 1
ATOM 2867 N N . TYR B 1 119 ? -16.531 -11.812 1.719 1 98.19 119 TYR B N 1
ATOM 2868 C CA . TYR B 1 119 ? -16.188 -13.219 1.537 1 98.19 119 TYR B CA 1
ATOM 2869 C C . TYR B 1 119 ? -15.25 -13.695 2.643 1 98.19 119 TYR B C 1
ATOM 2871 O O . TYR B 1 119 ? -15.008 -14.898 2.781 1 98.19 119 TYR B O 1
ATOM 2879 N N . GLY B 1 120 ? -14.672 -12.75 3.43 1 98.06 120 GLY B N 1
ATOM 2880 C CA . GLY B 1 120 ? -13.758 -13.117 4.496 1 98.06 120 GLY B CA 1
ATOM 2881 C C . GLY B 1 120 ? -12.422 -13.633 3.986 1 98.06 120 GLY B C 1
ATOM 2882 O O . GLY B 1 120 ? -11.789 -14.477 4.625 1 98.06 120 GLY B O 1
ATOM 2883 N N . LEU B 1 121 ? -12.016 -13.172 2.846 1 98.56 121 LEU B N 1
ATOM 2884 C CA . LEU B 1 121 ? -10.75 -13.602 2.268 1 98.56 121 LEU B CA 1
ATOM 2885 C C . LEU B 1 121 ? -9.57 -12.898 2.947 1 98.56 121 LEU B C 1
ATOM 2887 O O . LEU B 1 121 ? -9.641 -11.703 3.236 1 98.56 121 LEU B O 1
ATOM 2891 N N . GLU B 1 122 ? -8.539 -13.703 3.273 1 98.62 122 GLU B N 1
ATOM 2892 C CA . GLU B 1 122 ? -7.273 -13.102 3.684 1 98.62 122 GLU B CA 1
ATOM 2893 C C . GLU B 1 122 ? -6.598 -12.383 2.516 1 98.62 122 GLU B C 1
ATOM 2895 O O . GLU B 1 122 ? -6.582 -12.898 1.395 1 98.62 122 GLU B O 1
ATOM 2900 N N . THR B 1 123 ? -6.121 -11.172 2.777 1 98.62 123 THR B N 1
ATOM 2901 C CA . THR B 1 123 ? -5.453 -10.43 1.71 1 98.62 123 THR B CA 1
ATOM 2902 C C . THR B 1 123 ? -3.939 -10.5 1.87 1 98.62 123 THR B C 1
ATOM 2904 O O . THR B 1 123 ? -3.424 -10.414 2.986 1 98.62 123 THR B O 1
ATOM 2907 N N . LEU B 1 124 ? -3.236 -10.734 0.82 1 98.69 124 LEU B N 1
ATOM 2908 C CA . LEU B 1 124 ? -1.787 -10.586 0.743 1 98.69 124 LEU B CA 1
ATOM 2909 C C . LEU B 1 124 ? -1.413 -9.289 0.032 1 98.69 124 LEU B C 1
ATOM 2911 O O . LEU B 1 124 ? -1.583 -9.172 -1.184 1 98.69 124 LEU B O 1
ATOM 2915 N N . PRO B 1 125 ? -0.944 -8.305 0.743 1 98.5 125 PRO B N 1
ATOM 2916 C CA . PRO B 1 125 ? -0.624 -7.016 0.123 1 98.5 125 PRO B CA 1
ATOM 2917 C C . PRO B 1 125 ? 0.536 -7.109 -0.866 1 98.5 125 PRO B C 1
ATOM 2919 O O . PRO B 1 125 ? 1.665 -7.414 -0.472 1 98.5 125 PRO B O 1
ATOM 2922 N N . MET B 1 126 ? 0.262 -6.703 -2.127 1 98.06 126 MET B N 1
ATOM 2923 C CA . MET B 1 126 ? 1.172 -7.117 -3.191 1 98.06 126 MET B CA 1
ATOM 2924 C C . MET B 1 126 ? 1.371 -5.992 -4.203 1 98.06 126 MET B C 1
ATOM 2926 O O . MET B 1 126 ? 0.399 -5.43 -4.711 1 98.06 126 MET B O 1
ATOM 2930 N N . ALA B 1 127 ? 2.684 -5.66 -4.426 1 98.88 127 ALA B N 1
ATOM 2931 C CA . ALA B 1 127 ? 3.016 -4.957 -5.66 1 98.88 127 ALA B CA 1
ATOM 2932 C C . ALA B 1 127 ? 3.131 -5.926 -6.832 1 98.88 127 ALA B C 1
ATOM 2934 O O . ALA B 1 127 ? 3.861 -6.918 -6.754 1 98.88 127 ALA B O 1
ATOM 2935 N N . TYR B 1 128 ? 2.344 -5.734 -7.844 1 98.75 128 TYR B N 1
ATOM 2936 C CA . TYR B 1 128 ? 2.443 -6.484 -9.086 1 98.75 128 TYR B CA 1
ATOM 2937 C C . TYR B 1 128 ? 3.17 -5.676 -10.156 1 98.75 128 TYR B C 1
ATOM 2939 O O . TYR B 1 128 ? 2.695 -4.617 -10.57 1 98.75 128 TYR B O 1
ATOM 2947 N N . LEU B 1 129 ? 4.348 -6.164 -10.57 1 98.88 129 LEU B N 1
ATOM 2948 C CA . LEU B 1 129 ? 5.195 -5.457 -11.523 1 98.88 129 LEU B CA 1
ATOM 2949 C C . LEU B 1 129 ? 5.348 -6.258 -12.812 1 98.88 129 LEU B C 1
ATOM 2951 O O . LEU B 1 129 ? 5.777 -7.414 -12.781 1 98.88 129 LEU B O 1
ATOM 2955 N N . GLY B 1 130 ? 4.953 -5.629 -13.906 1 98.75 130 GLY B N 1
ATOM 2956 C CA . GLY B 1 130 ? 5.164 -6.234 -15.211 1 98.75 130 GLY B CA 1
ATOM 2957 C C . GLY B 1 130 ? 6.566 -6.023 -15.742 1 98.75 130 GLY B C 1
ATOM 2958 O O . GLY B 1 130 ? 7.004 -4.883 -15.922 1 98.75 130 GLY B O 1
ATOM 2959 N N . ILE B 1 131 ? 7.211 -7.086 -16.031 1 98.88 131 ILE B N 1
ATOM 2960 C CA . ILE B 1 131 ? 8.602 -7.066 -16.469 1 98.88 131 ILE B CA 1
ATOM 2961 C C . ILE B 1 131 ? 8.688 -7.512 -17.938 1 98.88 131 ILE B C 1
ATOM 2963 O O . ILE B 1 131 ? 7.98 -8.43 -18.344 1 98.88 131 ILE B O 1
ATOM 2967 N N . GLU B 1 132 ? 9.469 -6.832 -18.641 1 98.5 132 GLU B N 1
ATOM 2968 C CA . GLU B 1 132 ? 9.742 -7.293 -20 1 98.5 132 GLU B CA 1
ATOM 2969 C C . GLU B 1 132 ? 10.078 -8.781 -20.016 1 98.5 132 GLU B C 1
ATOM 2971 O O . GLU B 1 132 ? 10.883 -9.258 -19.203 1 98.5 132 GLU B O 1
ATOM 2976 N N . PRO B 1 133 ? 9.312 -9.547 -20.922 1 98.38 133 PRO B N 1
ATOM 2977 C CA . PRO B 1 133 ? 8.594 -9.133 -22.125 1 98.38 133 PRO B CA 1
ATOM 2978 C C . PRO B 1 133 ? 7.074 -9.227 -21.969 1 98.38 133 PRO B C 1
ATOM 2980 O O . PRO B 1 133 ? 6.387 -9.703 -22.875 1 98.38 133 PRO B O 1
ATOM 2983 N N . ILE B 1 134 ? 6.5 -8.789 -20.938 1 97.62 134 ILE B N 1
ATOM 2984 C CA . ILE B 1 134 ? 5.105 -8.984 -20.562 1 97.62 134 ILE B CA 1
ATOM 2985 C C . ILE B 1 134 ? 4.195 -8.273 -21.562 1 97.62 134 ILE B C 1
ATOM 2987 O O . ILE B 1 134 ? 3.021 -8.633 -21.688 1 97.62 134 ILE B O 1
ATOM 2991 N N . SER B 1 135 ? 4.719 -7.211 -22.219 1 96.06 135 SER B N 1
ATOM 2992 C CA . SER B 1 135 ? 3.908 -6.43 -23.141 1 96.06 135 SER B CA 1
ATOM 2993 C C . SER B 1 135 ? 3.398 -7.293 -24.297 1 96.06 135 SER B C 1
ATOM 2995 O O . SER B 1 135 ? 2.461 -6.91 -25 1 96.06 135 SER B O 1
ATOM 2997 N N . LYS B 1 136 ? 3.941 -8.453 -24.484 1 94.25 136 LYS B N 1
ATOM 2998 C CA . LYS B 1 136 ? 3.547 -9.375 -25.547 1 94.25 136 LYS B CA 1
ATOM 2999 C C . LYS B 1 136 ? 2.537 -10.398 -25.047 1 94.25 136 LYS B C 1
ATOM 3001 O O . LYS B 1 136 ? 2.176 -11.328 -25.766 1 94.25 136 LYS B O 1
ATOM 3006 N N . THR B 1 137 ? 2.113 -10.273 -23.844 1 92.31 137 THR B N 1
ATOM 3007 C CA . THR B 1 137 ? 1.173 -11.211 -23.234 1 92.31 137 THR B CA 1
ATOM 3008 C C . THR B 1 137 ? -0.175 -10.531 -23 1 92.31 137 THR B C 1
ATOM 3010 O O . THR B 1 137 ? -0.298 -9.312 -23.125 1 92.31 137 THR B O 1
ATOM 3013 N N . ALA B 1 138 ? -1.164 -11.336 -22.609 1 88.75 138 ALA B N 1
ATOM 3014 C CA . ALA B 1 138 ? -2.504 -10.828 -22.328 1 88.75 138 ALA B CA 1
ATOM 3015 C C . ALA B 1 138 ? -2.48 -9.828 -21.172 1 88.75 138 ALA B C 1
ATOM 3017 O O . ALA B 1 138 ? -3.094 -8.766 -21.25 1 88.75 138 ALA B O 1
ATOM 3018 N N . VAL B 1 139 ? -1.779 -10.109 -20.172 1 92.06 139 VAL B N 1
ATOM 3019 C CA . VAL B 1 139 ? -1.707 -9.258 -18.984 1 92.06 139 VAL B CA 1
ATOM 3020 C C . VAL B 1 139 ? -1.085 -7.91 -19.344 1 92.06 139 VAL B C 1
ATOM 3022 O O . VAL B 1 139 ? -1.523 -6.867 -18.859 1 92.06 139 VAL B O 1
ATOM 3025 N N . GLY B 1 140 ? -0.023 -7.996 -20.172 1 95.19 140 GLY B N 1
ATOM 3026 C CA . GLY B 1 140 ? 0.601 -6.754 -20.594 1 95.19 140 GLY B CA 1
ATOM 3027 C C . GLY B 1 140 ? -0.336 -5.855 -21.375 1 95.19 140 GLY B C 1
ATOM 3028 O O . GLY B 1 140 ? -0.377 -4.645 -21.141 1 95.19 140 GLY B O 1
ATOM 3029 N N . PHE B 1 141 ? -1.066 -6.488 -22.281 1 94.31 141 PHE B N 1
ATOM 3030 C CA . PHE B 1 141 ? -1.977 -5.734 -23.125 1 94.31 141 PHE B CA 1
ATOM 3031 C C . PHE B 1 141 ? -3.15 -5.195 -22.328 1 94.31 141 PHE B C 1
ATOM 3033 O O . PHE B 1 141 ? -3.387 -3.984 -22.297 1 94.31 141 PHE B O 1
ATOM 3040 N N 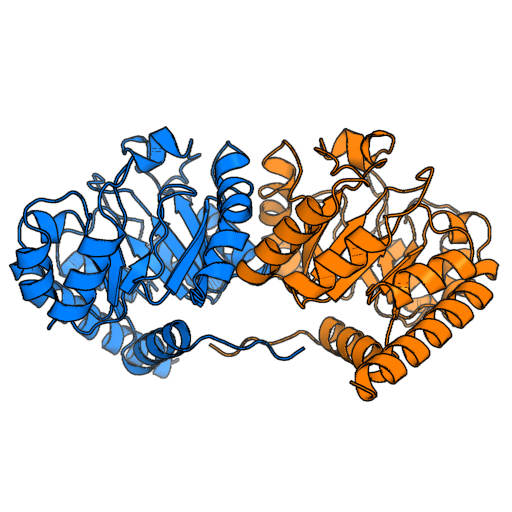. VAL B 1 142 ? -3.885 -6.035 -21.594 1 93.56 142 VAL B N 1
ATOM 3041 C CA . VAL B 1 142 ? -5.094 -5.676 -20.875 1 93.56 142 VAL B CA 1
ATOM 3042 C C . VAL B 1 142 ? -4.75 -4.707 -19.75 1 93.56 142 VAL B C 1
ATOM 3044 O O . VAL B 1 142 ? -5.477 -3.74 -19.5 1 93.56 142 VAL B O 1
ATOM 3047 N N . GLY B 1 143 ? -3.605 -4.941 -19.047 1 96.38 143 GLY B N 1
ATOM 3048 C CA . GLY B 1 143 ? -3.201 -4.16 -17.891 1 96.38 143 GLY B CA 1
ATOM 3049 C C . GLY B 1 143 ? -2.547 -2.842 -18.266 1 96.38 143 GLY B C 1
ATOM 3050 O O . GLY B 1 143 ? -2.205 -2.043 -17.391 1 96.38 143 GLY B O 1
ATOM 3051 N N . GLU B 1 144 ? -2.352 -2.639 -19.641 1 97.62 144 GLU B N 1
ATOM 3052 C CA . GLU B 1 144 ? -1.658 -1.443 -20.109 1 97.62 144 GLU B CA 1
ATOM 3053 C C . GLU B 1 144 ? -0.344 -1.237 -19.359 1 97.62 144 GLU B C 1
ATOM 3055 O O . GLU B 1 144 ? -0.076 -0.144 -18.859 1 97.62 144 GLU B O 1
ATOM 3060 N N . VAL B 1 145 ? 0.449 -2.258 -19.359 1 98.12 145 VAL B N 1
ATOM 3061 C CA . VAL B 1 145 ? 1.663 -2.273 -18.547 1 98.12 145 VAL B CA 1
ATOM 3062 C C . VAL B 1 145 ? 2.744 -1.433 -19.219 1 98.12 145 VAL B C 1
ATOM 3064 O O . VAL B 1 145 ? 2.967 -1.548 -20.422 1 98.12 145 VAL B O 1
ATOM 3067 N N . ASN B 1 146 ? 3.395 -0.526 -18.516 1 98.31 146 ASN B N 1
ATOM 3068 C CA . ASN B 1 146 ? 4.688 0.053 -18.859 1 98.31 146 ASN B CA 1
ATOM 3069 C C . ASN B 1 146 ? 5.844 -0.846 -18.438 1 98.31 146 ASN B C 1
ATOM 3071 O O . ASN B 1 146 ? 6.457 -0.62 -17.391 1 98.31 146 ASN B O 1
ATOM 3075 N N . GLU B 1 147 ? 6.086 -1.857 -19.219 1 98.5 147 GLU B N 1
ATOM 3076 C CA . GLU B 1 147 ? 6.957 -2.938 -18.766 1 98.5 147 GLU B CA 1
ATOM 3077 C C . GLU B 1 147 ? 8.328 -2.408 -18.359 1 98.5 147 GLU B C 1
ATOM 3079 O O . GLU B 1 147 ? 8.859 -1.494 -19 1 98.5 147 GLU B O 1
ATOM 3084 N N . ILE B 1 148 ? 8.898 -2.865 -17.344 1 98.81 148 ILE B N 1
ATOM 3085 C CA . ILE B 1 148 ? 10.25 -2.543 -16.891 1 98.81 148 ILE B CA 1
ATOM 3086 C C . ILE B 1 148 ? 11.266 -3.332 -17.703 1 98.81 148 ILE B C 1
ATOM 3088 O O . ILE B 1 148 ? 11.203 -4.562 -17.766 1 98.81 148 ILE B O 1
ATOM 3092 N N . PRO B 1 149 ? 12.188 -2.646 -18.312 1 98.69 149 PRO B N 1
ATOM 3093 C CA . PRO B 1 149 ? 13.18 -3.357 -19.125 1 98.69 149 PRO B CA 1
ATOM 3094 C C . PRO B 1 149 ? 14.086 -4.258 -18.297 1 98.69 149 PRO B C 1
ATOM 3096 O O . PRO B 1 149 ? 14.539 -3.859 -17.219 1 98.69 149 PRO B O 1
ATOM 3099 N N . GLN B 1 150 ? 14.391 -5.445 -18.812 1 97.75 150 GLN B N 1
ATOM 3100 C CA . GLN B 1 150 ? 15.242 -6.402 -18.109 1 97.75 150 GLN B CA 1
ATOM 3101 C C . GLN B 1 150 ? 16.609 -5.801 -17.797 1 97.75 150 GLN B C 1
ATOM 3103 O O . GLN B 1 150 ? 17.219 -6.133 -16.766 1 97.75 150 GLN B O 1
ATOM 3108 N N . LYS B 1 151 ? 17.047 -4.914 -18.562 1 98.12 151 LYS B N 1
ATOM 3109 C CA . LYS B 1 151 ? 18.391 -4.352 -18.438 1 98.12 151 LYS B CA 1
ATOM 3110 C C . LYS B 1 151 ? 18.406 -3.191 -17.453 1 98.12 151 LYS B C 1
ATOM 3112 O O . LYS B 1 151 ? 19.469 -2.6 -17.203 1 98.12 151 LYS B O 1
ATOM 3117 N N . LYS B 1 152 ? 17.328 -2.846 -16.875 1 98.44 152 LYS B N 1
ATOM 3118 C CA . LYS B 1 152 ? 17.25 -1.789 -15.875 1 98.44 152 LYS B CA 1
ATOM 3119 C C . LYS B 1 152 ? 16.734 -2.332 -14.539 1 98.44 152 LYS B C 1
ATOM 3121 O O . LYS B 1 152 ? 15.695 -1.898 -14.047 1 98.44 152 LYS B O 1
ATOM 3126 N N . PRO B 1 153 ? 17.5 -3.182 -13.922 1 98.62 153 PRO B N 1
ATOM 3127 C CA . PRO B 1 153 ? 17.078 -3.848 -12.695 1 98.62 153 PRO B CA 1
ATOM 3128 C C . PRO B 1 153 ? 16.75 -2.863 -11.57 1 98.62 153 PRO B C 1
ATOM 3130 O O . PRO B 1 153 ? 15.906 -3.143 -10.719 1 98.62 153 PRO B O 1
ATOM 3133 N N . GLU B 1 154 ? 17.375 -1.685 -11.617 1 98.38 154 GLU B N 1
ATOM 3134 C CA . GLU B 1 154 ? 17.219 -0.703 -10.547 1 98.38 154 GLU B CA 1
ATOM 3135 C C . GLU B 1 154 ? 15.789 -0.163 -10.516 1 98.38 154 GLU B C 1
ATOM 3137 O O . GLU B 1 154 ? 15.273 0.199 -9.453 1 98.38 154 GLU B O 1
ATOM 3142 N N . ILE B 1 155 ? 15.164 -0.124 -11.688 1 98.69 155 ILE B N 1
ATOM 3143 C CA . ILE B 1 155 ? 13.797 0.372 -11.75 1 98.69 155 ILE B CA 1
ATOM 3144 C C . ILE B 1 155 ? 12.875 -0.551 -10.953 1 98.69 155 ILE B C 1
ATOM 3146 O O . ILE B 1 155 ? 12.086 -0.088 -10.125 1 98.69 155 ILE B O 1
ATOM 3150 N N . ALA B 1 156 ? 13.031 -1.856 -11.109 1 98.88 156 ALA B N 1
ATOM 3151 C CA . ALA B 1 156 ? 12.242 -2.809 -10.328 1 98.88 156 ALA B CA 1
ATOM 3152 C C . ALA B 1 156 ? 12.578 -2.703 -8.844 1 98.88 156 ALA B C 1
ATOM 3154 O O . ALA B 1 156 ? 11.688 -2.828 -7.996 1 98.88 156 ALA B O 1
ATOM 3155 N N . GLY B 1 157 ? 13.852 -2.514 -8.602 1 98.88 157 GLY B N 1
ATOM 3156 C CA . GLY B 1 157 ? 14.266 -2.332 -7.223 1 98.88 157 GLY B CA 1
ATOM 3157 C C . GLY B 1 157 ? 13.586 -1.156 -6.543 1 98.88 157 GLY B C 1
ATOM 3158 O O . GLY B 1 157 ? 13.109 -1.278 -5.414 1 98.88 157 GLY B O 1
ATOM 3159 N N . ILE B 1 158 ? 13.5 -0.052 -7.238 1 98.81 158 ILE B N 1
ATOM 3160 C CA . ILE B 1 158 ? 12.922 1.162 -6.672 1 98.81 158 ILE B CA 1
ATOM 3161 C C . ILE B 1 158 ? 11.422 0.973 -6.477 1 98.81 158 ILE B C 1
ATOM 3163 O O . ILE B 1 158 ? 10.859 1.408 -5.465 1 98.81 158 ILE B O 1
ATOM 3167 N N . TYR B 1 159 ? 10.758 0.323 -7.418 1 98.94 159 TYR B N 1
ATOM 3168 C CA . TYR B 1 159 ? 9.344 0.002 -7.242 1 98.94 159 TYR B CA 1
ATOM 3169 C C . TYR B 1 159 ? 9.133 -0.902 -6.035 1 98.94 159 TYR B C 1
ATOM 3171 O O . TYR B 1 159 ? 8.195 -0.709 -5.262 1 98.94 159 TYR B O 1
ATOM 3179 N N . SER B 1 160 ? 10.016 -1.863 -5.852 1 98.94 160 SER B N 1
ATOM 3180 C CA . SER B 1 160 ? 9.906 -2.781 -4.723 1 98.94 160 SER B CA 1
ATOM 3181 C C . SER B 1 160 ? 10.117 -2.057 -3.398 1 98.94 160 SER B C 1
ATOM 3183 O O . SER B 1 160 ? 9.414 -2.311 -2.422 1 98.94 160 SER B O 1
ATOM 3185 N N . LEU B 1 161 ? 11.086 -1.183 -3.404 1 98.88 161 LEU B N 1
ATOM 3186 C CA . LEU B 1 161 ? 11.32 -0.354 -2.227 1 98.88 161 LEU B CA 1
ATOM 3187 C C . LEU B 1 161 ? 10.078 0.474 -1.896 1 98.88 161 LEU B C 1
ATOM 3189 O O . LEU B 1 161 ? 9.633 0.499 -0.747 1 98.88 161 LEU B O 1
ATOM 3193 N N . SER B 1 162 ? 9.562 1.087 -2.912 1 98.88 162 SER B N 1
ATOM 3194 C CA . SER B 1 162 ? 8.352 1.889 -2.756 1 98.88 162 SER B CA 1
ATOM 3195 C C . SER B 1 162 ? 7.203 1.055 -2.195 1 98.88 162 SER B C 1
ATOM 3197 O O . SER B 1 162 ? 6.488 1.496 -1.292 1 98.88 162 SER B O 1
ATOM 3199 N N . ALA B 1 163 ? 7.023 -0.139 -2.707 1 98.81 163 ALA B N 1
ATOM 3200 C CA . ALA B 1 163 ? 5.988 -1.047 -2.219 1 98.81 163 ALA B CA 1
ATOM 3201 C C . ALA B 1 163 ? 6.141 -1.298 -0.722 1 98.81 163 ALA B C 1
ATOM 3203 O O . ALA B 1 163 ? 5.16 -1.262 0.023 1 98.81 163 ALA B O 1
ATOM 3204 N N . SER B 1 164 ? 7.359 -1.5 -0.278 1 98.44 164 SER B N 1
ATOM 3205 C CA . SER B 1 164 ? 7.602 -1.727 1.143 1 98.44 164 SER B CA 1
ATOM 3206 C C . SER B 1 164 ? 7.242 -0.496 1.968 1 98.44 164 SER B C 1
ATOM 3208 O O . SER B 1 164 ? 6.707 -0.617 3.072 1 98.44 164 SER B O 1
ATOM 3210 N N . TYR B 1 165 ? 7.469 0.684 1.428 1 98.5 165 TYR B N 1
ATOM 3211 C CA . TYR B 1 165 ? 7.152 1.919 2.135 1 98.5 165 TYR B CA 1
ATOM 3212 C C . TYR B 1 165 ? 5.645 2.115 2.238 1 98.5 165 TYR B C 1
ATOM 3214 O O . TYR B 1 165 ? 5.148 2.686 3.213 1 98.5 165 TYR B O 1
ATOM 3222 N N . PHE B 1 166 ? 4.883 1.604 1.259 1 98.5 166 PHE B N 1
ATOM 3223 C CA . PHE B 1 166 ? 3.426 1.671 1.301 1 98.5 166 PHE B CA 1
ATOM 3224 C C . PHE B 1 166 ? 2.869 0.686 2.322 1 98.5 166 PHE B C 1
ATOM 3226 O O . PHE B 1 166 ? 1.705 0.786 2.717 1 98.5 166 PHE B O 1
ATOM 3233 N N . GLY B 1 167 ? 3.684 -0.271 2.756 1 97.38 167 GLY B N 1
ATOM 3234 C CA . GLY B 1 167 ? 3.242 -1.28 3.703 1 97.38 167 GLY B CA 1
ATOM 3235 C C . GLY B 1 167 ? 2.973 -2.627 3.061 1 97.38 167 GLY B C 1
ATOM 3236 O O . GLY B 1 167 ? 2.578 -3.578 3.74 1 97.38 167 GLY B O 1
ATOM 3237 N N . MET B 1 168 ? 3.205 -2.699 1.747 1 98.19 168 MET B N 1
ATOM 3238 C CA . MET B 1 168 ? 3.076 -3.998 1.093 1 98.19 168 MET B CA 1
ATOM 3239 C C . MET B 1 168 ? 4.156 -4.961 1.575 1 98.19 168 MET B C 1
ATOM 3241 O O . MET B 1 168 ? 5.23 -4.535 2 1 98.19 168 MET B O 1
ATOM 3245 N N . ARG B 1 169 ? 3.846 -6.254 1.489 1 98.12 169 ARG B N 1
ATOM 3246 C CA . ARG B 1 169 ? 4.773 -7.219 2.064 1 98.12 169 ARG B CA 1
ATOM 3247 C C . ARG B 1 169 ? 5.254 -8.211 1.01 1 98.12 169 ARG B C 1
ATOM 3249 O O . ARG B 1 169 ? 6.148 -9.023 1.271 1 98.12 169 ARG B O 1
ATOM 3256 N N . TRP B 1 170 ? 4.672 -8.078 -0.233 1 98.69 170 TRP B N 1
ATOM 3257 C CA . TRP B 1 170 ? 5.023 -8.945 -1.354 1 98.69 170 TRP B CA 1
ATOM 3258 C C . TRP B 1 170 ? 5.207 -8.133 -2.633 1 98.69 170 TRP B C 1
ATOM 3260 O O . TRP B 1 170 ? 4.527 -7.125 -2.836 1 98.69 170 TRP B O 1
ATOM 3270 N N . VAL B 1 171 ? 6.129 -8.555 -3.441 1 98.88 171 VAL B N 1
ATOM 3271 C CA . VAL B 1 171 ? 6.266 -8.07 -4.812 1 98.88 171 VAL B CA 1
ATOM 3272 C C . VAL B 1 171 ? 6.25 -9.25 -5.781 1 98.88 171 VAL B C 1
ATOM 3274 O O . VAL B 1 171 ? 6.93 -10.25 -5.562 1 98.88 171 VAL B O 1
ATOM 3277 N N . TYR B 1 172 ? 5.43 -9.203 -6.773 1 98.88 172 TYR B N 1
ATOM 3278 C CA . TYR B 1 172 ? 5.402 -10.172 -7.859 1 98.88 172 TYR B CA 1
ATOM 3279 C C . TYR B 1 172 ? 6.078 -9.617 -9.109 1 98.88 172 TYR B C 1
ATOM 3281 O O . TYR B 1 172 ? 5.527 -8.742 -9.781 1 98.88 172 TYR B O 1
ATOM 3289 N N . LEU B 1 173 ? 7.309 -10.023 -9.344 1 98.94 173 LEU B N 1
ATOM 3290 C CA . LEU B 1 173 ? 7.98 -9.7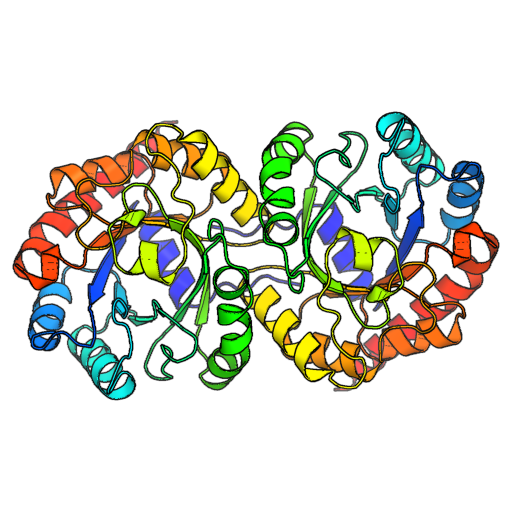34 -10.609 1 98.94 173 LEU B CA 1
ATOM 3291 C C . LEU B 1 173 ? 7.516 -10.695 -11.703 1 98.94 173 LEU B C 1
ATOM 3293 O O . LEU B 1 173 ? 7.879 -11.875 -11.695 1 98.94 173 LEU B O 1
ATOM 3297 N N . GLU B 1 174 ? 6.762 -10.18 -12.656 1 98.38 174 GLU B N 1
ATOM 3298 C CA . GLU B 1 174 ? 6.055 -11.031 -13.602 1 98.38 174 GLU B CA 1
ATOM 3299 C C . GLU B 1 174 ? 6.484 -10.742 -15.039 1 98.38 174 GLU B C 1
ATOM 3301 O O . GLU B 1 174 ? 6.273 -9.641 -15.547 1 98.38 174 GLU B O 1
ATOM 3306 N N . ALA B 1 175 ? 7 -11.758 -15.703 1 98.19 175 ALA B N 1
ATOM 3307 C CA . ALA B 1 175 ? 7.367 -11.609 -17.109 1 98.19 175 ALA B CA 1
ATOM 3308 C C . ALA B 1 175 ? 6.176 -11.898 -18.016 1 98.19 175 ALA B C 1
ATOM 3310 O O . ALA B 1 175 ? 6.191 -11.539 -19.203 1 98.19 175 ALA B O 1
ATOM 3311 N N . GLY B 1 176 ? 5.184 -12.547 -17.531 1 95.38 176 GLY B N 1
ATOM 3312 C CA . GLY B 1 176 ? 3.986 -12.859 -18.297 1 95.38 176 GLY B CA 1
ATOM 3313 C C . GLY B 1 176 ? 3.865 -14.328 -18.641 1 95.38 176 GLY B C 1
ATOM 3314 O O . GLY B 1 176 ? 4.875 -15.008 -18.844 1 95.38 176 GLY B O 1
ATOM 3315 N N . SER B 1 177 ? 2.629 -14.789 -18.688 1 91.75 177 SER B N 1
ATOM 3316 C CA . SER B 1 177 ? 2.383 -16.172 -19.094 1 91.75 177 SER B CA 1
ATOM 3317 C C . SER B 1 177 ? 2.938 -16.453 -20.484 1 91.75 177 SER B C 1
ATOM 3319 O O . SER B 1 177 ? 2.629 -15.727 -21.438 1 91.75 177 SER B O 1
ATOM 3321 N N . GLY B 1 178 ? 3.783 -17.469 -20.594 1 90.81 178 GLY B N 1
ATOM 3322 C CA . GLY B 1 178 ? 4.332 -17.844 -21.875 1 90.81 178 GLY B CA 1
ATOM 3323 C C . GLY B 1 178 ? 5.441 -16.922 -22.344 1 90.81 178 GLY B C 1
ATOM 3324 O O . GLY B 1 178 ? 5.859 -17 -23.516 1 90.81 178 GLY B O 1
ATOM 3325 N N . ALA B 1 179 ? 5.918 -16.109 -21.469 1 95 179 ALA B N 1
ATOM 3326 C CA . ALA B 1 179 ? 6.957 -15.148 -21.828 1 95 179 ALA B CA 1
ATOM 3327 C C . ALA B 1 179 ? 8.156 -15.844 -22.469 1 95 179 ALA B C 1
ATOM 3329 O O . ALA B 1 179 ? 8.516 -16.953 -22.078 1 95 179 ALA B O 1
ATOM 3330 N N . GLU B 1 180 ? 8.852 -15.141 -23.344 1 95.5 180 GLU B N 1
ATOM 3331 C CA . GLU B 1 180 ? 9.984 -15.664 -24.078 1 95.5 180 GLU B CA 1
ATOM 3332 C C . GLU B 1 180 ? 11.156 -15.992 -23.156 1 95.5 180 GLU B C 1
ATOM 3334 O O . GLU B 1 180 ? 11.883 -16.969 -23.391 1 95.5 180 GLU B O 1
ATOM 3339 N N . TYR B 1 181 ? 11.344 -15.203 -22.203 1 97.06 181 TYR B N 1
ATOM 3340 C CA . TYR B 1 181 ? 12.398 -15.383 -21.219 1 97.06 181 TYR B CA 1
ATOM 3341 C C . TYR B 1 181 ? 11.953 -14.883 -19.844 1 97.06 181 TYR B C 1
ATOM 3343 O O . TYR B 1 181 ? 11.055 -14.039 -19.75 1 97.06 181 TYR B O 1
ATOM 3351 N N . PRO B 1 182 ? 12.547 -15.438 -18.766 1 98.31 182 PRO B N 1
ATOM 3352 C CA . PRO B 1 182 ? 12.125 -15.078 -17.406 1 98.31 182 PRO B CA 1
ATOM 3353 C C . PRO B 1 182 ? 12.75 -13.773 -16.922 1 98.31 182 PRO B C 1
ATOM 3355 O O . PRO B 1 182 ? 13.609 -13.211 -17.594 1 98.31 182 PRO B O 1
ATOM 3358 N N . VAL B 1 183 ? 12.336 -13.305 -15.766 1 98.81 183 VAL B N 1
ATOM 3359 C CA . VAL B 1 183 ? 12.844 -12.109 -15.109 1 98.81 183 VAL B CA 1
ATOM 3360 C C . VAL B 1 183 ? 14.352 -12.242 -14.883 1 98.81 183 VAL B C 1
ATOM 3362 O O . VAL B 1 183 ? 14.828 -13.305 -14.484 1 98.81 183 VAL B O 1
ATOM 3365 N N . ASN B 1 184 ? 14.969 -11.148 -15.055 1 97.94 184 ASN B N 1
ATOM 3366 C CA . ASN B 1 184 ? 16.422 -11.078 -14.891 1 97.94 184 ASN B CA 1
ATOM 3367 C C . ASN B 1 184 ? 16.828 -11.336 -13.445 1 97.94 184 ASN B C 1
ATOM 3369 O O . ASN B 1 184 ? 16.188 -10.867 -12.516 1 97.94 184 ASN B O 1
ATOM 3373 N N . ASN B 1 185 ? 17.984 -12.141 -13.32 1 98.81 185 ASN B N 1
ATOM 3374 C CA . ASN B 1 185 ? 18.453 -12.5 -11.984 1 98.81 185 ASN B CA 1
ATOM 3375 C C . ASN B 1 185 ? 18.875 -11.266 -11.195 1 98.81 185 ASN B C 1
ATOM 3377 O O . ASN B 1 185 ? 18.578 -11.156 -10 1 98.81 185 ASN B O 1
ATOM 3381 N N . GLU B 1 186 ? 19.547 -10.359 -11.836 1 98.88 186 GLU B N 1
ATOM 3382 C CA . GLU B 1 186 ? 20 -9.148 -11.156 1 98.88 186 GLU B CA 1
ATOM 3383 C C . GLU B 1 186 ? 18.812 -8.336 -10.633 1 98.88 186 GLU B C 1
ATOM 3385 O O . GLU B 1 186 ? 18.875 -7.777 -9.531 1 98.88 186 GLU B O 1
ATOM 3390 N N . MET B 1 187 ? 17.766 -8.305 -11.398 1 98.88 187 MET B N 1
ATOM 3391 C CA . MET B 1 187 ? 16.547 -7.59 -11.016 1 98.88 187 MET B CA 1
ATOM 3392 C C . MET B 1 187 ? 15.945 -8.172 -9.742 1 98.88 187 MET B C 1
ATOM 3394 O O . MET B 1 187 ? 15.531 -7.43 -8.852 1 98.88 187 MET B O 1
ATOM 3398 N N . ILE B 1 188 ? 15.922 -9.461 -9.648 1 98.94 188 ILE B N 1
ATOM 3399 C CA . ILE B 1 188 ? 15.414 -10.148 -8.469 1 98.94 188 ILE B CA 1
ATOM 3400 C C . ILE B 1 188 ? 16.234 -9.766 -7.246 1 98.94 188 ILE B C 1
ATOM 3402 O O . ILE B 1 188 ? 15.695 -9.383 -6.211 1 98.94 188 ILE B O 1
ATOM 3406 N N . GLY B 1 189 ? 17.531 -9.82 -7.426 1 98.81 189 GLY B N 1
ATOM 3407 C CA . GLY B 1 189 ? 18.438 -9.531 -6.324 1 98.81 189 GLY B CA 1
ATOM 3408 C C . GLY B 1 189 ? 18.328 -8.102 -5.82 1 98.81 189 GLY B C 1
ATOM 3409 O O . GLY B 1 189 ? 18.234 -7.871 -4.613 1 98.81 189 GLY B O 1
ATOM 3410 N N . VAL B 1 190 ? 18.312 -7.121 -6.746 1 98.81 190 VAL B N 1
ATOM 3411 C CA . VAL B 1 190 ? 18.234 -5.711 -6.379 1 98.81 190 VAL B CA 1
ATOM 3412 C C . VAL B 1 190 ? 16.906 -5.418 -5.703 1 98.81 190 VAL B C 1
ATOM 3414 O O . VAL B 1 190 ? 16.844 -4.668 -4.727 1 98.81 190 VAL B O 1
ATOM 3417 N N . SER B 1 191 ? 15.82 -6.023 -6.18 1 98.88 191 SER B N 1
ATOM 3418 C CA . SER B 1 191 ? 14.5 -5.84 -5.586 1 98.88 191 SER B CA 1
ATOM 3419 C C . SER B 1 191 ? 14.461 -6.367 -4.156 1 98.88 191 SER B C 1
ATOM 3421 O O . SER B 1 191 ? 13.938 -5.703 -3.26 1 98.88 191 SER B O 1
ATOM 3423 N N . LYS B 1 192 ? 15.047 -7.543 -3.971 1 98.62 192 LYS B N 1
ATOM 3424 C CA . LYS B 1 192 ? 15.102 -8.141 -2.641 1 98.62 192 LYS B CA 1
ATOM 3425 C C . LYS B 1 192 ? 15.93 -7.285 -1.686 1 98.62 192 LYS B C 1
ATOM 3427 O O . LYS B 1 192 ? 15.492 -6.984 -0.572 1 98.62 192 LYS B O 1
ATOM 3432 N N . LYS B 1 193 ? 17.031 -6.887 -2.125 1 98.12 193 LYS B N 1
ATOM 3433 C CA . LYS B 1 193 ? 17.953 -6.133 -1.283 1 98.12 193 LYS B CA 1
ATOM 3434 C C . LYS B 1 193 ? 17.359 -4.789 -0.875 1 98.12 193 LYS B C 1
ATOM 3436 O O . LYS B 1 193 ? 17.453 -4.387 0.286 1 98.12 193 LYS B O 1
ATOM 3441 N N . LEU B 1 194 ? 16.734 -4.117 -1.772 1 98.38 194 LEU B N 1
ATOM 3442 C CA . LEU B 1 194 ? 16.234 -2.773 -1.502 1 98.38 194 LEU B CA 1
ATOM 3443 C C . LEU B 1 194 ? 14.969 -2.818 -0.655 1 98.38 194 LEU B C 1
ATOM 3445 O O . LEU B 1 194 ? 14.773 -1.974 0.221 1 98.38 194 LEU B O 1
ATOM 3449 N N . SER B 1 195 ? 14.109 -3.758 -0.905 1 97.81 195 SER B N 1
ATOM 3450 C CA . SER B 1 195 ? 12.789 -3.709 -0.283 1 97.81 195 SER B CA 1
ATOM 3451 C C . SER B 1 195 ? 12.758 -4.523 1.008 1 97.81 195 SER B C 1
ATOM 3453 O O . SER B 1 195 ? 12.016 -4.188 1.938 1 97.81 195 SER B O 1
ATOM 3455 N N . GLY B 1 196 ? 13.469 -5.672 0.945 1 97.06 196 GLY B N 1
ATOM 3456 C CA . GLY B 1 196 ? 13.461 -6.562 2.098 1 97.06 196 GLY B CA 1
ATOM 3457 C C . GLY B 1 196 ? 12.18 -7.367 2.225 1 97.06 196 GLY B C 1
ATOM 3458 O O . GLY B 1 196 ? 12.008 -8.109 3.191 1 97.06 196 GLY B O 1
ATOM 3459 N N . ILE B 1 197 ? 11.227 -7.223 1.321 1 97.81 197 ILE B N 1
ATOM 3460 C CA . ILE B 1 197 ? 9.961 -7.945 1.437 1 97.81 197 ILE B CA 1
ATOM 3461 C C . ILE B 1 197 ? 9.984 -9.164 0.517 1 97.81 197 ILE B C 1
ATOM 3463 O O . ILE B 1 197 ? 10.961 -9.398 -0.191 1 97.81 197 ILE B O 1
ATOM 3467 N N . ASN B 1 198 ? 8.992 -10.055 0.558 1 98.75 198 ASN B N 1
ATOM 3468 C CA . ASN B 1 198 ? 8.984 -11.312 -0.183 1 98.75 198 ASN B CA 1
ATOM 3469 C C . ASN B 1 198 ? 8.898 -11.07 -1.688 1 98.75 198 ASN B C 1
ATOM 3471 O O . ASN B 1 198 ? 8.078 -10.281 -2.15 1 98.75 198 ASN B O 1
ATOM 3475 N N . ILE B 1 199 ? 9.734 -11.789 -2.455 1 98.94 199 ILE B N 1
A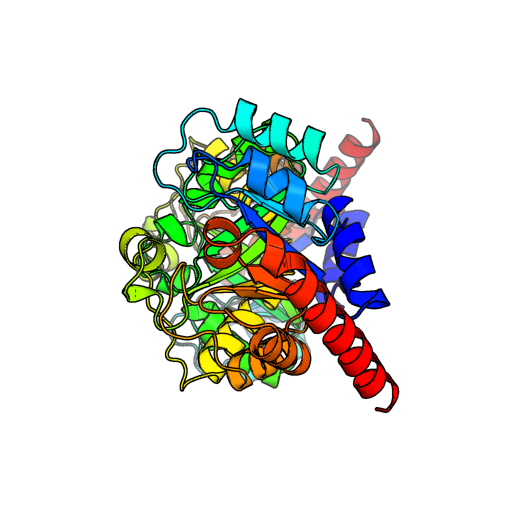TOM 3476 C CA . ILE B 1 199 ? 9.766 -11.641 -3.906 1 98.94 199 ILE B CA 1
ATOM 3477 C C . ILE B 1 199 ? 9.195 -12.898 -4.562 1 98.94 199 ILE B C 1
ATOM 3479 O O . ILE B 1 199 ? 9.727 -14 -4.379 1 98.94 199 ILE B O 1
ATOM 3483 N N . ILE B 1 200 ? 8.141 -12.719 -5.301 1 98.94 200 ILE B N 1
ATOM 3484 C CA . ILE B 1 200 ? 7.594 -13.75 -6.176 1 98.94 200 ILE B CA 1
ATOM 3485 C C . ILE B 1 200 ? 8.078 -13.523 -7.605 1 98.94 200 ILE B C 1
ATOM 3487 O O . ILE B 1 200 ? 8.117 -12.391 -8.086 1 98.94 200 ILE B O 1
ATOM 3491 N N . VAL B 1 201 ? 8.484 -14.578 -8.25 1 98.94 201 VAL B N 1
ATOM 3492 C CA . VAL B 1 201 ? 8.914 -14.477 -9.641 1 98.94 201 VAL B CA 1
ATOM 3493 C C . VAL B 1 201 ? 8.117 -15.461 -10.5 1 98.94 201 VAL B C 1
ATOM 3495 O O . VAL B 1 201 ? 7.977 -16.625 -10.141 1 98.94 201 VAL B O 1
ATOM 3498 N N . GLY B 1 202 ? 7.574 -14.977 -11.594 1 98.25 202 GLY B N 1
ATOM 3499 C CA . GLY B 1 202 ? 6.84 -15.805 -12.531 1 98.25 202 GLY B CA 1
ATOM 3500 C C . GLY B 1 202 ? 7.047 -15.391 -13.977 1 98.25 202 GLY B C 1
ATOM 3501 O O . GLY B 1 202 ? 7.531 -14.289 -14.25 1 98.25 202 GLY B O 1
ATOM 3502 N N . GLY B 1 203 ? 6.691 -16.297 -14.859 1 97 203 GLY B N 1
ATOM 3503 C CA . GLY B 1 203 ? 6.773 -16.047 -16.281 1 97 203 GLY B CA 1
ATOM 3504 C C . GLY B 1 203 ? 8.062 -16.562 -16.906 1 97 203 GLY B C 1
ATOM 3505 O O . GLY B 1 203 ? 9.156 -16.125 -16.516 1 97 203 GLY B O 1
ATOM 3506 N N . GLY B 1 204 ? 7.973 -17.438 -17.828 1 96.44 204 GLY B N 1
ATOM 3507 C CA . GLY B 1 204 ? 9.109 -17.859 -18.625 1 96.44 204 GLY B CA 1
ATOM 3508 C C . GLY B 1 204 ? 10 -18.859 -17.938 1 96.44 204 GLY B C 1
ATOM 3509 O O . GLY B 1 204 ? 11.094 -19.172 -18.406 1 96.44 204 GLY B O 1
ATOM 3510 N N . ILE B 1 205 ? 9.625 -19.391 -16.828 1 98 205 ILE B N 1
ATOM 3511 C CA . ILE B 1 205 ? 10.422 -20.391 -16.109 1 98 205 ILE B CA 1
ATOM 3512 C C . ILE B 1 205 ? 10.047 -21.797 -16.594 1 98 205 ILE B C 1
ATOM 3514 O O . ILE B 1 205 ? 9 -22.312 -16.219 1 98 205 ILE B O 1
ATOM 3518 N N . ARG B 1 206 ? 10.992 -22.484 -17.297 1 96.75 206 ARG B N 1
ATOM 3519 C CA . ARG B 1 206 ? 10.617 -23.703 -18 1 96.75 206 ARG B CA 1
ATOM 3520 C C . ARG B 1 206 ? 11.453 -24.891 -17.531 1 96.75 206 ARG B C 1
ATOM 3522 O O . ARG B 1 206 ? 11.133 -26.047 -17.844 1 96.75 206 ARG B O 1
ATOM 3529 N N . THR B 1 207 ? 12.562 -24.594 -16.859 1 97.62 207 THR B N 1
ATOM 3530 C CA . THR B 1 207 ? 13.43 -25.672 -16.422 1 97.62 207 THR B CA 1
ATOM 3531 C C . THR B 1 207 ? 13.766 -25.531 -14.938 1 97.62 207 THR B C 1
ATOM 3533 O O . THR B 1 207 ? 13.75 -24.438 -14.398 1 97.62 207 THR B O 1
ATOM 3536 N N . PRO B 1 208 ? 14.07 -26.656 -14.305 1 98.5 208 PRO B N 1
ATOM 3537 C CA . PRO B 1 208 ? 14.477 -26.609 -12.898 1 98.5 208 PRO B CA 1
ATOM 3538 C C . PRO B 1 208 ? 15.719 -25.75 -12.672 1 98.5 208 PRO B C 1
ATOM 3540 O O . PRO B 1 208 ? 15.828 -25.078 -11.641 1 98.5 208 PRO B O 1
ATOM 3543 N N . GLU B 1 209 ? 16.609 -25.734 -13.672 1 98.69 209 GLU B N 1
ATOM 3544 C CA . GLU B 1 209 ? 17.844 -24.953 -13.539 1 98.69 209 GLU B CA 1
ATOM 3545 C C . GLU B 1 209 ? 17.547 -23.469 -13.438 1 98.69 209 GLU B C 1
ATOM 3547 O O . GLU B 1 209 ? 18.141 -22.75 -12.633 1 98.69 209 GLU B O 1
ATOM 3552 N N . VAL B 1 210 ? 16.641 -23.031 -14.242 1 98.69 210 VAL B N 1
ATOM 3553 C CA . VAL B 1 210 ? 16.25 -21.625 -14.227 1 98.69 210 VAL B CA 1
ATOM 3554 C C . VAL B 1 210 ? 15.594 -21.281 -12.891 1 98.69 210 VAL B C 1
ATOM 3556 O O . VAL B 1 210 ? 15.898 -20.25 -12.289 1 98.69 210 VAL B O 1
ATOM 3559 N N . ALA B 1 211 ? 14.703 -22.141 -12.398 1 98.88 211 ALA B N 1
ATOM 3560 C CA . ALA B 1 211 ? 14.055 -21.922 -11.102 1 98.88 211 ALA B CA 1
ATOM 3561 C C . ALA B 1 211 ? 15.086 -21.828 -9.984 1 98.88 211 ALA B C 1
ATOM 3563 O O . ALA B 1 211 ? 14.984 -20.938 -9.125 1 98.88 211 ALA B O 1
ATOM 3564 N N . TYR B 1 212 ? 16.031 -22.734 -10.031 1 98.88 212 TYR B N 1
ATOM 3565 C CA . TYR B 1 212 ? 17.109 -22.719 -9.055 1 98.88 212 TYR B CA 1
ATOM 3566 C C . TYR B 1 212 ? 17.828 -21.375 -9.039 1 98.88 212 TYR B C 1
ATOM 3568 O O . TYR B 1 212 ? 18.047 -20.797 -7.977 1 98.88 212 TYR B O 1
ATOM 3576 N N . GLU B 1 213 ? 18.156 -20.906 -10.227 1 98.81 213 GLU B N 1
ATOM 3577 C CA . GLU B 1 213 ? 18.891 -19.656 -10.352 1 98.81 213 GLU B CA 1
ATOM 3578 C C . GLU B 1 213 ? 18.078 -18.484 -9.797 1 98.81 213 GLU B C 1
ATOM 3580 O O . GLU B 1 213 ? 18.641 -17.578 -9.164 1 98.81 213 GLU B O 1
ATOM 3585 N N . LYS B 1 214 ? 16.781 -18.484 -10.102 1 98.94 214 LYS B N 1
ATOM 3586 C CA . LYS B 1 214 ? 15.945 -17.391 -9.617 1 98.94 214 LYS B CA 1
ATOM 3587 C C . LYS B 1 214 ? 15.922 -17.344 -8.094 1 98.94 214 LYS B C 1
ATOM 3589 O O . LYS B 1 214 ? 16.031 -16.281 -7.496 1 98.94 214 LYS B O 1
ATOM 3594 N N . VAL B 1 215 ? 15.805 -18.516 -7.461 1 98.94 215 VAL B N 1
ATOM 3595 C CA . VAL B 1 215 ? 15.781 -18.578 -6.004 1 98.94 215 VAL B CA 1
ATOM 3596 C C . VAL B 1 215 ? 17.125 -18.094 -5.441 1 98.94 215 VAL B C 1
ATOM 3598 O O . VAL B 1 215 ? 17.156 -17.281 -4.516 1 98.94 215 VAL B O 1
ATOM 3601 N N . MET B 1 216 ? 18.188 -18.516 -6.055 1 98.88 216 MET B N 1
ATOM 3602 C CA . MET B 1 216 ? 19.516 -18.141 -5.59 1 98.88 216 MET B CA 1
ATOM 3603 C C . MET B 1 216 ? 19.734 -16.641 -5.734 1 98.88 216 MET B C 1
ATOM 3605 O O . MET B 1 216 ? 20.516 -16.047 -5 1 98.88 216 MET B O 1
ATOM 3609 N N . SER B 1 217 ? 19.016 -16.047 -6.633 1 98.81 217 SER B N 1
ATOM 3610 C CA . SER B 1 217 ? 19.156 -14.617 -6.891 1 98.81 217 SER B CA 1
ATOM 3611 C C . SER B 1 217 ? 18.312 -13.797 -5.914 1 98.81 217 SER B C 1
ATOM 3613 O O . SER B 1 217 ? 18.375 -12.562 -5.922 1 98.81 217 SER B O 1
ATOM 3615 N N . GLY B 1 218 ? 17.469 -14.453 -5.102 1 98.62 218 GLY B N 1
ATOM 3616 C CA . GLY B 1 218 ? 16.75 -13.719 -4.062 1 98.62 218 GLY B CA 1
ATOM 3617 C C . GLY B 1 218 ? 15.258 -13.961 -4.078 1 98.62 218 GLY B C 1
ATOM 3618 O O . GLY B 1 218 ? 14.531 -13.469 -3.207 1 98.62 218 GLY B O 1
ATOM 3619 N N . ALA B 1 219 ? 14.758 -14.742 -5.07 1 98.94 219 ALA B N 1
ATOM 3620 C CA . ALA B 1 219 ? 13.328 -15.039 -5.109 1 98.94 219 ALA B CA 1
ATOM 3621 C C . ALA B 1 219 ? 12.906 -15.867 -3.896 1 98.94 219 ALA B C 1
ATOM 3623 O O . ALA B 1 219 ? 13.602 -16.812 -3.514 1 98.94 219 ALA B O 1
ATOM 3624 N N . ASP B 1 220 ? 11.836 -15.531 -3.297 1 98.88 220 ASP B N 1
ATOM 3625 C CA . ASP B 1 220 ? 11.273 -16.281 -2.178 1 98.88 220 ASP B CA 1
ATOM 3626 C C . ASP B 1 220 ? 10.227 -17.281 -2.658 1 98.88 220 ASP B C 1
ATOM 3628 O O . ASP B 1 220 ? 9.945 -18.266 -1.98 1 98.88 220 ASP B O 1
ATOM 3632 N N . VAL B 1 221 ? 9.602 -16.984 -3.799 1 98.94 221 VAL B N 1
ATOM 3633 C CA . VAL B 1 221 ? 8.586 -17.859 -4.383 1 98.94 221 VAL B CA 1
ATOM 3634 C C . VAL B 1 221 ? 8.781 -17.938 -5.895 1 98.94 221 VAL B C 1
ATOM 3636 O O . VAL B 1 221 ? 9.039 -16.922 -6.551 1 98.94 221 VAL B O 1
ATOM 3639 N N . ILE B 1 222 ? 8.703 -19.094 -6.422 1 98.94 222 ILE B N 1
ATOM 3640 C CA . ILE B 1 222 ? 8.633 -19.312 -7.863 1 98.94 222 ILE B CA 1
ATOM 3641 C C . ILE B 1 222 ? 7.215 -19.734 -8.25 1 98.94 222 ILE B C 1
ATOM 3643 O O . ILE B 1 222 ? 6.59 -20.547 -7.574 1 98.94 222 ILE B O 1
ATOM 3647 N N . VAL B 1 223 ? 6.723 -19.125 -9.297 1 98.62 223 VAL B N 1
ATOM 3648 C CA . VAL B 1 223 ? 5.402 -19.484 -9.82 1 98.62 223 VAL B CA 1
ATOM 3649 C C . VAL B 1 223 ? 5.543 -20.094 -11.211 1 98.62 223 VAL B C 1
ATOM 3651 O O . VAL B 1 223 ? 6.211 -19.516 -12.078 1 98.62 223 VAL B O 1
ATOM 3654 N N . THR B 1 224 ? 4.965 -21.219 -11.453 1 97.5 224 THR B N 1
ATOM 3655 C CA . THR B 1 224 ? 4.812 -21.766 -12.797 1 97.5 224 THR B CA 1
ATOM 3656 C C . THR B 1 224 ? 3.338 -21.969 -13.125 1 97.5 224 THR B C 1
ATOM 3658 O O . THR B 1 224 ? 2.525 -22.234 -12.234 1 97.5 224 THR B O 1
ATOM 3661 N N . GLY B 1 225 ? 2.941 -21.766 -14.359 1 94.81 225 GLY B N 1
ATOM 3662 C CA . GLY B 1 225 ? 1.585 -21.953 -14.852 1 94.81 225 GLY B CA 1
ATOM 3663 C C . GLY B 1 225 ? 1.524 -22.719 -16.156 1 94.81 225 GLY B C 1
ATOM 3664 O O . GLY B 1 225 ? 1.307 -23.938 -16.156 1 94.81 225 GLY B O 1
ATOM 3665 N N . THR B 1 226 ? 2.068 -22.125 -17.25 1 90.88 226 THR B N 1
ATOM 3666 C CA . THR B 1 226 ? 2.064 -22.719 -18.578 1 90.88 226 THR B CA 1
ATOM 3667 C C . THR B 1 226 ? 2.795 -24.062 -18.578 1 90.88 226 THR B C 1
ATOM 3669 O O . THR B 1 226 ? 2.391 -25 -19.266 1 90.88 226 THR B O 1
ATOM 3672 N N . LEU B 1 227 ? 3.82 -24.172 -17.828 1 91.25 227 LEU B N 1
ATOM 3673 C CA . LEU B 1 227 ? 4.602 -25.406 -17.734 1 91.25 227 LEU B CA 1
ATOM 3674 C C . LEU B 1 227 ? 3.734 -26.562 -17.266 1 91.25 227 LEU B C 1
ATOM 3676 O O . LEU B 1 227 ? 3.744 -27.641 -17.859 1 91.25 227 LEU B O 1
ATOM 3680 N N . THR B 1 228 ? 2.979 -26.312 -16.188 1 91.19 228 THR B N 1
ATOM 3681 C CA . THR B 1 228 ? 2.18 -27.359 -15.578 1 91.19 228 THR B CA 1
ATOM 3682 C C . THR B 1 228 ? 0.973 -27.703 -16.453 1 91.19 228 THR B C 1
ATOM 3684 O O . THR B 1 228 ? 0.481 -28.828 -16.438 1 91.19 228 THR B O 1
ATOM 3687 N N . GLU B 1 229 ? 0.496 -26.719 -17.188 1 90.94 229 GLU B N 1
ATOM 3688 C CA . GLU B 1 229 ? -0.588 -26.953 -18.125 1 90.94 229 GLU B CA 1
ATOM 3689 C C . GLU B 1 229 ? -0.154 -27.906 -19.234 1 90.94 229 GLU B C 1
ATOM 3691 O O . GLU B 1 229 ? -0.926 -28.781 -19.656 1 90.94 229 GLU B O 1
ATOM 3696 N N . LYS B 1 230 ? 1.084 -27.781 -19.641 1 91.5 230 LYS B N 1
ATOM 3697 C CA . LYS B 1 230 ? 1.611 -28.594 -20.734 1 91.5 230 LYS B CA 1
ATOM 3698 C C . LYS B 1 230 ? 2.102 -29.953 -20.234 1 91.5 230 LYS B C 1
ATOM 3700 O O . LYS B 1 230 ? 1.907 -30.969 -20.891 1 91.5 230 LYS B O 1
ATOM 3705 N N . ASP B 1 231 ? 2.74 -29.891 -19.094 1 93.12 231 ASP B N 1
ATOM 3706 C CA . ASP B 1 231 ? 3.289 -31.109 -18.484 1 93.12 231 ASP B CA 1
ATOM 3707 C C . ASP B 1 231 ? 3.18 -31.062 -16.969 1 93.12 231 ASP B C 1
ATOM 3709 O O . ASP B 1 231 ? 4.148 -30.734 -16.281 1 93.12 231 ASP B O 1
ATOM 3713 N N . PRO B 1 232 ? 2.107 -31.562 -16.438 1 92.75 232 PRO B N 1
ATOM 3714 C CA . PRO B 1 232 ? 1.883 -31.516 -14.992 1 92.75 232 PRO B CA 1
ATOM 3715 C C . PRO B 1 232 ? 2.945 -32.281 -14.195 1 92.75 232 PRO B C 1
ATOM 3717 O O . PRO B 1 232 ? 3.213 -31.938 -13.039 1 92.75 232 PRO B O 1
ATOM 3720 N N . LYS B 1 233 ? 3.678 -33.219 -14.766 1 93.56 233 LYS B N 1
ATOM 3721 C CA . LYS B 1 233 ? 4.656 -34.031 -14.055 1 93.56 233 LYS B CA 1
ATOM 3722 C C . LYS B 1 233 ? 5.953 -33.25 -13.82 1 93.56 233 LYS B C 1
ATOM 3724 O O . LYS B 1 233 ? 6.777 -33.656 -13 1 93.56 233 LYS B O 1
ATOM 3729 N N . ALA B 1 234 ? 6.129 -32.188 -14.523 1 94.81 234 ALA B N 1
ATOM 3730 C CA . ALA B 1 234 ? 7.348 -31.391 -14.43 1 94.81 234 ALA B CA 1
ATOM 3731 C C . ALA B 1 234 ? 7.492 -30.781 -13.039 1 94.81 234 ALA B C 1
ATOM 3733 O O . ALA B 1 234 ? 8.578 -30.344 -12.656 1 94.81 234 ALA B O 1
ATOM 3734 N N . VAL B 1 235 ? 6.406 -30.781 -12.234 1 96.5 235 VAL B N 1
ATOM 3735 C CA . VAL B 1 235 ? 6.387 -30.094 -10.945 1 96.5 235 VAL B CA 1
ATOM 3736 C C . VAL B 1 235 ? 7.344 -30.797 -9.977 1 96.5 235 VAL B C 1
ATOM 3738 O O . VAL B 1 235 ? 7.871 -30.172 -9.055 1 96.5 235 VAL B O 1
ATOM 3741 N N . GLU B 1 236 ? 7.539 -32.062 -10.188 1 97.38 236 GLU B N 1
ATOM 3742 C CA . GLU B 1 236 ? 8.422 -32.812 -9.281 1 97.38 236 GLU B CA 1
ATOM 3743 C C . GLU B 1 236 ? 9.852 -32.25 -9.344 1 97.38 236 GLU B C 1
ATOM 3745 O O . GLU B 1 236 ? 10.438 -31.938 -8.312 1 97.38 236 GLU B O 1
ATOM 3750 N N . GLU B 1 237 ? 10.383 -32.188 -10.586 1 98.06 237 GLU B N 1
ATOM 3751 C CA . GLU B 1 237 ? 11.75 -31.688 -10.75 1 98.06 237 GLU B CA 1
ATOM 3752 C C . GLU B 1 237 ? 11.844 -30.219 -10.375 1 98.06 237 GLU B C 1
ATOM 3754 O O . GLU B 1 237 ? 12.867 -29.766 -9.852 1 98.06 237 GLU B O 1
ATOM 3759 N N . MET B 1 238 ? 10.797 -29.438 -10.617 1 98.38 238 MET B N 1
ATOM 3760 C CA . MET B 1 238 ? 10.766 -28.031 -10.242 1 98.38 238 MET B CA 1
ATOM 3761 C C . MET B 1 238 ? 10.852 -27.875 -8.727 1 98.38 238 MET B C 1
ATOM 3763 O O . MET B 1 238 ? 11.656 -27.094 -8.227 1 98.38 238 MET B O 1
ATOM 3767 N N . LYS B 1 239 ? 10.031 -28.641 -8.031 1 98.56 239 LYS B N 1
ATOM 3768 C CA . LYS B 1 239 ? 10.039 -28.578 -6.574 1 98.56 239 LYS B CA 1
ATOM 3769 C C . LYS B 1 239 ? 11.422 -28.906 -6.02 1 98.56 239 LYS B C 1
ATOM 3771 O O . LYS B 1 239 ? 11.914 -28.203 -5.129 1 98.56 239 LYS B O 1
ATOM 3776 N N . LYS B 1 240 ? 12.023 -29.969 -6.543 1 98.69 240 LYS B N 1
ATOM 3777 C CA . LYS B 1 240 ? 13.344 -30.391 -6.066 1 98.69 240 LYS B CA 1
ATOM 3778 C C . LYS B 1 240 ? 14.367 -29.266 -6.242 1 98.69 240 LYS B C 1
ATOM 3780 O O . LYS B 1 240 ? 15.133 -28.969 -5.324 1 98.69 240 LYS B O 1
ATOM 3785 N N . ALA B 1 241 ? 14.336 -28.641 -7.406 1 98.88 241 ALA B N 1
ATOM 3786 C CA . ALA B 1 241 ? 15.289 -27.562 -7.695 1 98.88 241 ALA B CA 1
ATOM 3787 C C . ALA B 1 241 ? 15.039 -26.359 -6.805 1 98.88 241 ALA B C 1
ATOM 3789 O O . ALA B 1 241 ? 15.977 -25.75 -6.289 1 98.88 241 ALA B O 1
ATOM 3790 N N . ILE B 1 242 ? 13.805 -25.969 -6.598 1 98.88 242 ILE B N 1
ATOM 3791 C CA . ILE B 1 242 ? 13.422 -24.797 -5.82 1 98.88 242 ILE B CA 1
ATOM 3792 C C . ILE B 1 242 ? 13.805 -25 -4.355 1 98.88 242 ILE B C 1
ATOM 3794 O O . ILE B 1 242 ? 14.391 -24.109 -3.73 1 98.88 242 ILE B O 1
ATOM 3798 N N . LYS B 1 243 ? 13.523 -26.203 -3.83 1 98.75 243 LYS B N 1
ATOM 3799 C CA . LYS B 1 243 ? 13.82 -26.5 -2.43 1 98.75 243 LYS B CA 1
ATOM 3800 C C . LYS B 1 243 ? 15.328 -26.609 -2.203 1 98.75 243 LYS B C 1
ATOM 3802 O O . LYS B 1 243 ? 15.836 -26.141 -1.181 1 98.75 243 LYS B O 1
ATOM 3807 N N . LYS B 1 244 ? 15.984 -27.219 -3.139 1 98.81 244 LYS B N 1
ATOM 3808 C CA . LYS B 1 244 ? 17.438 -27.25 -3.045 1 98.81 244 LYS B CA 1
ATOM 3809 C C . LYS B 1 244 ? 18.031 -25.844 -3.027 1 98.81 244 LYS B C 1
ATOM 3811 O O . LYS B 1 244 ? 18.891 -25.531 -2.201 1 98.81 244 LYS B O 1
ATOM 3816 N N . ALA B 1 245 ? 17.594 -25.016 -3.973 1 98.88 245 ALA B N 1
ATOM 3817 C CA . ALA B 1 245 ? 18.062 -23.625 -4.039 1 98.88 245 ALA B CA 1
ATOM 3818 C C . ALA B 1 245 ? 17.75 -22.891 -2.744 1 98.88 245 ALA B C 1
ATOM 3820 O O . ALA B 1 245 ? 18.562 -22.078 -2.281 1 98.88 245 ALA B O 1
ATOM 3821 N N . GLY B 1 246 ? 16.5 -23.156 -2.195 1 98.81 246 GLY B N 1
ATOM 3822 C CA . GLY B 1 246 ? 16.141 -22.547 -0.927 1 98.81 246 GLY B CA 1
ATOM 3823 C C . GLY B 1 246 ? 17.109 -22.859 0.19 1 98.81 246 GLY B C 1
ATOM 3824 O O . GLY B 1 246 ? 17.562 -21.969 0.909 1 98.81 246 GLY B O 1
ATOM 3825 N N . MET B 1 247 ? 17.438 -24.062 0.302 1 98.38 247 MET B N 1
ATOM 3826 C CA . MET B 1 247 ? 18.391 -24.484 1.332 1 98.38 247 MET B CA 1
ATOM 3827 C C . MET B 1 247 ? 19.766 -23.891 1.098 1 98.38 247 MET B C 1
ATOM 3829 O O . MET B 1 247 ? 20.438 -23.469 2.045 1 98.38 247 MET B O 1
ATOM 3833 N N . ASP B 1 248 ? 20.172 -23.906 -0.128 1 98.56 248 ASP B N 1
ATOM 3834 C CA . ASP B 1 248 ? 21.469 -23.312 -0.464 1 98.56 248 ASP B CA 1
ATOM 3835 C C . ASP B 1 248 ? 21.484 -21.828 -0.134 1 98.56 248 ASP B C 1
ATOM 3837 O O . ASP B 1 248 ? 22.484 -21.312 0.367 1 98.56 248 ASP B O 1
ATOM 3841 N N . LYS B 1 249 ? 20.406 -21.172 -0.482 1 97.88 249 LYS B N 1
ATOM 3842 C CA . LYS B 1 249 ? 20.25 -19.75 -0.186 1 97.88 249 LYS B CA 1
ATOM 3843 C C . LYS B 1 249 ? 20.359 -19.484 1.312 1 97.88 249 LYS B C 1
ATOM 3845 O O . LYS B 1 249 ? 21.031 -18.547 1.736 1 97.88 249 LYS B O 1
ATOM 3850 N N . LEU B 1 250 ? 19.734 -20.312 2.17 1 97.38 250 LEU B N 1
ATOM 3851 C CA . LEU B 1 250 ? 19.766 -20.172 3.621 1 97.38 250 LEU B CA 1
ATOM 3852 C C . LEU B 1 250 ? 21.172 -20.375 4.164 1 97.38 250 LEU B C 1
ATOM 3854 O O . LEU B 1 250 ? 21.594 -19.672 5.078 1 97.38 250 LEU B O 1
ATOM 3858 N N . LYS B 1 251 ? 21.828 -21.328 3.602 1 96.5 251 LYS B N 1
ATOM 3859 C CA . LYS B 1 251 ? 23.203 -21.609 4.012 1 96.5 251 LYS B CA 1
ATOM 3860 C C . LYS B 1 251 ? 24.125 -20.422 3.725 1 96.5 251 LYS B C 1
ATOM 3862 O O . LYS B 1 251 ? 25 -20.094 4.527 1 96.5 251 LYS B O 1
ATOM 3867 N N . MET B 1 252 ? 23.906 -19.875 2.664 1 93.5 252 MET B N 1
ATOM 3868 C CA . MET B 1 252 ? 24.719 -18.719 2.283 1 93.5 252 MET B CA 1
ATOM 3869 C C . MET B 1 252 ? 24.469 -17.531 3.205 1 93.5 252 MET B C 1
ATOM 3871 O O . MET B 1 252 ? 25.391 -16.797 3.537 1 93.5 252 MET B O 1
ATOM 3875 N N . LEU B 1 253 ? 23.188 -17.375 3.605 1 88.06 253 LEU B N 1
ATOM 3876 C CA . LEU B 1 253 ? 22.812 -16.25 4.461 1 88.06 253 LEU B CA 1
ATOM 3877 C C . LEU B 1 253 ? 23.312 -16.453 5.883 1 88.06 253 LEU B C 1
ATOM 3879 O O . LEU B 1 253 ? 23.594 -15.484 6.594 1 88.06 253 LEU B O 1
ATOM 3883 N N . SER B 1 254 ? 23.359 -17.703 6.312 1 87.56 254 SER B N 1
ATOM 3884 C CA . SER B 1 254 ? 23.844 -18.016 7.656 1 87.56 254 SER B CA 1
ATOM 3885 C C . SER B 1 254 ? 25.344 -17.828 7.766 1 87.56 254 SER B C 1
ATOM 3887 O O . SER B 1 254 ? 25.875 -17.672 8.867 1 87.56 254 SER B O 1
ATOM 3889 N N . LYS B 1 255 ? 26.078 -17.844 6.73 1 75.88 255 LYS B N 1
ATOM 3890 C CA . LYS B 1 255 ? 27.531 -17.656 6.766 1 75.88 255 LYS B CA 1
ATOM 3891 C C . LYS B 1 255 ? 27.891 -16.188 6.789 1 75.88 255 LYS B C 1
ATOM 3893 O O . LYS B 1 255 ? 29.047 -15.828 7.047 1 75.88 255 LYS B O 1
ATOM 3898 N N . LYS B 1 256 ? 27.047 -15.398 6.551 1 65.5 256 LYS B N 1
ATOM 3899 C CA . LYS B 1 256 ? 27.375 -13.977 6.598 1 65.5 256 LYS B CA 1
ATOM 3900 C C . LYS B 1 256 ? 27.094 -13.398 7.98 1 65.5 256 LYS B C 1
ATOM 3902 O O . LYS B 1 256 ? 27.781 -12.484 8.438 1 65.5 256 LYS B O 1
#

Solvent-accessible surface area (backbone atoms only — not comparable to full-atom values): 24636 Å² total; per-residue (Å²): 133,83,89,78,78,50,71,68,58,48,53,52,45,48,42,28,71,75,35,32,25,42,39,34,37,43,42,39,73,82,45,90,57,46,64,60,36,32,64,52,33,41,85,46,43,65,29,36,31,40,32,84,52,85,79,74,68,63,57,51,60,50,42,41,48,44,37,68,67,32,70,43,56,34,28,30,40,53,76,52,61,79,48,70,54,63,57,40,59,26,31,56,38,47,23,32,61,45,25,73,38,41,50,49,37,38,45,39,50,27,71,27,34,61,59,38,57,76,47,65,45,40,66,43,18,24,36,31,38,46,22,36,54,10,63,81,23,68,64,19,54,77,44,40,41,56,47,43,54,62,90,43,26,62,58,53,11,38,48,35,28,27,32,38,46,35,36,20,52,32,34,36,47,29,4,27,78,77,21,92,43,44,63,43,48,65,25,39,30,42,19,30,68,60,29,68,45,46,29,33,39,28,21,37,60,81,46,36,68,55,43,21,48,40,32,60,28,46,25,30,28,43,39,41,35,66,52,40,74,75,38,35,74,54,42,55,56,36,37,52,27,35,41,49,22,6,46,52,45,46,54,56,61,70,72,105,131,82,91,78,77,49,70,67,58,48,52,52,45,48,40,28,72,75,33,33,27,40,39,34,36,42,44,38,72,82,46,91,55,46,64,60,35,32,63,52,33,38,85,46,43,65,29,37,32,39,31,85,53,87,78,73,67,62,56,51,61,50,42,42,49,45,37,68,65,32,70,42,56,34,28,28,39,51,77,54,61,79,49,71,53,63,58,42,58,26,32,56,39,48,23,32,60,46,25,75,37,41,50,49,38,41,46,38,50,28,71,28,32,62,58,40,57,74,45,64,44,40,66,43,18,24,36,32,38,47,23,37,53,10,62,81,23,69,63,17,54,78,45,41,40,56,49,42,54,61,90,44,27,63,60,54,11,36,48,35,29,25,34,37,46,35,37,21,53,32,33,35,48,29,3,26,77,77,19,92,43,43,63,43,48,66,26,40,30,43,20,29,69,60,30,68,45,47,29,33,38,28,21,37,60,82,46,36,66,55,44,20,48,39,31,58,27,46,25,31,28,44,40,42,35,65,52,41,74,78,38,34,72,54,43,57,56,36,37,53,28,36,42,51,21,6,45,53,43,46,53,55,60,71,74,106

Organism: Methanococcus maripaludis (strain C5 / ATCC BAA-1333) (NCBI:txid402880)

InterPro domains:
  IPR008205 Geranylgeranylglyceryl phosphate synthase/Heptaprenylglyceryl phosphate synthase [MF_00112] (17-241)
  IPR008205 Geranylgeranylglyceryl phosphate synthase/Heptaprenylglyceryl phosphate synthase [PF01884] (14-244)
  IPR008205 Geranylgeranylglyceryl phosphate synthase/Heptaprenylglyceryl phosphate synthase [TIGR01768] (24-234)
  IPR010946 Geranylgeranylglyceryl phosphate synthase [TIGR01769] (23-225)
  IPR038597 GGGP/HepGP synthase superfamily [G3DSA:3.20.20.390] (2-238)
  IPR050064 Imidazole glycerol phosphate synthase HisA/HisF [PTHR21235] (38-248)

Secondary structure (DSSP, 8-state):
---PPPHHHHHHHHHHHHHS-EEEEEE-TT-TTHHHHHHHHTTT-SEEEEE--SS-SSHHHHHHHHHHHH-S-EEEE-SSTT---TTSSEEEEEEETTBSSHIIIIIHHHHHHHHHHHHTPEEEEEEEEEBTTGGGSHHHHHTTB-PBPTT-HHHHHHHHHHHHHHT--EEEEE--TT-SSPPPHHHHHHHHHHH-SEEEEESS--SHHHHHHHHHTT-SEEEESHHHHH-GGGHHHHHHHHHHHHHHHHHHHHT-/---PPPHHHHHHHHHHHHHS-EEEEEE-TT-TTHHHHHHHHTTT-SEEEEE--SS-SSHHHHHHHHHHHH-S-EEEE-SSTT---TTSSEEEEEEETTBSSHIIIIIHHHHHHHHHHHHTPEEEEEEEEEBTTGGGSHHHHHTTB-PBPTT-HHHHHHHHHHHHHHT--EEEEE--TT-SSPPPHHHHHHHHHHH-SEEEEESS--SHHHHHHHHHTT-SEEEESHHHHH-GGGHHHHHHHHHHHHHHHHHHHHT-